Protein AF-A0A1G8ZVI4-F1 (afdb_monomer_lite)

Radius of gyration: 29.61 Å; chains: 1; bounding box: 74×42×86 Å

Sequence (591 aa):
MLDPIGIAAVPTSRLVCSDEPPSASALELLLRAIITHNHTRNVPTVGQILIHPVSTDQFRVTTRAAEVGLGGRPFGRDGLAASIDSSPVCPIDRTTPNRITSSRCVAGNYWATDRTGAESSRVAKLITSEKTEVAANPALRSLRLRDSTHEYAGLLQGRPATDPYDALPVEPTMTLSTTKLEALLDVTPHYEPCRWPAKPTRHAPRFIRETVRTQAAGTDHETLLAGPHPVMTQLGVQGSGSLREFVSGWLAETGIHADSVDDRSYGDSHLRGHPHDETGPVVVVAPDADNSETVVETAGELIMAANRAGQTGSHLLVVTPSQEAARWARDILEVPYANRRAPDRHQLYSIPTYVYTSAGDIVVTKRDAPSPYWTVSGDGRRALYSGGQCLAAGPITAPITSYSFETPRVTTHGDSLAVTDPDGDIRETNRSLADCADEYQAVRRPIVPRLPLFCAKETIAYRDGSSLVEPIRSQSWAENSTRLSWEEHCERAVNTFLETYTIPDDTRDSSETGRFIEYFLAWYDKQTTCRRPAQMTVACILSDRLPSVEDIPPTMPDDRSWWLPTIDLSLEIAHSCSSAEAPHEDISDHN

Secondary structure (DSSP, 8-state):
-PPPPPSS---EEEEEESSSPPPHHHHHHHHHHHHHHHHHTT--EEEEEEEEESSSSEEEEEEEEEETT------HHHHHHHHHHT-PPPSGGGSPPTTEEEHHHHHHTTEE----S-SS------EESSTTS-THHHHHHHHHHHS-HHHHHHHHHT----GGGTTSSSBSSEEEEHHHHHHHHTTS--TTTPPPPSS--SSPPPP------PPPTT--HHHHHS-S-HHHHHHH--TTS-HHHHHHHHHHHTT---EE--SPPTT--SEEEETTEEEEEEEEB-TT-S--TTSB-SHHHHHHHHHHHHHHTPPEEEEESSHHHHHHHHHHHHS-SSEEEETTEEEPEEEEEEPB-TTSPEEEEETTSPPPEEEEETTSEEEEEETTEEEEEEETTS-GGGS---S-EEEEETTEEEEE-TTS-EEEEESSHHHHHHHEEEPEEEE--SSS--TTSEEEEEEETTEEEPPP---TTTTT-TTS-HHHHHHHHHHHHHHHHEEE--S--TTGGGGHHHHHHHHHHHH-SSPPPPHHHHHHHHHTTS---TT----S-TTEEES---TT--HHHHTT--TT-----------

Structure (mmCIF, N/CA/C/O backbone):
data_AF-A0A1G8ZVI4-F1
#
_entry.id   AF-A0A1G8ZVI4-F1
#
loop_
_atom_site.group_PDB
_atom_site.id
_atom_site.type_symbol
_atom_site.label_atom_id
_atom_site.label_alt_id
_atom_site.label_comp_id
_atom_site.label_asym_id
_atom_site.label_entity_id
_atom_site.label_seq_id
_atom_site.pdbx_PDB_ins_code
_atom_site.Cartn_x
_atom_site.Cartn_y
_atom_site.Cartn_z
_atom_site.occupancy
_atom_site.B_iso_or_equiv
_atom_site.auth_seq_id
_atom_site.auth_comp_id
_atom_site.auth_asym_id
_atom_site.auth_atom_id
_atom_site.pdbx_PDB_model_num
ATOM 1 N N . MET A 1 1 ? -3.012 -2.383 -38.137 1.00 31.89 1 MET A N 1
ATOM 2 C CA . MET A 1 1 ? -3.390 -1.599 -36.954 1.00 31.89 1 MET A CA 1
ATOM 3 C C . MET A 1 1 ? -2.540 -2.158 -35.837 1.00 31.89 1 MET A C 1
ATOM 5 O O . MET A 1 1 ? -2.625 -3.358 -35.613 1.00 31.89 1 MET A O 1
ATOM 9 N N . LEU A 1 2 ? -1.598 -1.378 -35.304 1.00 35.31 2 LEU A N 1
ATOM 10 C CA . LEU A 1 2 ? -0.960 -1.757 -34.045 1.00 35.31 2 LEU A CA 1
ATOM 11 C C . LEU A 1 2 ? -2.075 -1.681 -33.003 1.00 35.31 2 LEU A C 1
ATOM 13 O O . LEU A 1 2 ? -2.764 -0.660 -32.952 1.00 35.31 2 LEU A O 1
ATOM 17 N N . ASP A 1 3 ? -2.307 -2.769 -32.271 1.00 39.66 3 ASP A N 1
ATOM 18 C CA . ASP A 1 3 ? -3.175 -2.719 -31.097 1.00 39.66 3 ASP A CA 1
ATOM 19 C C . ASP A 1 3 ? -2.698 -1.574 -30.187 1.00 39.66 3 ASP A C 1
ATOM 21 O O . ASP A 1 3 ? -1.499 -1.252 -30.199 1.00 39.66 3 ASP A O 1
ATOM 25 N N . PRO A 1 4 ? -3.611 -0.906 -29.458 1.00 53.78 4 PRO A N 1
ATOM 26 C CA . PRO A 1 4 ? -3.232 0.137 -28.517 1.00 53.78 4 PRO A CA 1
ATOM 27 C C . PRO A 1 4 ? -2.085 -0.373 -27.643 1.00 53.78 4 PRO A C 1
ATOM 29 O O . PRO A 1 4 ? -2.126 -1.495 -27.137 1.00 53.78 4 PRO A O 1
ATOM 32 N N . ILE A 1 5 ? -1.029 0.433 -27.528 1.00 57.53 5 ILE A N 1
ATOM 33 C CA . ILE A 1 5 ? 0.044 0.171 -26.572 1.00 57.53 5 ILE A CA 1
ATOM 34 C C . ILE A 1 5 ? -0.644 0.010 -25.203 1.00 57.53 5 ILE A C 1
ATOM 36 O O . ILE A 1 5 ? -1.478 0.843 -24.856 1.00 57.53 5 ILE A O 1
ATOM 40 N N . GLY A 1 6 ? -0.386 -1.106 -24.516 1.00 57.09 6 GLY A N 1
ATOM 41 C CA . GLY A 1 6 ? -1.150 -1.542 -23.341 1.00 57.09 6 GLY A CA 1
ATOM 42 C C . GLY A 1 6 ? -1.174 -0.555 -22.162 1.00 57.09 6 GLY A C 1
ATOM 43 O O . GLY A 1 6 ? -0.492 0.471 -22.150 1.00 57.09 6 GLY A O 1
ATOM 44 N N . ILE A 1 7 ? -1.987 -0.882 -21.158 1.00 65.44 7 ILE A N 1
ATOM 45 C CA . ILE A 1 7 ? -2.221 -0.118 -19.923 1.00 65.44 7 ILE A CA 1
ATOM 46 C C . ILE A 1 7 ? -0.969 -0.059 -19.037 1.00 65.44 7 ILE A C 1
ATOM 48 O O . ILE A 1 7 ? -0.739 0.940 -18.349 1.00 65.44 7 ILE A O 1
ATOM 52 N N . ALA A 1 8 ? -0.157 -1.112 -19.027 1.00 68.06 8 ALA A N 1
ATOM 53 C CA . ALA A 1 8 ? 1.120 -1.130 -18.342 1.00 68.06 8 ALA A CA 1
ATOM 54 C C . ALA A 1 8 ? 2.169 -0.373 -19.170 1.00 68.06 8 ALA A C 1
ATOM 56 O O . ALA A 1 8 ? 2.045 -0.227 -20.385 1.00 68.06 8 ALA A O 1
ATOM 57 N N . ALA A 1 9 ? 3.270 0.055 -18.533 1.00 70.62 9 ALA A N 1
ATOM 58 C CA . ALA A 1 9 ? 4.447 0.536 -19.273 1.00 70.62 9 ALA A CA 1
ATOM 59 C C . ALA A 1 9 ? 4.883 -0.475 -20.365 1.00 70.62 9 ALA A C 1
ATOM 61 O O . ALA A 1 9 ? 4.345 -1.567 -20.405 1.00 70.62 9 ALA A O 1
ATOM 62 N N . VAL A 1 10 ? 5.859 -0.241 -21.234 1.00 73.56 10 VAL A N 1
ATOM 63 C CA . VAL A 1 10 ? 6.518 -1.374 -21.928 1.00 73.56 10 VAL A CA 1
ATOM 64 C C . VAL A 1 10 ? 8.022 -1.261 -21.751 1.00 73.56 10 VAL A C 1
ATOM 66 O O . VAL A 1 10 ? 8.510 -0.132 -21.638 1.00 73.56 10 VAL A O 1
ATOM 69 N N . PRO A 1 11 ? 8.780 -2.378 -21.696 1.00 77.25 11 PRO A N 1
ATOM 70 C CA . PRO A 1 11 ? 10.235 -2.319 -21.667 1.00 77.25 11 PRO A CA 1
ATOM 71 C C . PRO A 1 11 ? 10.736 -1.425 -22.799 1.00 77.25 11 PRO A C 1
ATOM 73 O O . PRO A 1 11 ? 10.592 -1.744 -23.976 1.00 77.25 11 PRO A O 1
ATOM 76 N N . THR A 1 12 ? 11.277 -0.272 -22.424 1.00 79.31 12 THR A N 1
ATOM 77 C CA . THR A 1 12 ? 11.645 0.814 -23.330 1.00 79.31 12 THR A CA 1
ATOM 78 C C . THR A 1 12 ? 13.076 1.194 -23.039 1.00 79.31 12 THR A C 1
ATOM 80 O O . THR A 1 12 ? 13.445 1.530 -21.918 1.00 79.31 12 THR A O 1
ATOM 83 N N . SER A 1 13 ? 13.907 1.110 -24.064 1.00 82.81 13 SER A N 1
ATOM 84 C CA . SER A 1 13 ? 15.328 1.393 -23.955 1.00 82.81 13 SER A CA 1
ATOM 85 C C . SER A 1 13 ? 15.686 2.536 -24.886 1.00 82.81 13 SER A C 1
ATOM 87 O O . SER A 1 13 ? 15.291 2.551 -26.054 1.00 82.81 13 SER A O 1
ATOM 89 N N . ARG A 1 14 ? 16.451 3.490 -24.364 1.00 86.81 14 ARG A N 1
ATOM 90 C CA . ARG A 1 14 ? 17.059 4.556 -25.156 1.00 86.81 14 ARG A CA 1
ATOM 91 C C . ARG A 1 14 ? 18.463 4.148 -25.576 1.00 86.81 14 ARG A C 1
ATOM 93 O O . ARG A 1 14 ? 19.178 3.532 -24.787 1.00 86.81 14 ARG A O 1
ATOM 100 N N . LEU A 1 15 ? 18.858 4.526 -26.788 1.00 85.88 15 LEU A N 1
ATOM 101 C CA . LEU A 1 15 ? 20.260 4.501 -27.200 1.00 85.88 15 LEU A CA 1
ATOM 102 C C . LEU A 1 15 ? 21.025 5.644 -26.525 1.00 85.88 15 LEU A C 1
ATOM 104 O O . LEU A 1 15 ? 20.684 6.811 -26.709 1.00 85.88 15 LEU A O 1
ATOM 108 N N . VAL A 1 16 ? 22.059 5.294 -25.766 1.00 83.19 16 VAL A N 1
ATOM 109 C CA . VAL A 1 16 ? 22.934 6.220 -25.042 1.00 83.19 16 VAL A CA 1
ATOM 110 C C . VAL A 1 16 ? 24.356 6.079 -25.582 1.00 83.19 16 VAL A C 1
ATOM 112 O O . VAL A 1 16 ? 24.826 4.963 -25.826 1.00 83.19 16 VAL A O 1
ATOM 115 N N . CYS A 1 17 ? 25.044 7.204 -25.768 1.00 78.62 17 CYS A N 1
ATOM 116 C CA . CYS A 1 17 ? 26.439 7.225 -26.205 1.00 78.62 17 CYS A CA 1
ATOM 117 C C . CYS A 1 17 ? 27.370 7.501 -25.022 1.00 78.62 17 CYS A C 1
ATOM 119 O O . CYS A 1 17 ? 27.105 8.394 -24.218 1.00 78.62 17 CYS A O 1
ATOM 121 N N . SER A 1 18 ? 28.457 6.729 -24.923 1.00 67.19 18 SER A N 1
ATOM 122 C CA . SER A 1 18 ? 29.495 6.945 -23.904 1.00 67.19 18 SER A CA 1
ATOM 123 C C . SER A 1 18 ? 30.543 7.977 -24.327 1.00 67.19 18 SER A C 1
ATOM 125 O O . SER A 1 18 ? 31.087 8.658 -23.471 1.00 67.19 18 SER A O 1
ATOM 127 N N . ASP A 1 19 ? 30.816 8.094 -25.633 1.00 68.69 19 ASP A N 1
ATOM 128 C CA . ASP A 1 19 ? 31.884 8.931 -26.200 1.00 68.69 19 ASP A CA 1
ATOM 129 C C . ASP A 1 19 ? 31.429 9.582 -27.532 1.00 68.69 19 ASP A C 1
ATOM 131 O O . ASP A 1 19 ? 30.305 10.064 -27.660 1.00 68.69 19 ASP A O 1
ATOM 135 N N . GLU A 1 20 ? 32.286 9.581 -28.562 1.00 68.19 20 GLU A N 1
ATOM 136 C CA . GLU A 1 20 ? 31.974 10.085 -29.903 1.00 68.19 20 GLU A CA 1
ATOM 137 C C . GLU A 1 20 ? 30.817 9.331 -30.589 1.00 68.19 20 GLU A C 1
ATOM 139 O O . GLU A 1 20 ? 30.725 8.100 -30.491 1.00 68.19 20 GLU A O 1
ATOM 144 N N . PRO A 1 21 ? 29.980 10.036 -31.381 1.00 67.31 21 PRO A N 1
ATOM 145 C CA . PRO A 1 21 ? 28.856 9.425 -32.073 1.00 67.31 21 PRO A CA 1
ATOM 146 C C . PRO A 1 21 ? 29.337 8.369 -33.084 1.00 67.31 21 PRO A C 1
ATOM 148 O O . PRO A 1 21 ? 30.242 8.648 -33.884 1.00 67.31 21 PRO A O 1
ATOM 151 N N . PRO A 1 22 ? 28.690 7.189 -33.131 1.00 74.69 22 PRO A N 1
ATOM 152 C CA . PRO A 1 22 ? 29.090 6.061 -33.971 1.00 74.69 22 PRO A CA 1
ATOM 153 C C . PRO A 1 22 ? 29.139 6.423 -35.464 1.00 74.69 22 PRO A C 1
ATOM 155 O O . PRO A 1 22 ? 28.595 7.439 -35.919 1.00 74.69 22 PRO A O 1
ATOM 158 N N . SER A 1 23 ? 29.804 5.581 -36.258 1.00 81.56 23 SER A N 1
ATOM 159 C CA . SER A 1 23 ? 29.750 5.688 -37.719 1.00 81.56 23 SER A CA 1
ATOM 160 C C . SER A 1 23 ? 28.331 5.402 -38.231 1.00 81.56 23 SER A C 1
ATOM 162 O O . SER A 1 23 ? 27.565 4.679 -37.593 1.00 81.56 23 SER A O 1
ATOM 164 N N . ALA A 1 24 ? 27.987 5.946 -39.403 1.00 80.62 24 ALA A N 1
ATOM 165 C CA . ALA A 1 24 ? 26.681 5.738 -40.035 1.00 80.62 24 ALA A CA 1
ATOM 166 C C . ALA A 1 24 ? 26.353 4.239 -40.199 1.00 80.62 24 ALA A C 1
ATOM 168 O O . ALA A 1 24 ? 25.280 3.788 -39.813 1.00 80.62 24 ALA A O 1
ATOM 169 N N . SER A 1 25 ? 27.323 3.446 -40.667 1.00 80.56 25 SER A N 1
ATOM 170 C CA . SER A 1 25 ? 27.165 1.999 -40.848 1.00 80.56 25 SER A CA 1
ATOM 171 C C . SER A 1 25 ? 26.994 1.238 -39.531 1.00 80.56 25 SER A C 1
ATOM 173 O O . SER A 1 25 ? 26.256 0.260 -39.487 1.00 80.56 25 SER A O 1
ATOM 175 N N . ALA A 1 26 ? 27.646 1.669 -38.445 1.00 79.81 26 ALA A N 1
ATOM 176 C CA . ALA A 1 26 ? 27.475 1.035 -37.136 1.00 79.81 26 ALA A CA 1
ATOM 177 C C . ALA A 1 26 ? 26.065 1.268 -36.570 1.00 79.81 26 ALA A C 1
ATOM 179 O O . ALA A 1 26 ? 25.473 0.353 -35.999 1.00 79.81 26 ALA A O 1
ATOM 180 N N . LEU A 1 27 ? 25.518 2.471 -36.768 1.00 78.19 27 LEU A N 1
ATOM 181 C CA . LEU A 1 27 ? 24.158 2.827 -36.362 1.00 78.19 27 LEU A CA 1
ATOM 182 C C . LEU A 1 27 ? 23.103 2.061 -37.177 1.00 78.19 27 LEU A C 1
ATOM 184 O O . LEU A 1 27 ? 22.164 1.509 -36.602 1.00 78.19 27 LEU A O 1
ATOM 188 N N . GLU A 1 28 ? 23.303 1.965 -38.495 1.00 82.12 28 GLU A N 1
ATOM 189 C CA . GLU A 1 28 ? 22.448 1.177 -39.389 1.00 82.12 28 GLU A CA 1
ATOM 190 C C . GLU A 1 28 ? 22.416 -0.305 -38.972 1.00 82.12 28 GLU A C 1
ATOM 192 O O . GLU A 1 28 ? 21.345 -0.894 -38.797 1.00 82.12 28 GLU A O 1
ATOM 197 N N . LEU A 1 29 ? 23.595 -0.909 -38.776 1.00 81.38 29 LEU A N 1
ATOM 198 C CA . LEU A 1 29 ? 23.728 -2.314 -38.382 1.00 81.38 29 LEU A CA 1
ATOM 199 C C . LEU A 1 29 ? 23.058 -2.599 -37.036 1.00 81.38 29 LEU A C 1
ATOM 201 O O . LEU A 1 29 ? 22.374 -3.616 -36.911 1.00 81.38 29 LEU A O 1
ATOM 205 N N . LEU A 1 30 ? 23.218 -1.705 -36.054 1.00 80.00 30 LEU A N 1
ATOM 206 C CA . LEU A 1 30 ? 22.611 -1.852 -34.733 1.00 80.00 30 LEU A CA 1
ATOM 207 C C . LEU A 1 30 ? 21.082 -1.913 -34.817 1.00 80.00 30 LEU A C 1
ATOM 209 O O . LEU A 1 30 ? 20.467 -2.850 -34.311 1.00 80.00 30 LEU A O 1
ATOM 213 N N . LEU A 1 31 ? 20.453 -0.939 -35.475 1.00 79.81 31 LEU A N 1
ATOM 214 C CA . LEU A 1 31 ? 18.992 -0.891 -35.567 1.00 79.81 31 LEU A CA 1
ATOM 215 C C . LEU A 1 31 ? 18.425 -2.037 -36.396 1.00 79.81 31 LEU A C 1
ATOM 217 O O . LEU A 1 31 ? 17.430 -2.649 -36.002 1.00 79.81 31 LEU A O 1
ATOM 221 N N . ARG A 1 32 ? 19.093 -2.390 -37.500 1.00 83.31 32 ARG A N 1
ATOM 222 C CA . ARG A 1 32 ? 18.742 -3.570 -38.294 1.00 83.31 32 ARG A CA 1
ATOM 223 C C . ARG A 1 32 ? 18.768 -4.833 -37.436 1.00 83.31 32 ARG A C 1
ATOM 225 O O . ARG A 1 32 ? 17.868 -5.667 -37.559 1.00 83.31 32 ARG A O 1
ATOM 232 N N . ALA A 1 33 ? 19.771 -4.971 -36.570 1.00 81.44 33 ALA A N 1
ATOM 233 C CA . ALA A 1 33 ? 19.894 -6.103 -35.667 1.00 81.44 33 ALA A CA 1
ATOM 234 C C . ALA A 1 33 ? 18.775 -6.127 -34.615 1.00 81.44 33 ALA A C 1
ATOM 236 O O . ALA A 1 33 ? 18.140 -7.169 -34.463 1.00 81.44 33 ALA A O 1
ATOM 237 N N . ILE A 1 34 ? 18.464 -4.991 -33.975 1.00 78.81 34 ILE A N 1
ATOM 238 C CA . ILE A 1 34 ? 17.363 -4.863 -33.000 1.00 78.81 34 ILE A CA 1
ATOM 239 C C . ILE A 1 34 ? 16.026 -5.272 -33.634 1.00 78.81 34 ILE A C 1
ATOM 241 O O . ILE A 1 34 ? 15.326 -6.148 -33.125 1.00 78.81 34 ILE A O 1
ATOM 245 N N . ILE A 1 35 ? 15.690 -4.693 -34.789 1.00 79.62 35 ILE A N 1
ATOM 246 C CA . ILE A 1 35 ? 14.418 -4.957 -35.476 1.00 79.62 35 ILE A CA 1
ATOM 247 C C . ILE A 1 35 ? 14.340 -6.417 -35.930 1.00 79.62 35 ILE A C 1
ATOM 249 O O . ILE A 1 35 ? 13.317 -7.072 -35.742 1.00 79.62 35 ILE A O 1
ATOM 253 N N . THR A 1 36 ? 15.424 -6.957 -36.495 1.00 81.00 36 THR A N 1
ATOM 254 C CA . THR A 1 36 ? 15.483 -8.365 -36.914 1.00 81.00 36 THR A CA 1
ATOM 255 C C . THR A 1 36 ? 15.316 -9.306 -35.725 1.00 81.00 36 THR A C 1
ATOM 257 O O . THR A 1 36 ? 14.578 -10.290 -35.807 1.00 81.00 36 THR A O 1
ATOM 260 N N . HIS A 1 37 ? 15.969 -8.997 -34.607 1.00 79.38 37 HIS A N 1
ATOM 261 C CA . HIS A 1 37 ? 15.889 -9.787 -33.390 1.00 79.38 37 HIS A CA 1
ATOM 262 C C . HIS A 1 37 ? 14.451 -9.890 -32.879 1.00 79.38 37 HIS A C 1
ATOM 264 O O . HIS A 1 37 ? 13.939 -10.993 -32.684 1.00 79.38 37 HIS A O 1
ATOM 270 N N . ASN A 1 38 ? 13.776 -8.753 -32.747 1.00 78.19 38 ASN A N 1
ATOM 271 C CA . ASN A 1 38 ? 12.412 -8.708 -32.237 1.00 78.19 38 ASN A CA 1
ATOM 272 C C . ASN A 1 38 ? 11.416 -9.326 -33.227 1.00 78.19 38 ASN A C 1
ATOM 274 O O . ASN A 1 38 ? 10.540 -10.097 -32.833 1.00 78.19 38 ASN A O 1
ATOM 278 N N . HIS A 1 39 ? 11.613 -9.092 -34.529 1.00 78.25 39 HIS A N 1
ATOM 279 C CA . HIS A 1 39 ? 10.812 -9.700 -35.591 1.00 78.25 39 HIS A CA 1
ATOM 280 C C . HIS A 1 39 ? 10.864 -11.233 -35.563 1.00 78.25 39 HIS A C 1
ATOM 282 O O . HIS A 1 39 ? 9.822 -11.887 -35.546 1.00 78.25 39 HIS A O 1
ATOM 288 N N . THR A 1 40 ? 12.062 -11.823 -35.493 1.00 77.62 40 THR A N 1
ATOM 289 C CA . THR A 1 40 ? 12.222 -13.294 -35.474 1.00 77.62 40 THR A CA 1
ATOM 290 C C . THR A 1 40 ? 11.593 -13.946 -34.241 1.00 77.62 40 THR A C 1
ATOM 292 O O . THR A 1 40 ? 11.165 -15.098 -34.294 1.00 77.62 40 THR A O 1
ATOM 295 N N . ARG A 1 41 ? 11.488 -13.201 -33.136 1.00 75.12 41 ARG A N 1
ATOM 296 C CA . ARG A 1 41 ? 10.886 -13.649 -31.872 1.00 75.12 41 ARG A CA 1
ATOM 297 C C . ARG A 1 41 ? 9.400 -13.356 -31.746 1.00 75.12 41 ARG A C 1
ATOM 299 O O . ARG A 1 41 ? 8.813 -13.744 -30.744 1.00 75.12 41 ARG A O 1
ATOM 306 N N . ASN A 1 42 ? 8.798 -12.720 -32.748 1.00 76.00 42 ASN A N 1
ATOM 307 C CA . ASN A 1 42 ? 7.409 -12.278 -32.700 1.00 76.00 42 ASN A CA 1
ATOM 308 C C . ASN A 1 42 ? 7.118 -11.269 -31.576 1.00 76.00 42 ASN A C 1
ATOM 310 O O . ASN A 1 42 ? 6.031 -11.287 -31.012 1.00 76.00 42 ASN A O 1
ATOM 314 N N . VAL A 1 43 ? 8.077 -10.398 -31.254 1.00 76.88 43 VAL A N 1
ATOM 315 C CA . VAL A 1 43 ? 7.925 -9.344 -30.238 1.00 76.88 43 VAL A CA 1
ATOM 316 C C . VAL A 1 43 ? 7.682 -8.014 -30.954 1.00 76.88 43 VAL A C 1
ATOM 318 O O . VAL A 1 43 ? 8.627 -7.484 -31.545 1.00 76.88 43 VAL A O 1
ATOM 321 N N . PRO A 1 44 ? 6.452 -7.465 -30.970 1.00 75.38 44 PRO A N 1
ATOM 322 C CA . PRO A 1 44 ? 6.193 -6.187 -31.623 1.00 75.38 44 PRO A CA 1
ATOM 323 C C . PRO A 1 44 ? 7.088 -5.088 -31.050 1.00 75.38 44 PRO A C 1
ATOM 325 O O . PRO A 1 44 ? 7.257 -4.970 -29.838 1.00 75.38 44 PRO A O 1
ATOM 328 N N . THR A 1 45 ? 7.698 -4.299 -31.935 1.00 75.00 45 THR A N 1
ATOM 329 C CA . THR A 1 45 ? 8.631 -3.234 -31.548 1.00 75.00 45 THR A CA 1
ATOM 330 C C . THR A 1 45 ? 8.049 -1.877 -31.892 1.00 75.00 45 THR A C 1
ATOM 332 O O . THR A 1 45 ? 7.659 -1.648 -33.032 1.00 75.00 45 THR A O 1
ATOM 335 N N . VAL A 1 46 ? 8.044 -0.956 -30.936 1.00 75.94 46 VAL A N 1
ATOM 336 C CA . VAL A 1 46 ? 7.730 0.454 -31.182 1.00 75.94 46 VAL A CA 1
ATOM 337 C C . VAL A 1 46 ? 9.044 1.226 -31.205 1.00 75.94 46 VAL A C 1
ATOM 339 O O . VAL A 1 46 ? 9.796 1.220 -30.235 1.00 75.94 46 VAL A O 1
ATOM 342 N N . GLY A 1 47 ? 9.351 1.855 -32.337 1.00 76.88 47 GLY A N 1
ATOM 343 C CA . GLY A 1 47 ? 10.523 2.716 -32.488 1.00 76.88 47 GLY A CA 1
ATOM 344 C C . GLY A 1 47 ? 10.121 4.183 -32.406 1.00 76.88 47 GLY A C 1
ATOM 345 O O . GLY A 1 47 ? 9.112 4.570 -32.990 1.00 76.88 47 GLY A O 1
ATOM 346 N N . GLN A 1 48 ? 10.916 5.002 -31.721 1.00 80.06 48 GLN A N 1
ATOM 347 C CA . GLN A 1 48 ? 10.749 6.454 -31.727 1.00 80.06 48 GLN A CA 1
ATOM 348 C C . GLN A 1 48 ? 12.077 7.136 -32.031 1.00 80.06 48 GLN A C 1
ATOM 350 O O . GLN A 1 48 ? 13.100 6.825 -31.417 1.00 80.06 48 GLN A O 1
ATOM 355 N N . ILE A 1 49 ? 12.033 8.102 -32.947 1.00 84.50 49 ILE A N 1
ATOM 356 C CA . ILE A 1 49 ? 13.153 8.982 -33.265 1.00 84.50 49 ILE A CA 1
ATOM 357 C C . ILE A 1 49 ? 12.672 10.421 -33.132 1.00 84.50 49 ILE A C 1
ATOM 359 O O . ILE A 1 49 ? 11.767 10.843 -33.846 1.00 84.50 49 ILE A O 1
ATOM 363 N N . LEU A 1 50 ? 13.280 11.166 -32.214 1.00 85.25 50 LEU A N 1
ATOM 364 C CA . LEU A 1 50 ? 13.063 12.603 -32.068 1.00 85.25 50 LEU A CA 1
ATOM 365 C C . LEU A 1 50 ? 14.265 13.319 -32.671 1.00 85.25 50 LEU A C 1
ATOM 367 O O . LEU A 1 50 ? 15.397 13.025 -32.293 1.00 85.25 50 LEU A O 1
ATOM 371 N N . ILE A 1 51 ? 14.019 14.233 -33.607 1.00 87.25 51 ILE A N 1
ATOM 372 C CA . ILE A 1 51 ? 15.059 14.947 -34.352 1.00 87.25 51 ILE A CA 1
ATOM 373 C C . ILE A 1 51 ? 14.911 16.437 -34.062 1.00 87.25 51 ILE A C 1
ATOM 375 O O . ILE A 1 51 ? 13.845 17.010 -34.283 1.00 87.25 51 ILE A O 1
ATOM 379 N N . HIS A 1 52 ? 15.985 17.066 -33.597 1.00 87.06 52 HIS A N 1
ATOM 380 C CA . HIS A 1 52 ? 16.054 18.505 -33.389 1.00 87.06 52 HIS A CA 1
ATOM 381 C C . HIS A 1 52 ? 17.234 19.094 -34.179 1.00 87.06 52 HIS A C 1
ATOM 383 O O . HIS A 1 52 ? 18.369 18.656 -33.975 1.00 87.06 52 HIS A O 1
ATOM 389 N N . PRO A 1 53 ? 17.011 20.057 -35.088 1.00 88.38 53 PRO A N 1
ATOM 390 C CA . PRO A 1 53 ? 18.099 20.682 -35.833 1.00 88.38 53 PRO A CA 1
ATOM 391 C C . PRO A 1 53 ? 18.978 21.523 -34.897 1.00 88.38 53 PRO A C 1
ATOM 393 O O . PRO A 1 53 ? 18.468 22.287 -34.083 1.00 88.38 53 PRO A O 1
ATOM 396 N N . VAL A 1 54 ? 20.299 21.379 -35.015 1.00 89.75 54 VAL A N 1
ATOM 397 C CA . VAL A 1 54 ? 21.293 22.178 -34.270 1.00 89.75 54 VAL A CA 1
ATOM 398 C C . VAL A 1 54 ? 21.986 23.167 -35.209 1.00 89.75 54 VAL A C 1
ATOM 400 O O . VAL A 1 54 ? 22.165 24.332 -34.864 1.00 89.75 54 VAL A O 1
ATOM 403 N N . SER A 1 55 ? 22.331 22.714 -36.415 1.00 89.31 55 SER A N 1
ATOM 404 C CA . SER A 1 55 ? 22.854 23.521 -37.522 1.00 89.31 55 SER A CA 1
ATOM 405 C C . SER A 1 55 ? 22.308 22.990 -38.854 1.00 89.31 55 SER A C 1
ATOM 407 O O . SER A 1 55 ? 21.498 22.065 -38.881 1.00 89.31 55 SER A O 1
ATOM 409 N N . THR A 1 56 ? 22.763 23.557 -39.974 1.00 86.38 56 THR A N 1
ATOM 410 C CA . THR A 1 56 ? 22.400 23.122 -41.335 1.00 86.38 56 THR A CA 1
ATOM 411 C C . THR A 1 56 ? 22.695 21.640 -41.602 1.00 86.38 56 THR A C 1
ATOM 413 O O . THR A 1 56 ? 22.017 21.006 -42.404 1.00 86.38 56 THR A O 1
ATOM 416 N N . ASP A 1 57 ? 23.717 21.094 -40.950 1.00 89.75 57 ASP A N 1
ATOM 417 C CA . ASP A 1 57 ? 24.280 19.768 -41.192 1.00 89.75 57 ASP A CA 1
ATOM 418 C C . ASP A 1 57 ? 24.382 18.907 -39.925 1.00 89.75 57 ASP A C 1
ATOM 420 O O . ASP A 1 57 ? 24.873 17.780 -40.004 1.00 89.75 57 ASP A O 1
ATOM 424 N N . GLN A 1 58 ? 23.915 19.409 -38.775 1.00 91.25 58 GLN A N 1
ATOM 425 C CA . GLN A 1 58 ? 23.924 18.695 -37.499 1.00 91.25 58 GLN A CA 1
ATOM 426 C C . GLN A 1 58 ? 22.543 18.642 -36.853 1.00 91.25 58 GLN A C 1
ATOM 428 O O . GLN A 1 58 ? 21.827 19.640 -36.741 1.00 91.25 58 GLN A O 1
ATOM 433 N N . PHE A 1 59 ? 22.217 17.460 -36.340 1.00 91.00 59 PHE A N 1
ATOM 434 C CA . PHE A 1 59 ? 20.941 17.139 -35.723 1.00 91.00 59 PHE A CA 1
ATOM 435 C C . PHE A 1 59 ? 21.180 16.484 -34.369 1.00 91.00 59 PHE A C 1
ATOM 437 O O . PHE A 1 59 ? 21.965 15.545 -34.257 1.00 91.00 59 PHE A O 1
ATOM 444 N N . ARG A 1 60 ? 20.469 16.940 -33.341 1.00 89.94 60 ARG A N 1
ATOM 445 C CA . ARG A 1 60 ? 20.374 16.245 -32.061 1.00 89.94 60 ARG A CA 1
ATOM 446 C C . ARG A 1 60 ? 19.253 15.221 -32.155 1.00 89.94 60 ARG A C 1
ATOM 448 O O . ARG A 1 60 ? 18.122 15.569 -32.490 1.00 89.94 60 ARG A O 1
ATOM 455 N N . VAL A 1 61 ? 19.573 13.967 -31.867 1.00 89.19 61 VAL A N 1
ATOM 456 C CA . VAL A 1 61 ? 18.675 12.834 -32.071 1.00 89.19 61 VAL A CA 1
ATOM 457 C C . VAL A 1 61 ? 18.514 12.031 -30.788 1.00 89.19 61 VAL A C 1
ATOM 459 O O . VAL A 1 61 ? 19.493 11.657 -30.141 1.00 89.19 61 VAL A O 1
ATOM 462 N N . THR A 1 62 ? 17.267 11.730 -30.437 1.00 88.44 62 THR A N 1
ATOM 463 C CA . THR A 1 62 ? 16.913 10.741 -29.412 1.00 88.44 62 THR A CA 1
ATOM 464 C C . THR A 1 62 ? 16.318 9.524 -30.102 1.00 88.44 62 THR A C 1
ATOM 466 O O . THR A 1 62 ? 15.414 9.669 -30.922 1.00 88.44 62 THR A O 1
ATOM 469 N N . THR A 1 63 ? 16.794 8.327 -29.760 1.00 86.69 63 THR A N 1
ATOM 470 C CA . THR A 1 63 ? 16.295 7.071 -30.333 1.00 86.69 63 THR A CA 1
ATOM 471 C C . THR A 1 63 ? 15.884 6.116 -29.225 1.00 86.69 63 THR A C 1
ATOM 473 O O . THR A 1 63 ? 16.673 5.836 -28.319 1.00 86.69 63 THR A O 1
ATOM 476 N N . ARG A 1 64 ? 14.650 5.613 -29.306 1.00 85.31 64 ARG A N 1
ATOM 477 C CA . ARG A 1 64 ? 14.076 4.645 -28.366 1.00 85.31 64 ARG A CA 1
ATOM 478 C C . ARG A 1 64 ? 13.536 3.429 -29.098 1.00 85.31 64 ARG A C 1
ATOM 480 O O . ARG A 1 64 ? 13.002 3.551 -30.201 1.00 85.31 64 ARG A O 1
ATOM 487 N N . ALA A 1 65 ? 13.631 2.283 -28.440 1.00 81.81 65 ALA A N 1
ATOM 488 C CA . ALA A 1 65 ? 12.970 1.052 -28.838 1.00 81.81 65 ALA A CA 1
ATOM 489 C C . ALA A 1 65 ? 12.185 0.493 -27.648 1.00 81.81 65 ALA A C 1
ATOM 491 O O . ALA A 1 65 ? 12.724 0.359 -26.549 1.00 81.81 65 ALA A O 1
ATOM 492 N N . ALA A 1 66 ? 10.919 0.181 -27.889 1.00 78.94 66 ALA A N 1
ATOM 493 C CA . ALA A 1 66 ? 9.978 -0.390 -26.941 1.00 78.94 66 ALA A CA 1
ATOM 494 C C . ALA A 1 66 ? 9.560 -1.791 -27.400 1.00 78.94 66 ALA A C 1
ATOM 496 O O . ALA A 1 66 ? 9.274 -1.992 -28.580 1.00 78.94 66 ALA A O 1
ATOM 497 N N . GLU A 1 67 ? 9.515 -2.748 -26.478 1.00 78.75 67 GLU A N 1
ATOM 498 C CA . GLU A 1 67 ? 9.139 -4.141 -26.738 1.00 78.75 67 GLU A CA 1
ATOM 499 C C . GLU A 1 67 ? 7.757 -4.446 -26.162 1.00 78.75 67 GLU A C 1
ATOM 501 O O . GLU A 1 67 ? 7.576 -4.506 -24.947 1.00 78.75 67 GLU A O 1
ATOM 506 N N . VAL A 1 68 ? 6.767 -4.649 -27.024 1.00 73.25 68 VAL A N 1
ATOM 507 C CA . VAL A 1 68 ? 5.384 -4.887 -26.599 1.00 73.25 68 VAL A CA 1
ATOM 508 C C . VAL A 1 68 ? 5.177 -6.371 -26.287 1.00 73.25 68 VAL A C 1
ATOM 510 O O . VAL A 1 68 ? 5.654 -7.239 -27.017 1.00 73.25 68 VAL A O 1
ATOM 513 N N . GLY A 1 69 ? 4.446 -6.671 -25.210 1.00 63.94 69 GLY A N 1
ATOM 514 C CA . GLY A 1 69 ? 4.052 -8.041 -24.854 1.00 63.94 69 GLY A CA 1
ATOM 515 C C . GLY A 1 69 ? 5.109 -8.863 -24.109 1.00 63.94 69 GLY A C 1
ATOM 516 O O . GLY A 1 69 ? 4.915 -10.060 -23.908 1.00 63.94 69 GLY A O 1
ATOM 517 N N . LEU A 1 70 ? 6.220 -8.254 -23.681 1.00 66.56 70 LEU A N 1
ATOM 518 C CA . LEU A 1 70 ? 7.144 -8.888 -22.738 1.00 66.56 70 LEU A CA 1
ATOM 519 C C . LEU A 1 70 ? 6.643 -8.710 -21.293 1.00 66.56 70 LEU A C 1
ATOM 521 O O . LEU A 1 70 ? 6.541 -7.581 -20.801 1.00 66.56 70 LEU A O 1
ATOM 525 N N . GLY A 1 71 ? 6.353 -9.831 -20.625 1.00 59.81 71 GLY A N 1
ATOM 526 C CA . GLY A 1 71 ? 6.000 -9.884 -19.200 1.00 59.81 71 GLY A CA 1
ATOM 527 C C . GLY A 1 71 ? 7.216 -9.826 -18.263 1.00 59.81 71 GLY A C 1
ATOM 528 O O . GLY A 1 71 ? 8.361 -9.759 -18.713 1.00 59.81 71 GLY A O 1
ATOM 529 N N . GLY A 1 72 ? 6.969 -9.882 -16.948 1.00 59.38 72 GLY A N 1
ATOM 530 C CA . GLY A 1 72 ? 8.019 -10.082 -15.935 1.00 59.38 72 GLY A CA 1
ATOM 531 C C . GLY A 1 72 ? 8.803 -8.828 -15.543 1.00 59.38 72 GLY A C 1
ATOM 532 O O . GLY A 1 72 ? 10.034 -8.801 -15.613 1.00 59.38 72 GLY A O 1
ATOM 533 N N . ARG A 1 73 ? 8.105 -7.768 -15.127 1.00 66.38 73 ARG A N 1
ATOM 534 C CA . ARG A 1 73 ? 8.766 -6.527 -14.704 1.00 66.38 73 ARG A CA 1
ATOM 535 C C . ARG A 1 73 ? 9.178 -6.556 -13.245 1.00 66.38 73 ARG A C 1
ATOM 537 O O . ARG A 1 73 ? 8.416 -7.056 -12.420 1.00 66.38 73 ARG A O 1
ATOM 544 N N . PRO A 1 74 ? 10.332 -5.953 -12.911 1.00 64.69 74 PRO A N 1
ATOM 545 C CA . PRO A 1 74 ? 10.609 -5.629 -11.528 1.00 64.69 74 PRO A CA 1
ATOM 546 C C . PRO A 1 74 ? 9.525 -4.681 -11.016 1.00 64.69 74 PRO A C 1
ATOM 548 O O . PRO A 1 74 ? 9.419 -3.551 -11.484 1.00 64.69 74 PRO A O 1
ATOM 551 N N . PHE A 1 75 ? 8.723 -5.153 -10.070 1.00 71.25 75 PHE A N 1
ATOM 552 C CA . PHE A 1 75 ? 7.784 -4.333 -9.322 1.00 71.25 75 PHE A CA 1
ATOM 553 C C . PHE A 1 75 ? 8.233 -4.252 -7.864 1.00 71.25 75 PHE A C 1
ATOM 555 O O . PHE A 1 75 ? 8.636 -5.258 -7.274 1.00 71.25 75 PHE A O 1
ATOM 562 N N . GLY A 1 76 ? 8.209 -3.039 -7.316 1.00 66.56 76 GLY A N 1
ATOM 563 C CA . GLY A 1 76 ? 8.717 -2.752 -5.980 1.00 66.56 76 GLY A CA 1
ATOM 564 C C . GLY A 1 76 ? 10.204 -3.076 -5.801 1.00 66.56 76 GLY A C 1
ATOM 565 O O . GLY A 1 76 ? 10.924 -3.483 -6.723 1.00 66.56 76 GLY A O 1
ATOM 566 N N . ARG A 1 77 ? 10.685 -2.897 -4.571 1.00 63.53 77 ARG A N 1
ATOM 567 C CA . ARG A 1 77 ? 12.076 -3.202 -4.203 1.00 63.53 77 ARG A CA 1
ATOM 568 C C . ARG A 1 77 ? 12.462 -4.664 -4.457 1.00 63.53 77 ARG A C 1
ATOM 570 O O . ARG A 1 77 ? 13.585 -4.916 -4.887 1.00 63.53 77 ARG A O 1
ATOM 577 N N . ASP A 1 78 ? 11.560 -5.611 -4.216 1.00 63.72 78 ASP A N 1
ATOM 578 C CA . ASP A 1 78 ? 11.873 -7.044 -4.304 1.00 63.72 78 ASP A CA 1
ATOM 579 C C . ASP A 1 78 ? 11.886 -7.548 -5.753 1.00 63.72 78 ASP A C 1
ATOM 581 O O . ASP A 1 78 ? 12.778 -8.301 -6.147 1.00 63.72 78 ASP A O 1
ATOM 585 N N . GLY A 1 79 ? 10.965 -7.066 -6.596 1.00 64.69 79 GLY A N 1
ATOM 586 C CA . GLY A 1 79 ? 11.027 -7.331 -8.031 1.00 64.69 79 GLY A CA 1
ATOM 587 C C . GLY A 1 79 ? 12.280 -6.709 -8.646 1.00 64.69 79 GLY A C 1
ATOM 588 O O . GLY A 1 79 ? 12.945 -7.332 -9.477 1.00 64.69 79 GLY A O 1
ATOM 589 N N . LEU A 1 80 ? 12.664 -5.511 -8.192 1.00 61.84 80 LEU A N 1
ATOM 590 C CA . LEU A 1 80 ? 13.927 -4.899 -8.586 1.00 61.84 80 LEU A CA 1
ATOM 591 C C . LEU A 1 80 ? 15.129 -5.752 -8.184 1.00 61.84 80 LEU A C 1
ATOM 593 O O . LEU A 1 80 ? 15.975 -6.021 -9.037 1.00 61.84 80 LEU A O 1
ATOM 597 N N . ALA A 1 81 ? 15.215 -6.127 -6.910 1.00 59.75 81 ALA A N 1
ATOM 598 C CA . ALA A 1 81 ? 16.261 -6.972 -6.351 1.00 59.75 81 ALA A CA 1
ATOM 599 C C . ALA A 1 81 ? 16.481 -8.218 -7.217 1.00 59.75 81 ALA A C 1
ATOM 601 O O . ALA A 1 81 ? 17.579 -8.441 -7.730 1.00 59.75 81 ALA A O 1
ATOM 602 N N . ALA A 1 82 ? 15.392 -8.944 -7.481 1.00 63.12 82 ALA A N 1
ATOM 603 C CA . ALA A 1 82 ? 15.385 -10.118 -8.341 1.00 63.12 82 ALA A CA 1
ATOM 604 C C . ALA A 1 82 ? 15.858 -9.801 -9.768 1.00 63.12 82 ALA A C 1
ATOM 606 O O . ALA A 1 82 ? 16.618 -10.572 -10.360 1.00 63.12 82 ALA A O 1
ATOM 607 N N . SER A 1 83 ? 15.466 -8.645 -10.317 1.00 59.50 83 SER A N 1
ATOM 608 C CA . SER A 1 83 ? 15.942 -8.221 -11.633 1.00 59.50 83 SER A CA 1
ATOM 609 C C . SER A 1 83 ? 17.433 -7.919 -11.645 1.00 59.50 83 SER A C 1
ATOM 611 O O . SER A 1 83 ? 18.033 -8.081 -12.696 1.00 59.50 83 SER A O 1
ATOM 613 N N . ILE A 1 84 ? 18.049 -7.468 -10.546 1.00 60.19 84 ILE A N 1
ATOM 614 C CA . ILE A 1 84 ? 19.501 -7.228 -10.480 1.00 60.19 84 ILE A CA 1
ATOM 615 C C . ILE A 1 84 ? 20.250 -8.555 -10.540 1.00 60.19 84 ILE A C 1
ATOM 617 O O . ILE A 1 84 ? 21.161 -8.695 -11.359 1.00 60.19 84 ILE A O 1
ATOM 621 N N . ASP A 1 85 ? 19.806 -9.541 -9.760 1.00 58.78 85 ASP A N 1
ATOM 622 C CA . ASP A 1 85 ? 20.351 -10.900 -9.793 1.00 58.78 85 ASP A CA 1
ATOM 623 C C . ASP A 1 85 ? 20.136 -11.588 -11.152 1.00 58.78 85 ASP A C 1
ATOM 625 O O . ASP A 1 85 ? 20.967 -12.390 -11.583 1.00 58.78 85 ASP A O 1
ATOM 629 N N . SER A 1 86 ? 19.051 -11.234 -11.848 1.00 62.03 86 SER A N 1
ATOM 630 C CA . SER A 1 86 ? 18.607 -11.850 -13.104 1.00 62.03 86 SER A CA 1
ATOM 631 C C . SER A 1 86 ? 18.309 -10.775 -14.155 1.00 62.03 86 SER A C 1
ATOM 633 O O . SER A 1 86 ? 17.159 -10.580 -14.547 1.00 62.03 86 SER A O 1
ATOM 635 N N . SER A 1 87 ? 19.338 -10.029 -14.581 1.00 60.28 87 SER A N 1
ATOM 636 C CA . SER A 1 87 ? 19.167 -8.859 -15.462 1.00 60.28 87 SER A CA 1
ATOM 637 C C . SER A 1 87 ? 18.349 -9.203 -16.714 1.00 60.28 87 SER A C 1
ATOM 639 O O . SER A 1 87 ? 18.808 -10.011 -17.529 1.00 60.28 87 SER A O 1
ATOM 641 N N . PRO A 1 88 ? 17.147 -8.610 -16.892 1.00 58.84 88 PRO A N 1
ATOM 642 C CA . PRO A 1 88 ? 16.318 -8.920 -18.038 1.00 58.84 88 PRO A CA 1
ATOM 643 C C . PRO A 1 88 ? 17.058 -8.474 -19.286 1.00 58.84 88 PRO A C 1
ATOM 645 O O . PRO A 1 88 ? 17.507 -7.331 -19.379 1.00 58.84 88 PRO A O 1
ATOM 648 N N . VAL A 1 89 ? 17.199 -9.388 -20.235 1.00 61.81 89 VAL A N 1
ATOM 649 C CA . VAL A 1 89 ? 18.042 -9.163 -21.400 1.00 61.81 89 VAL A CA 1
ATOM 650 C C . VAL A 1 89 ? 17.509 -7.980 -22.206 1.00 61.81 89 VAL A C 1
ATOM 652 O O . VAL A 1 89 ? 16.400 -8.042 -22.724 1.00 61.81 89 VAL A O 1
ATOM 655 N N . CYS A 1 90 ? 18.294 -6.910 -22.328 1.00 64.62 90 CYS A N 1
ATOM 656 C CA . CYS A 1 90 ? 17.980 -5.828 -23.249 1.00 64.62 90 CYS A CA 1
ATOM 657 C C . CYS A 1 90 ? 18.397 -6.243 -24.673 1.00 64.62 90 CYS A C 1
ATOM 659 O O . CYS A 1 90 ? 19.545 -6.650 -24.881 1.00 64.62 90 CYS A O 1
ATOM 661 N N . PRO A 1 91 ? 17.512 -6.142 -25.675 1.00 57.69 91 PRO A N 1
ATOM 662 C CA . PRO A 1 91 ? 17.847 -6.466 -27.063 1.00 57.69 91 PRO A CA 1
ATOM 663 C C . PRO A 1 91 ? 18.918 -5.556 -27.641 1.00 57.69 91 PRO A C 1
ATOM 665 O O . PRO A 1 91 ? 19.701 -5.999 -28.477 1.00 57.69 91 PRO A O 1
ATOM 668 N N . ILE A 1 92 ? 18.948 -4.298 -27.187 1.00 65.44 92 ILE A N 1
ATOM 669 C CA . ILE A 1 92 ? 19.937 -3.311 -27.615 1.00 65.44 92 ILE A CA 1
ATOM 670 C C . ILE A 1 92 ? 21.343 -3.804 -27.249 1.00 65.44 92 ILE A C 1
ATOM 672 O O . ILE A 1 92 ? 22.243 -3.739 -28.077 1.00 65.44 92 ILE A O 1
ATOM 676 N N . ASP A 1 93 ? 21.512 -4.414 -26.075 1.00 58.72 93 ASP A N 1
ATOM 677 C CA . ASP A 1 93 ? 22.828 -4.760 -25.524 1.00 58.72 93 ASP A CA 1
ATOM 678 C C . ASP A 1 93 ? 23.467 -6.017 -26.144 1.00 58.72 93 ASP A C 1
ATOM 680 O O . ASP A 1 93 ? 24.639 -6.301 -25.911 1.00 58.72 93 ASP A O 1
ATOM 684 N N . ARG A 1 94 ? 22.735 -6.798 -26.953 1.00 54.94 94 ARG A N 1
ATOM 685 C CA . ARG A 1 94 ? 23.282 -8.021 -27.581 1.00 54.94 94 ARG A CA 1
ATOM 686 C C . ARG A 1 94 ? 24.104 -7.757 -28.837 1.00 54.94 94 ARG A C 1
ATOM 688 O O . ARG A 1 94 ? 24.830 -8.644 -29.283 1.00 54.94 94 ARG A O 1
ATOM 695 N N . THR A 1 95 ? 23.930 -6.588 -29.443 1.00 54.75 95 THR A N 1
ATOM 696 C CA . THR A 1 95 ? 24.441 -6.271 -30.786 1.00 54.75 95 THR A CA 1
ATOM 697 C C . THR A 1 95 ? 25.078 -4.887 -30.860 1.00 54.75 95 THR A C 1
ATOM 699 O O . THR A 1 95 ? 25.311 -4.380 -31.957 1.00 54.75 95 THR A O 1
ATOM 702 N N . THR A 1 96 ? 25.326 -4.252 -29.715 1.00 57.84 96 THR A N 1
ATOM 703 C CA . THR A 1 96 ? 25.859 -2.894 -29.637 1.00 57.84 96 THR A CA 1
ATOM 704 C C . THR A 1 96 ? 27.291 -2.822 -30.175 1.00 57.84 96 THR A C 1
ATOM 706 O O . THR A 1 96 ? 28.169 -3.562 -29.728 1.00 57.84 96 THR A O 1
ATOM 709 N N . PRO A 1 97 ? 27.568 -1.914 -31.129 1.00 61.06 97 PRO A N 1
ATOM 710 C CA . PRO A 1 97 ? 28.927 -1.480 -31.414 1.00 61.06 97 PRO A CA 1
ATOM 711 C C . PRO A 1 97 ? 29.591 -0.972 -30.129 1.00 61.06 97 PRO A C 1
ATOM 713 O O . PRO A 1 97 ? 28.916 -0.379 -29.283 1.00 61.06 97 PRO A O 1
ATOM 716 N N . ASN A 1 98 ? 30.915 -1.121 -30.015 1.00 58.78 98 ASN A N 1
ATOM 717 C CA . ASN A 1 98 ? 31.684 -0.438 -28.971 1.00 58.78 98 ASN A CA 1
ATOM 718 C C . ASN A 1 98 ? 31.245 1.042 -28.930 1.00 58.78 98 ASN A C 1
ATOM 720 O O . ASN A 1 98 ? 31.283 1.691 -29.978 1.00 58.78 98 ASN A O 1
ATOM 724 N N . ARG A 1 99 ? 30.872 1.560 -27.744 1.00 71.56 99 ARG A N 1
ATOM 725 C CA . ARG A 1 99 ? 30.457 2.960 -27.444 1.00 71.56 99 ARG A CA 1
ATOM 726 C C . ARG A 1 99 ? 28.962 3.309 -27.538 1.00 71.56 99 ARG A C 1
ATOM 728 O O . ARG A 1 99 ? 28.595 4.439 -27.214 1.00 71.56 99 ARG A O 1
ATOM 735 N N . ILE A 1 100 ? 28.092 2.380 -27.944 1.00 73.62 100 ILE A N 1
ATOM 736 C CA . ILE A 1 100 ? 26.635 2.542 -27.787 1.00 73.62 100 ILE A CA 1
ATOM 737 C C . ILE A 1 100 ? 26.168 1.591 -26.693 1.00 73.62 100 ILE A C 1
ATOM 739 O O . ILE A 1 100 ? 26.553 0.425 -26.675 1.00 73.62 100 ILE A O 1
ATOM 743 N N . THR A 1 101 ? 25.328 2.080 -25.792 1.00 77.19 101 THR A N 1
ATOM 744 C CA . THR A 1 101 ? 24.732 1.276 -24.726 1.00 77.19 101 THR A CA 1
ATOM 745 C C . THR A 1 101 ? 23.249 1.601 -24.582 1.00 77.19 101 THR A C 1
ATOM 747 O O . THR A 1 101 ? 22.769 2.605 -25.116 1.00 77.19 101 THR A O 1
ATOM 750 N N . SER A 1 102 ? 22.494 0.744 -23.901 1.00 81.31 102 SER A N 1
ATOM 751 C CA . SER A 1 102 ? 21.107 1.040 -23.559 1.00 81.31 102 SER A CA 1
ATOM 752 C C . SER A 1 102 ? 21.007 1.812 -22.246 1.00 81.31 102 SER A C 1
ATOM 754 O O . SER A 1 102 ? 21.804 1.620 -21.327 1.00 81.31 102 SER A O 1
ATOM 756 N N . SER A 1 103 ? 19.964 2.630 -22.107 1.00 80.44 103 SER A N 1
ATOM 757 C CA . SER A 1 103 ? 19.592 3.260 -20.831 1.00 80.44 103 SER A CA 1
ATOM 758 C C . SER A 1 103 ? 19.522 2.272 -19.659 1.00 80.44 103 SER A C 1
ATOM 760 O O . SER A 1 103 ? 19.926 2.592 -18.543 1.00 80.44 103 SER A O 1
ATOM 762 N N . ARG A 1 104 ? 19.075 1.039 -19.922 1.00 76.31 104 ARG A N 1
ATOM 763 C CA . ARG A 1 104 ? 18.975 -0.042 -18.932 1.00 76.31 104 ARG A CA 1
ATOM 764 C C . ARG A 1 104 ? 20.347 -0.602 -18.539 1.00 76.31 104 ARG A C 1
ATOM 766 O O . ARG A 1 104 ? 20.533 -0.978 -17.384 1.00 76.31 104 ARG A O 1
ATOM 773 N N . CYS A 1 105 ? 21.308 -0.627 -19.463 1.00 73.31 105 CYS A N 1
ATOM 774 C CA . CYS A 1 105 ? 22.682 -1.051 -19.198 1.00 73.31 105 CYS A CA 1
ATOM 775 C C . CYS A 1 105 ? 23.493 0.019 -18.464 1.00 73.31 105 CYS A C 1
ATOM 777 O O . CYS A 1 105 ? 24.275 -0.325 -17.580 1.00 73.31 105 CYS A O 1
ATOM 779 N N . VAL A 1 106 ? 23.270 1.305 -18.775 1.00 71.38 106 VAL A N 1
ATOM 780 C CA . VAL A 1 106 ? 23.866 2.424 -18.022 1.00 71.38 106 VAL A CA 1
ATOM 781 C C . VAL A 1 106 ? 23.567 2.262 -16.539 1.00 71.38 106 VAL A C 1
ATOM 783 O O . VAL A 1 106 ? 24.485 2.361 -15.733 1.00 71.38 106 VAL A O 1
ATOM 786 N N . ALA A 1 107 ? 22.323 1.916 -16.185 1.00 64.12 107 ALA A N 1
ATOM 787 C CA . ALA A 1 107 ? 21.957 1.653 -14.800 1.00 64.12 107 ALA A CA 1
ATOM 788 C C . ALA A 1 107 ? 22.857 0.582 -14.163 1.00 64.12 107 ALA A C 1
ATOM 790 O O . ALA A 1 107 ? 23.296 0.785 -13.043 1.00 64.12 107 ALA A O 1
ATOM 791 N N . GLY A 1 108 ? 23.183 -0.514 -14.860 1.00 57.94 108 GLY A N 1
ATOM 792 C CA . GLY A 1 108 ? 23.989 -1.627 -14.337 1.00 57.94 108 GLY A CA 1
ATOM 793 C C . GLY A 1 108 ? 25.431 -1.278 -13.947 1.00 57.94 108 GLY A C 1
ATOM 794 O O . GLY A 1 108 ? 25.984 -1.940 -13.074 1.00 57.94 108 GLY A O 1
ATOM 795 N N . ASN A 1 109 ? 26.016 -0.223 -14.521 1.00 57.31 109 ASN A N 1
ATOM 796 C CA . ASN A 1 109 ? 27.400 0.184 -14.243 1.00 57.31 109 ASN A CA 1
ATOM 797 C C . ASN A 1 109 ? 27.581 0.896 -12.889 1.00 57.31 109 ASN A C 1
ATOM 799 O O . ASN A 1 109 ? 28.714 1.073 -12.449 1.00 57.31 109 ASN A O 1
ATOM 803 N N . TYR A 1 110 ? 26.488 1.291 -12.226 1.00 54.25 110 TYR A N 1
ATOM 804 C CA . TYR A 1 110 ? 26.518 2.082 -10.987 1.00 54.25 110 TYR A CA 1
ATOM 805 C C . TYR A 1 110 ? 26.098 1.300 -9.727 1.00 54.25 110 TYR A C 1
ATOM 807 O O . TYR A 1 110 ? 25.940 1.908 -8.667 1.00 54.25 110 TYR A O 1
ATOM 815 N N . TRP A 1 111 ? 25.955 -0.034 -9.802 1.00 52.66 111 TRP A N 1
ATOM 816 C CA . TRP A 1 111 ? 25.579 -0.880 -8.654 1.00 52.66 111 TRP A CA 1
ATOM 817 C C . TRP A 1 111 ? 26.520 -2.057 -8.421 1.00 52.66 111 TRP A C 1
ATOM 819 O O . TRP A 1 111 ? 27.039 -2.659 -9.358 1.00 52.66 111 TRP A O 1
ATOM 829 N N . ALA A 1 112 ? 26.595 -2.483 -7.159 1.00 47.62 112 ALA A N 1
ATOM 830 C CA . ALA A 1 112 ? 26.995 -3.835 -6.787 1.00 47.62 112 ALA A CA 1
ATOM 831 C C . ALA A 1 112 ? 25.999 -4.432 -5.777 1.00 47.62 112 ALA A C 1
ATOM 833 O O . ALA A 1 112 ? 25.636 -3.785 -4.793 1.00 47.62 112 ALA A O 1
ATOM 834 N N . THR A 1 113 ? 25.586 -5.687 -5.987 1.00 44.28 113 THR A N 1
ATOM 835 C CA . THR A 1 113 ? 24.917 -6.488 -4.950 1.00 44.28 113 THR A CA 1
ATOM 836 C C . THR A 1 113 ? 25.972 -7.010 -3.983 1.00 44.28 113 THR A C 1
ATOM 838 O O . THR A 1 113 ? 26.785 -7.862 -4.350 1.00 44.28 113 THR A O 1
ATOM 841 N N . ASP A 1 114 ? 25.972 -6.532 -2.743 1.00 42.44 114 ASP A N 1
ATOM 842 C CA . ASP A 1 114 ? 26.825 -7.100 -1.700 1.00 42.44 114 ASP A CA 1
ATOM 843 C C . ASP A 1 114 ? 26.273 -8.463 -1.244 1.00 42.44 114 ASP A C 1
ATOM 845 O O . ASP A 1 114 ? 25.356 -8.546 -0.424 1.00 42.44 114 ASP A O 1
ATOM 849 N N . ARG A 1 115 ? 26.844 -9.534 -1.812 1.00 44.47 115 ARG A N 1
ATOM 850 C CA . ARG A 1 115 ? 26.534 -10.945 -1.522 1.00 44.47 115 ARG A CA 1
ATOM 851 C C . ARG A 1 115 ? 27.258 -11.505 -0.286 1.00 44.47 115 ARG A C 1
ATOM 853 O O . ARG A 1 115 ? 27.190 -12.704 -0.048 1.00 44.47 115 ARG A O 1
ATOM 860 N N . THR A 1 116 ? 27.960 -10.694 0.509 1.00 35.75 116 THR A N 1
ATOM 861 C CA . THR A 1 116 ? 28.867 -11.218 1.556 1.00 35.75 116 THR A CA 1
ATOM 862 C C . THR A 1 116 ? 28.211 -11.596 2.897 1.00 35.75 116 THR A C 1
ATOM 864 O O . THR A 1 116 ? 28.917 -11.835 3.872 1.00 35.75 116 THR A O 1
ATOM 867 N N . GLY A 1 117 ? 26.880 -11.707 2.987 1.00 35.12 117 GLY A N 1
ATOM 868 C CA . GLY A 1 117 ? 26.189 -12.112 4.222 1.00 35.12 117 GLY A CA 1
ATOM 869 C C . GLY A 1 117 ? 25.544 -13.493 4.118 1.00 35.12 117 GLY A C 1
ATOM 870 O O . GLY A 1 117 ? 24.635 -13.674 3.316 1.00 35.12 117 GLY A O 1
ATOM 871 N N . ALA A 1 118 ? 25.994 -14.441 4.942 1.00 33.28 118 ALA A N 1
ATOM 872 C CA . ALA A 1 118 ? 25.457 -15.796 5.047 1.00 33.28 118 ALA A CA 1
ATOM 873 C C . ALA A 1 118 ? 23.919 -15.843 5.240 1.00 33.28 118 ALA A C 1
ATOM 875 O O . ALA A 1 118 ? 23.362 -15.200 6.128 1.00 33.28 118 ALA A O 1
ATOM 876 N N . GLU A 1 119 ? 23.267 -16.616 4.369 1.00 35.28 119 GLU A N 1
ATOM 877 C CA . GLU A 1 119 ? 22.006 -17.380 4.487 1.00 35.28 119 GLU A CA 1
ATOM 878 C C . GLU A 1 119 ? 20.727 -16.837 5.169 1.00 35.28 119 GLU A C 1
ATOM 880 O O . GLU A 1 119 ? 19.730 -17.550 5.134 1.00 35.28 119 GLU A O 1
ATOM 885 N N . SER A 1 120 ? 20.620 -15.605 5.678 1.00 32.44 120 SER A N 1
ATOM 886 C CA . SER A 1 120 ? 19.367 -15.170 6.357 1.00 32.44 120 SER A CA 1
ATOM 887 C C . SER A 1 120 ? 18.708 -13.876 5.868 1.00 32.44 120 SER A C 1
ATOM 889 O O . SER A 1 120 ? 17.679 -13.471 6.400 1.00 32.44 120 SER A O 1
ATOM 891 N N . SER A 1 121 ? 19.211 -13.233 4.812 1.00 31.64 121 SER A N 1
ATOM 892 C CA . SER A 1 121 ? 18.578 -12.021 4.272 1.00 31.64 121 SER A CA 1
ATOM 893 C C . SER A 1 121 ? 18.655 -11.989 2.748 1.00 31.64 121 SER A C 1
ATOM 895 O O . SER A 1 121 ? 19.649 -11.542 2.178 1.00 31.64 121 SER A O 1
ATOM 897 N N . ARG A 1 122 ? 17.571 -12.406 2.080 1.00 31.75 122 ARG A N 1
ATOM 898 C CA . ARG A 1 122 ? 17.345 -12.265 0.624 1.00 31.75 122 ARG A CA 1
ATOM 899 C C . ARG A 1 122 ? 17.028 -10.818 0.200 1.00 31.75 122 ARG A C 1
ATOM 901 O O . ARG A 1 122 ? 16.288 -10.599 -0.749 1.00 31.75 122 ARG A O 1
ATOM 908 N N . VAL A 1 123 ? 17.540 -9.818 0.911 1.00 34.22 123 VAL A N 1
ATOM 909 C CA . VAL A 1 123 ? 17.295 -8.410 0.582 1.00 34.22 123 VAL A CA 1
ATOM 910 C C . VAL A 1 123 ? 18.432 -7.927 -0.308 1.00 34.22 123 VAL A C 1
ATOM 912 O O . VAL A 1 123 ? 19.568 -7.806 0.158 1.00 34.22 123 VAL A O 1
ATOM 915 N N . ALA A 1 124 ? 18.155 -7.650 -1.588 1.00 36.84 124 ALA A N 1
ATOM 916 C CA . ALA A 1 124 ? 19.177 -7.054 -2.442 1.00 36.84 124 ALA A CA 1
ATOM 917 C C . ALA A 1 124 ? 19.570 -5.683 -1.896 1.00 36.84 124 ALA A C 1
ATOM 919 O O . ALA A 1 124 ? 18.735 -4.818 -1.607 1.00 36.84 124 ALA A O 1
ATOM 920 N N . LYS A 1 125 ? 20.880 -5.512 -1.748 1.00 44.28 125 LYS A N 1
ATOM 921 C CA . LYS A 1 125 ? 21.500 -4.255 -1.361 1.00 44.28 125 LYS A CA 1
ATOM 922 C C . LYS A 1 125 ? 21.772 -3.427 -2.606 1.00 44.28 125 LYS A C 1
ATOM 924 O O . LYS A 1 125 ? 22.239 -3.930 -3.624 1.00 44.28 125 LYS A O 1
ATOM 929 N N . LEU A 1 126 ? 21.504 -2.144 -2.461 1.00 42.97 126 LEU A N 1
ATOM 930 C CA . LEU A 1 126 ? 21.669 -1.108 -3.456 1.00 42.97 126 LEU A CA 1
ATOM 931 C C . LEU A 1 126 ? 22.831 -0.226 -2.979 1.00 42.97 126 LEU A C 1
ATOM 933 O O . LEU A 1 126 ? 22.626 0.694 -2.197 1.00 42.97 126 LEU A O 1
ATOM 937 N N . ILE A 1 127 ? 24.065 -0.579 -3.356 1.00 41.94 127 ILE A N 1
ATOM 938 C CA . ILE A 1 127 ? 25.282 0.152 -2.963 1.00 41.94 127 ILE A CA 1
ATOM 939 C C . ILE A 1 127 ? 25.831 0.877 -4.193 1.00 41.94 127 ILE A C 1
ATOM 941 O O . ILE A 1 127 ? 26.000 0.257 -5.245 1.00 41.94 127 ILE A O 1
ATOM 945 N N . THR A 1 128 ? 26.110 2.175 -4.053 1.00 36.28 128 THR A N 1
ATOM 946 C CA . THR A 1 128 ? 26.817 2.977 -5.059 1.00 36.28 128 THR A CA 1
ATOM 947 C C . THR A 1 128 ? 28.288 2.567 -5.117 1.00 36.28 128 THR A C 1
ATOM 949 O O . THR A 1 128 ? 28.903 2.259 -4.095 1.00 36.28 128 THR A O 1
ATOM 952 N N . SER A 1 129 ? 28.885 2.570 -6.309 1.00 38.38 129 SER A N 1
ATOM 953 C CA . SER A 1 129 ? 30.307 2.237 -6.510 1.00 38.38 129 SER A CA 1
ATOM 954 C C . SER A 1 129 ? 31.265 3.128 -5.706 1.00 38.38 129 SER A C 1
ATOM 956 O O . SER A 1 129 ? 32.362 2.698 -5.351 1.00 38.38 129 SER A O 1
ATOM 958 N N . GLU A 1 130 ? 30.840 4.347 -5.372 1.00 39.94 130 GLU A N 1
ATOM 959 C CA . GLU A 1 130 ? 31.549 5.255 -4.478 1.00 39.94 130 GLU A CA 1
ATOM 960 C C . GLU A 1 130 ? 30.945 5.170 -3.073 1.00 39.94 130 GLU A C 1
ATOM 962 O O . GLU A 1 130 ? 29.770 5.468 -2.858 1.00 39.94 130 GLU A O 1
ATOM 967 N N . LYS A 1 131 ? 31.759 4.741 -2.104 1.00 42.09 131 LYS A N 1
ATOM 968 C CA . LYS A 1 131 ? 31.398 4.494 -0.693 1.00 42.09 131 LYS A CA 1
ATOM 969 C C . LYS A 1 131 ? 31.011 5.762 0.100 1.00 42.09 131 LYS A C 1
ATOM 971 O O . LYS A 1 131 ? 31.057 5.735 1.327 1.00 42.09 131 LYS A O 1
ATOM 976 N N . THR A 1 132 ? 30.704 6.874 -0.565 1.00 38.78 132 THR A N 1
ATOM 977 C CA . THR A 1 132 ? 30.718 8.223 0.025 1.00 38.78 132 THR A CA 1
ATOM 978 C C . THR A 1 132 ? 29.432 9.027 -0.133 1.00 38.78 132 THR A C 1
ATOM 980 O O . THR A 1 132 ? 29.319 10.059 0.521 1.00 38.78 132 THR A O 1
ATOM 983 N N . GLU A 1 133 ? 28.437 8.571 -0.898 1.00 38.22 133 GLU A N 1
ATOM 984 C CA . GLU A 1 133 ? 27.139 9.257 -0.968 1.00 38.22 133 GLU A CA 1
ATOM 985 C C . GLU A 1 133 ? 25.987 8.395 -0.449 1.00 38.22 133 GLU A C 1
ATOM 987 O O . GLU A 1 133 ? 25.935 7.179 -0.637 1.00 38.22 133 GLU A O 1
ATOM 992 N N . VAL A 1 134 ? 25.044 9.057 0.227 1.00 43.19 134 VAL A N 1
ATOM 993 C CA . VAL A 1 134 ? 23.798 8.462 0.712 1.00 43.19 134 VAL A CA 1
ATOM 994 C C . VAL A 1 134 ? 23.028 7.922 -0.495 1.00 43.19 134 VAL A C 1
ATOM 996 O O . VAL A 1 134 ? 22.513 8.673 -1.321 1.00 43.19 134 VAL A O 1
ATOM 999 N N . ALA A 1 135 ? 22.965 6.594 -0.580 1.00 46.59 135 ALA A N 1
ATOM 1000 C CA . ALA A 1 135 ? 22.587 5.813 -1.754 1.00 46.59 135 ALA A CA 1
ATOM 1001 C C . ALA A 1 135 ? 21.182 6.078 -2.332 1.00 46.59 135 ALA A C 1
ATOM 1003 O O . ALA A 1 135 ? 20.887 5.578 -3.410 1.00 46.59 135 ALA A O 1
ATOM 1004 N N . ALA A 1 136 ? 20.308 6.849 -1.676 1.00 49.16 136 ALA A N 1
ATOM 1005 C CA . ALA A 1 136 ? 18.901 6.962 -2.061 1.00 49.16 136 ALA A CA 1
ATOM 1006 C C . ALA A 1 136 ? 18.698 7.557 -3.468 1.00 49.16 136 ALA A C 1
ATOM 1008 O O . ALA A 1 136 ? 18.071 6.934 -4.321 1.00 49.16 136 ALA A O 1
ATOM 1009 N N . ASN A 1 137 ? 19.245 8.740 -3.759 1.00 50.00 137 ASN A N 1
ATOM 1010 C CA . ASN A 1 137 ? 18.930 9.449 -5.008 1.00 50.00 137 ASN A CA 1
ATOM 1011 C C . ASN A 1 137 ? 19.544 8.808 -6.271 1.00 50.00 137 ASN A C 1
ATOM 1013 O O . ASN A 1 137 ? 18.809 8.627 -7.247 1.00 50.00 137 ASN A O 1
ATOM 1017 N N . PRO A 1 138 ? 20.833 8.412 -6.293 1.00 51.09 138 PRO A N 1
ATOM 1018 C CA . PRO A 1 138 ? 21.409 7.689 -7.430 1.00 51.09 138 PRO A CA 1
ATOM 1019 C C . PRO A 1 138 ? 20.743 6.327 -7.662 1.00 51.09 138 PRO A C 1
ATOM 1021 O O . PRO A 1 138 ? 20.524 5.935 -8.812 1.00 51.09 138 PRO A O 1
ATOM 1024 N N . ALA A 1 139 ? 20.347 5.644 -6.580 1.00 51.84 139 ALA A N 1
ATOM 1025 C CA . ALA A 1 139 ? 19.622 4.384 -6.655 1.00 51.84 139 ALA A CA 1
ATOM 1026 C C . ALA A 1 139 ? 18.255 4.547 -7.329 1.00 51.84 139 ALA A C 1
ATOM 1028 O O . ALA A 1 139 ? 17.910 3.800 -8.241 1.00 51.84 139 ALA A O 1
ATOM 1029 N N . LEU A 1 140 ? 17.496 5.564 -6.923 1.00 55.38 140 LEU A N 1
ATOM 1030 C CA . LEU A 1 140 ? 16.166 5.870 -7.454 1.00 55.38 140 LEU A CA 1
ATOM 1031 C C . LEU A 1 140 ? 16.191 6.348 -8.908 1.00 55.38 140 LEU A C 1
ATOM 1033 O O . LEU A 1 140 ? 15.286 6.042 -9.683 1.00 55.38 140 LEU A O 1
ATOM 1037 N N . ARG A 1 141 ? 17.237 7.071 -9.309 1.00 60.66 141 ARG A N 1
ATOM 1038 C CA . ARG A 1 141 ? 17.431 7.476 -10.710 1.00 60.66 141 ARG A CA 1
ATOM 1039 C C . ARG A 1 141 ? 17.778 6.282 -11.590 1.00 60.66 141 ARG A C 1
ATOM 1041 O O . ARG A 1 141 ? 17.158 6.080 -12.629 1.00 60.66 141 ARG A O 1
ATOM 1048 N N . SER A 1 142 ? 18.701 5.444 -11.134 1.00 57.97 142 SER A N 1
ATOM 1049 C CA . SER A 1 142 ? 19.095 4.225 -11.846 1.00 57.97 142 SER A CA 1
ATOM 1050 C C . SER A 1 142 ? 17.954 3.200 -11.916 1.00 57.97 142 SER A C 1
ATOM 1052 O O . SER A 1 142 ? 17.828 2.469 -12.895 1.00 57.97 142 SER A O 1
ATOM 1054 N N . LEU A 1 143 ? 17.077 3.199 -10.909 1.00 59.59 143 LEU A N 1
ATOM 1055 C CA . LEU A 1 143 ? 15.816 2.464 -10.875 1.00 59.59 143 LEU A CA 1
ATOM 1056 C C . LEU A 1 143 ? 14.900 2.803 -12.053 1.00 59.59 143 LEU A C 1
ATOM 1058 O O . LEU A 1 143 ? 14.528 1.905 -12.807 1.00 59.59 143 LEU A O 1
ATOM 1062 N N . ARG A 1 144 ? 14.634 4.101 -12.251 1.00 65.69 144 ARG A N 1
ATOM 1063 C CA . ARG A 1 144 ? 13.806 4.636 -13.349 1.00 65.69 144 ARG A CA 1
ATOM 1064 C C . ARG A 1 144 ? 14.364 4.337 -14.744 1.00 65.69 144 ARG A C 1
ATOM 1066 O O . ARG A 1 144 ? 13.631 4.343 -15.731 1.00 65.69 144 ARG A O 1
ATOM 1073 N N . LEU A 1 145 ? 15.680 4.133 -14.843 1.00 71.50 145 LEU A N 1
ATOM 1074 C CA . LEU A 1 145 ? 16.344 3.738 -16.087 1.00 71.50 145 LEU A CA 1
ATOM 1075 C C . LEU A 1 145 ? 16.214 2.232 -16.356 1.00 71.50 145 LEU A C 1
ATOM 1077 O O . LEU A 1 145 ? 16.138 1.822 -17.513 1.00 71.50 145 LEU A O 1
ATOM 1081 N N . ARG A 1 146 ? 16.180 1.406 -15.303 1.00 69.94 146 ARG A N 1
ATOM 1082 C CA . ARG A 1 146 ? 16.140 -0.062 -15.393 1.00 69.94 146 ARG A CA 1
ATOM 1083 C C . ARG A 1 146 ? 14.730 -0.604 -15.616 1.00 69.94 146 ARG A C 1
ATOM 1085 O O . ARG A 1 146 ? 14.557 -1.498 -16.448 1.00 69.94 146 ARG A O 1
ATOM 1092 N N . ASP A 1 147 ? 13.746 -0.070 -14.896 1.00 67.69 147 ASP A N 1
ATOM 1093 C CA . ASP A 1 147 ? 12.327 -0.439 -15.017 1.00 67.69 147 ASP A CA 1
ATOM 1094 C C . ASP A 1 147 ? 11.680 0.085 -16.315 1.00 67.69 147 ASP A C 1
ATOM 1096 O O . ASP A 1 147 ? 10.605 -0.364 -16.704 1.00 67.69 147 ASP A O 1
ATOM 1100 N N . SER A 1 148 ? 12.395 0.959 -17.038 1.00 74.31 148 SER A N 1
ATOM 1101 C CA . SER A 1 148 ? 11.979 1.614 -18.284 1.00 74.31 148 SER A CA 1
ATOM 1102 C C . SER A 1 148 ? 10.795 2.572 -18.151 1.00 74.31 148 SER A C 1
ATOM 1104 O O . SER A 1 148 ? 10.332 3.090 -19.169 1.00 74.31 148 SER A O 1
ATOM 1106 N N . THR A 1 149 ? 10.318 2.842 -16.935 1.00 72.38 149 THR A N 1
ATOM 1107 C CA . THR A 1 149 ? 9.118 3.649 -16.684 1.00 72.38 149 THR A CA 1
ATOM 1108 C C . THR A 1 149 ? 9.273 5.051 -17.267 1.00 72.38 149 THR A C 1
ATOM 1110 O O . THR A 1 149 ? 8.403 5.541 -17.988 1.00 72.38 149 THR A O 1
ATOM 1113 N N . HIS A 1 150 ? 10.432 5.676 -17.036 1.00 74.69 150 HIS A N 1
ATOM 1114 C CA . HIS A 1 150 ? 10.718 7.022 -17.535 1.00 74.69 150 HIS A CA 1
ATOM 1115 C C . HIS A 1 150 ? 10.856 7.073 -19.060 1.00 74.69 150 HIS A C 1
ATOM 1117 O O . HIS A 1 150 ? 10.353 7.989 -19.709 1.00 74.69 150 HIS A O 1
ATOM 1123 N N . GLU A 1 151 ? 11.522 6.081 -19.654 1.00 80.19 151 GLU A N 1
ATOM 1124 C CA . GLU A 1 151 ? 11.687 6.024 -21.109 1.00 80.19 151 GLU A CA 1
ATOM 1125 C C . GLU A 1 151 ? 10.366 5.768 -21.826 1.00 80.19 151 GLU A C 1
ATOM 1127 O O . GLU A 1 151 ? 10.124 6.351 -22.883 1.00 80.19 151 GLU A O 1
ATOM 1132 N N . TYR A 1 152 ? 9.497 4.953 -21.233 1.00 77.06 152 TYR A N 1
ATOM 1133 C CA . TYR A 1 152 ? 8.158 4.722 -21.747 1.00 77.06 152 TYR A CA 1
ATOM 1134 C C . TYR A 1 152 ? 7.284 5.979 -21.656 1.00 77.06 152 TYR A C 1
ATOM 1136 O O . TYR A 1 152 ? 6.640 6.351 -22.636 1.00 77.06 152 TYR A O 1
ATOM 1144 N N . ALA A 1 153 ? 7.326 6.704 -20.534 1.00 71.88 153 ALA A N 1
ATOM 1145 C CA . ALA A 1 153 ? 6.638 7.988 -20.406 1.00 71.88 153 ALA A CA 1
ATOM 1146 C C . ALA A 1 153 ? 7.141 9.010 -21.443 1.00 71.88 153 ALA A C 1
ATOM 1148 O O . ALA A 1 153 ? 6.343 9.667 -22.112 1.00 71.88 153 ALA A O 1
ATOM 1149 N N . GLY A 1 154 ? 8.461 9.102 -21.645 1.00 73.75 154 GLY A N 1
ATOM 1150 C CA . GLY A 1 154 ? 9.061 9.941 -22.688 1.00 73.75 154 GLY A CA 1
ATOM 1151 C C . GLY A 1 154 ? 8.651 9.529 -24.106 1.00 73.75 154 GLY A C 1
ATOM 1152 O O . GLY A 1 154 ? 8.444 10.398 -24.958 1.00 73.75 154 GLY A O 1
ATOM 1153 N N . LEU A 1 155 ? 8.488 8.222 -24.348 1.00 77.19 155 LEU A N 1
ATOM 1154 C CA . LEU A 1 155 ? 7.968 7.673 -25.599 1.00 77.19 155 LEU A CA 1
ATOM 1155 C C . LEU A 1 155 ? 6.522 8.114 -25.845 1.00 77.19 155 LEU A C 1
ATOM 1157 O O . LEU A 1 155 ? 6.249 8.664 -26.912 1.00 77.19 155 LEU A O 1
ATOM 1161 N N . LEU A 1 156 ? 5.634 7.965 -24.860 1.00 71.12 156 LEU A N 1
ATOM 1162 C CA . LEU A 1 156 ? 4.231 8.384 -24.964 1.00 71.12 156 LEU A CA 1
ATOM 1163 C C . LEU A 1 156 ? 4.075 9.903 -25.126 1.00 71.12 156 LEU A C 1
ATOM 1165 O O . LEU A 1 156 ? 3.243 10.364 -25.901 1.00 71.12 156 LEU A O 1
ATOM 1169 N N . GLN A 1 157 ? 4.898 10.691 -24.431 1.00 69.38 157 GLN A N 1
ATOM 1170 C CA . GLN A 1 157 ? 4.842 12.156 -24.483 1.00 69.38 157 GLN A CA 1
ATOM 1171 C C . GLN A 1 157 ? 5.536 12.757 -25.713 1.00 69.38 157 GLN A C 1
ATOM 1173 O O . GLN A 1 157 ? 5.420 13.961 -25.945 1.00 69.38 157 GLN A O 1
ATOM 1178 N N . GLY A 1 158 ? 6.306 11.968 -26.470 1.00 73.06 158 GLY A N 1
ATOM 1179 C CA . GLY A 1 158 ? 7.095 12.475 -27.596 1.00 73.06 158 GLY A CA 1
ATOM 1180 C C . GLY A 1 158 ? 8.213 13.438 -27.182 1.00 73.06 158 GLY A C 1
ATOM 1181 O O . GLY A 1 158 ? 8.562 14.337 -27.943 1.00 73.06 158 GLY A O 1
ATOM 1182 N N . ARG A 1 159 ? 8.769 13.291 -25.971 1.00 77.94 159 ARG A N 1
ATOM 1183 C CA . ARG A 1 159 ? 9.765 14.222 -25.405 1.00 77.94 159 ARG A CA 1
ATOM 1184 C C . ARG A 1 159 ? 11.143 13.577 -25.248 1.00 77.94 159 ARG A C 1
ATOM 1186 O O . ARG A 1 159 ? 11.224 12.373 -25.004 1.00 77.94 159 ARG A O 1
ATOM 1193 N N . PRO A 1 160 ? 12.250 14.342 -25.306 1.00 76.19 160 PRO A N 1
ATOM 1194 C CA . PRO A 1 160 ? 13.592 13.816 -25.043 1.00 76.19 160 PRO A CA 1
ATOM 1195 C C . PRO A 1 160 ? 13.794 13.296 -23.616 1.00 76.19 160 PRO A C 1
ATOM 1197 O O . PRO A 1 160 ? 14.603 12.399 -23.443 1.00 76.19 160 PRO A O 1
ATOM 1200 N N . ALA A 1 161 ? 13.063 13.806 -22.615 1.00 76.56 161 ALA A N 1
ATOM 1201 C CA . ALA A 1 161 ? 13.021 13.298 -21.234 1.00 76.56 161 ALA A CA 1
ATOM 1202 C C . ALA A 1 161 ? 14.417 12.959 -20.647 1.00 76.56 161 ALA A C 1
ATOM 1204 O O . ALA A 1 161 ? 14.711 11.790 -20.391 1.00 76.56 161 ALA A O 1
ATOM 1205 N N . THR A 1 162 ? 15.307 13.947 -20.522 1.00 80.44 162 THR A N 1
ATOM 1206 C CA . THR A 1 162 ? 16.740 13.760 -20.197 1.00 80.44 162 THR A CA 1
ATOM 1207 C C . THR A 1 162 ? 17.073 13.777 -18.704 1.00 80.44 162 THR A C 1
ATOM 1209 O O . THR A 1 162 ? 18.147 13.317 -18.340 1.00 80.44 162 THR A O 1
ATOM 1212 N N . ASP A 1 163 ? 16.149 14.203 -17.844 1.00 77.50 163 ASP A N 1
ATOM 1213 C CA . ASP A 1 163 ? 16.381 14.439 -16.409 1.00 77.50 163 ASP A CA 1
ATOM 1214 C C . ASP A 1 163 ? 17.069 13.284 -15.638 1.00 77.50 163 ASP A C 1
ATOM 1216 O O . ASP A 1 163 ? 17.906 13.553 -14.774 1.00 77.50 163 ASP A O 1
ATOM 1220 N N . PRO A 1 164 ? 16.798 11.983 -15.902 1.00 73.69 164 PRO A N 1
ATOM 1221 C CA . PRO A 1 164 ? 17.483 10.900 -15.189 1.00 73.69 164 PRO A CA 1
ATOM 1222 C C . PRO A 1 164 ? 18.980 10.781 -15.499 1.00 73.69 164 PRO A C 1
ATOM 1224 O O . PRO A 1 164 ? 19.685 10.084 -14.771 1.00 73.69 164 PRO A O 1
ATOM 1227 N N . TYR A 1 165 ? 19.452 11.418 -16.574 1.00 76.31 165 TYR A N 1
ATOM 1228 C CA . TYR A 1 165 ? 20.826 11.322 -17.064 1.00 76.31 165 TYR A CA 1
ATOM 1229 C C . TYR A 1 165 ? 21.713 12.482 -16.608 1.00 76.31 165 TYR A C 1
ATOM 1231 O O . TYR A 1 165 ? 22.925 12.351 -16.697 1.00 76.31 165 TYR A O 1
ATOM 1239 N N . ASP A 1 166 ? 21.152 13.571 -16.068 1.00 73.06 166 ASP A N 1
ATOM 1240 C CA . ASP A 1 166 ? 21.902 14.791 -15.710 1.00 73.06 166 ASP A CA 1
ATOM 1241 C C . ASP A 1 166 ? 23.059 14.545 -14.723 1.00 73.06 166 ASP A C 1
ATOM 1243 O O . ASP A 1 166 ? 24.028 15.298 -14.679 1.00 73.06 166 ASP A O 1
ATOM 1247 N N . ALA A 1 167 ? 22.958 13.490 -13.913 1.00 64.69 167 ALA A N 1
ATOM 1248 C CA . ALA A 1 167 ? 23.969 13.102 -12.929 1.00 64.69 167 ALA A CA 1
ATOM 1249 C C . ALA A 1 167 ? 24.873 11.948 -13.392 1.00 64.69 167 ALA A C 1
ATOM 1251 O O . ALA A 1 167 ? 25.666 11.439 -12.602 1.00 64.69 167 ALA A O 1
ATOM 1252 N N . LEU A 1 168 ? 24.726 11.491 -14.635 1.00 70.12 168 LEU A N 1
ATOM 1253 C CA . LEU A 1 168 ? 25.482 10.379 -15.192 1.00 70.12 168 LEU A CA 1
ATOM 1254 C C . LEU A 1 168 ? 26.475 10.912 -16.236 1.00 70.12 168 LEU A C 1
ATOM 1256 O O . LEU A 1 168 ? 26.114 11.776 -17.031 1.00 70.12 168 LEU A O 1
ATOM 1260 N N . PRO A 1 169 ? 27.712 10.393 -16.290 1.00 71.56 169 PRO A N 1
ATOM 1261 C CA . PRO A 1 169 ? 28.700 10.744 -17.309 1.00 71.56 169 PRO A CA 1
ATOM 1262 C C . PRO A 1 169 ? 28.374 10.073 -18.656 1.00 71.56 169 PRO A C 1
ATOM 1264 O O . PRO A 1 169 ? 29.193 9.348 -19.215 1.00 71.56 169 PRO A O 1
ATOM 1267 N N . VAL A 1 170 ? 27.150 10.252 -19.152 1.00 75.19 170 VAL A N 1
ATOM 1268 C CA . VAL A 1 170 ? 26.680 9.712 -20.431 1.00 75.19 170 VAL A CA 1
ATOM 1269 C C . VAL A 1 170 ? 25.838 10.748 -21.162 1.00 75.19 170 VAL A C 1
ATOM 1271 O O . VAL A 1 170 ? 25.107 11.511 -20.537 1.00 75.19 170 VAL A O 1
ATOM 1274 N N . GLU A 1 171 ? 25.887 10.733 -22.492 1.00 82.25 171 GLU A N 1
ATOM 1275 C CA . GLU A 1 171 ? 25.079 11.636 -23.310 1.00 82.25 171 GLU A CA 1
ATOM 1276 C C . GLU A 1 171 ? 23.755 10.963 -23.712 1.00 82.25 171 GLU A C 1
ATOM 1278 O O . GLU A 1 171 ? 23.755 9.979 -24.467 1.00 82.25 171 GLU A O 1
ATOM 1283 N N . PRO A 1 172 ? 22.594 11.473 -23.248 1.00 82.69 172 PRO A N 1
ATOM 1284 C CA . PRO A 1 172 ? 21.287 10.876 -23.527 1.00 82.69 172 PRO A CA 1
ATOM 1285 C C . PRO A 1 172 ? 20.758 11.204 -24.930 1.00 82.69 172 PRO A C 1
ATOM 1287 O O . PRO A 1 172 ? 19.637 10.815 -25.274 1.00 82.69 172 PRO A O 1
ATOM 1290 N N . THR A 1 173 ? 21.516 11.963 -25.726 1.00 86.56 173 THR A N 1
ATOM 1291 C CA . THR A 1 173 ? 21.195 12.315 -27.112 1.00 86.56 173 THR A CA 1
ATOM 1292 C C . THR A 1 173 ? 22.428 12.185 -27.997 1.00 86.56 173 THR A C 1
ATOM 1294 O O . THR A 1 173 ? 23.551 12.370 -27.542 1.00 86.56 173 THR A O 1
ATOM 1297 N N . MET A 1 174 ? 22.220 11.882 -29.276 1.00 86.94 174 MET A N 1
ATOM 1298 C CA . MET A 1 174 ? 23.289 11.775 -30.266 1.00 86.94 174 MET A CA 1
ATOM 1299 C C . MET A 1 174 ? 23.311 13.013 -31.155 1.00 86.94 174 MET A C 1
ATOM 1301 O O . MET A 1 174 ? 22.283 13.377 -31.721 1.00 86.94 174 MET A O 1
ATOM 1305 N N . THR A 1 175 ? 24.481 13.616 -31.356 1.00 88.69 175 THR A N 1
ATOM 1306 C CA . THR A 1 175 ? 24.668 14.630 -32.405 1.00 88.69 175 THR A CA 1
ATOM 1307 C C . THR A 1 175 ? 25.094 13.938 -33.699 1.00 88.69 175 THR A C 1
ATOM 1309 O O . THR A 1 175 ? 26.186 13.371 -33.787 1.00 88.69 175 THR A O 1
ATOM 1312 N N . LEU A 1 176 ? 24.219 13.947 -34.703 1.00 89.38 176 LEU A N 1
ATOM 1313 C CA . LEU A 1 176 ? 24.399 13.269 -35.986 1.00 89.38 176 LEU A CA 1
ATOM 1314 C C . LEU A 1 176 ? 24.563 14.281 -37.121 1.00 89.38 176 LEU A C 1
ATOM 1316 O O . LEU A 1 176 ? 23.871 15.295 -37.157 1.00 89.38 176 LEU A O 1
ATOM 1320 N N . SER A 1 177 ? 25.445 13.978 -38.077 1.00 90.50 177 SER A N 1
ATOM 1321 C CA . SER A 1 177 ? 25.478 14.685 -39.360 1.00 90.50 177 SER A CA 1
ATOM 1322 C C . SER A 1 177 ? 24.355 14.209 -40.285 1.00 90.50 177 SER A C 1
ATOM 1324 O O . SER A 1 177 ? 23.797 13.133 -40.058 1.00 90.50 177 SER A O 1
ATOM 1326 N N . THR A 1 178 ? 24.072 14.933 -41.372 1.00 88.50 178 THR A N 1
ATOM 1327 C CA . THR A 1 178 ? 23.076 14.527 -42.387 1.00 88.50 178 THR A CA 1
ATOM 1328 C C . THR A 1 178 ? 23.251 13.075 -42.843 1.00 88.50 178 THR A C 1
ATOM 1330 O O . THR A 1 178 ? 22.311 12.293 -42.768 1.00 88.50 178 THR A O 1
ATOM 1333 N N . THR A 1 179 ? 24.467 12.662 -43.214 1.00 87.19 179 THR A N 1
ATOM 1334 C CA . THR A 1 179 ? 24.744 11.283 -43.662 1.00 87.19 179 THR A CA 1
ATOM 1335 C C . THR A 1 179 ? 24.469 10.238 -42.576 1.00 87.19 179 THR A C 1
ATOM 1337 O O . THR A 1 179 ? 24.003 9.139 -42.867 1.00 87.19 179 THR A O 1
ATOM 1340 N N . LYS A 1 180 ? 24.752 10.559 -41.306 1.00 87.75 180 LYS A N 1
ATOM 1341 C CA . LYS A 1 180 ? 24.468 9.650 -40.185 1.00 87.75 180 LYS A CA 1
ATOM 1342 C C . LYS A 1 180 ? 22.967 9.570 -39.898 1.00 87.75 180 LYS A C 1
ATOM 1344 O O . LYS A 1 180 ? 22.477 8.494 -39.568 1.00 87.75 180 LYS A O 1
ATOM 1349 N N . LEU A 1 181 ? 22.250 10.685 -40.037 1.00 87.31 181 LEU A N 1
ATOM 1350 C CA . LEU A 1 181 ? 20.798 10.724 -39.904 1.00 87.31 181 LEU A CA 1
ATOM 1351 C C . LEU A 1 181 ? 20.112 9.926 -41.022 1.00 87.31 181 LEU A C 1
ATOM 1353 O O . LEU A 1 181 ? 19.194 9.166 -40.743 1.00 87.31 181 LEU A O 1
ATOM 1357 N N . GLU A 1 182 ? 20.576 10.030 -42.266 1.00 84.94 182 GLU A N 1
ATOM 1358 C CA . GLU A 1 182 ? 20.049 9.229 -43.380 1.00 84.94 182 GLU A CA 1
ATOM 1359 C C . GLU A 1 182 ? 20.204 7.725 -43.124 1.00 84.94 182 GLU A C 1
ATOM 1361 O O . GLU A 1 182 ? 19.239 6.978 -43.268 1.00 84.94 182 GLU A O 1
ATOM 1366 N N . ALA A 1 183 ? 21.376 7.290 -42.650 1.00 83.81 183 ALA A N 1
ATOM 1367 C CA . ALA A 1 183 ? 21.615 5.888 -42.306 1.00 83.81 183 ALA A CA 1
ATOM 1368 C C . ALA A 1 183 ? 20.709 5.379 -41.168 1.00 83.81 183 ALA A C 1
ATOM 1370 O O . ALA A 1 183 ? 20.285 4.226 -41.184 1.00 83.81 183 ALA A O 1
ATOM 1371 N N . LEU A 1 184 ? 20.386 6.236 -40.191 1.00 83.25 184 LEU A N 1
ATOM 1372 C CA . LEU A 1 184 ? 19.417 5.939 -39.130 1.00 83.25 184 LEU A CA 1
ATOM 1373 C C . LEU A 1 184 ? 18.001 5.749 -39.708 1.00 83.25 184 LEU A C 1
ATOM 1375 O O . LEU A 1 184 ? 17.294 4.803 -39.356 1.00 83.25 184 LEU A O 1
ATOM 1379 N N . LEU A 1 185 ? 17.585 6.650 -40.599 1.00 82.12 185 LEU A N 1
ATOM 1380 C CA . LEU A 1 185 ? 16.249 6.642 -41.197 1.00 82.12 185 LEU A CA 1
ATOM 1381 C C . LEU A 1 185 ? 16.046 5.468 -42.167 1.00 82.12 185 LEU A C 1
ATOM 1383 O O . LEU A 1 185 ? 14.957 4.903 -42.189 1.00 82.12 185 LEU A O 1
ATOM 1387 N N . ASP A 1 186 ? 17.083 5.039 -42.891 1.00 79.94 186 ASP A N 1
ATOM 1388 C CA . ASP A 1 186 ? 17.017 3.930 -43.861 1.00 79.94 186 ASP A CA 1
ATOM 1389 C C . ASP A 1 186 ? 16.634 2.571 -43.233 1.00 79.94 186 ASP A C 1
ATOM 1391 O O . ASP A 1 186 ? 16.142 1.673 -43.923 1.00 79.94 186 ASP A O 1
ATOM 1395 N N . VAL A 1 187 ? 16.830 2.406 -41.922 1.00 74.69 187 VAL A N 1
ATOM 1396 C CA . VAL A 1 187 ? 16.461 1.193 -41.165 1.00 74.69 187 VAL A CA 1
ATOM 1397 C C . VAL A 1 187 ? 15.302 1.404 -40.203 1.00 74.69 187 VAL A C 1
ATOM 1399 O O . VAL A 1 187 ? 14.895 0.462 -39.525 1.00 74.69 187 VAL A O 1
ATOM 1402 N N . THR A 1 188 ? 14.741 2.611 -40.152 1.00 73.81 188 THR A N 1
ATOM 1403 C CA . THR A 1 188 ? 13.589 2.901 -39.302 1.00 73.81 188 THR A CA 1
ATOM 1404 C C . THR A 1 188 ? 12.310 2.495 -40.033 1.00 73.81 188 THR A C 1
ATOM 1406 O O . THR A 1 188 ? 12.006 3.047 -41.090 1.00 73.81 188 THR A O 1
ATOM 1409 N N . PRO A 1 189 ? 11.548 1.518 -39.517 1.00 66.25 189 PRO A N 1
ATOM 1410 C CA . PRO A 1 189 ? 10.385 0.998 -40.216 1.00 66.25 189 PRO A CA 1
ATOM 1411 C C . PRO A 1 189 ? 9.272 2.046 -40.267 1.00 66.25 189 PRO A C 1
ATOM 1413 O O . PRO A 1 189 ? 8.847 2.577 -39.242 1.00 66.25 189 PRO A O 1
ATOM 1416 N N . HIS A 1 190 ? 8.751 2.289 -41.469 1.00 63.94 190 HIS A N 1
ATOM 1417 C CA . HIS A 1 190 ? 7.469 2.958 -41.648 1.00 63.94 190 HIS A CA 1
ATOM 1418 C C . HIS A 1 190 ? 6.363 1.911 -41.440 1.00 63.94 190 HIS A C 1
ATOM 1420 O O . HIS A 1 190 ? 6.175 1.008 -42.259 1.00 63.94 190 HIS A O 1
ATOM 1426 N N . TYR A 1 191 ? 5.682 1.962 -40.292 1.00 55.53 191 TYR A N 1
ATOM 1427 C CA . TYR A 1 191 ? 4.739 0.909 -39.887 1.00 55.53 191 TYR A CA 1
ATOM 1428 C C . TYR A 1 191 ? 3.419 0.912 -40.663 1.00 55.53 191 TYR A C 1
ATOM 1430 O O . TYR A 1 191 ? 2.699 -0.082 -40.636 1.00 55.53 191 TYR A O 1
ATOM 1438 N N . GLU A 1 192 ? 3.115 1.961 -41.418 1.00 54.22 192 GLU A N 1
ATOM 1439 C CA . GLU A 1 192 ? 2.024 1.930 -42.391 1.00 54.22 192 GLU A CA 1
ATOM 1440 C C . GLU A 1 192 ? 2.582 1.582 -43.777 1.00 54.22 192 GLU A C 1
ATOM 1442 O O . GLU A 1 192 ? 3.482 2.280 -44.242 1.00 54.22 192 GLU A O 1
ATOM 1447 N N . PRO A 1 193 ? 2.111 0.525 -44.469 1.00 52.75 193 PRO A N 1
ATOM 1448 C CA . PRO A 1 193 ? 1.034 -0.422 -44.143 1.00 52.75 193 PRO A CA 1
ATOM 1449 C C . PRO A 1 193 ? 1.524 -1.755 -43.525 1.00 52.75 193 PRO A C 1
ATOM 1451 O O . PRO A 1 193 ? 0.820 -2.769 -43.591 1.00 52.75 193 PRO A O 1
ATOM 1454 N N . CYS A 1 194 ? 2.739 -1.802 -42.978 1.00 54.22 194 CYS A N 1
ATOM 1455 C CA . CYS A 1 194 ? 3.368 -3.029 -42.490 1.00 54.22 194 CYS A CA 1
ATOM 1456 C C . CYS A 1 194 ? 2.542 -3.721 -41.386 1.00 54.22 194 CYS A C 1
ATOM 1458 O O . CYS A 1 194 ? 2.275 -3.159 -40.326 1.00 54.22 194 CYS A O 1
ATOM 1460 N N . ARG A 1 195 ? 2.170 -4.991 -41.602 1.00 59.53 195 ARG A N 1
ATOM 1461 C CA . ARG A 1 195 ? 1.581 -5.839 -40.553 1.00 59.53 195 ARG A CA 1
ATOM 1462 C C . ARG A 1 195 ? 2.686 -6.600 -39.830 1.00 59.53 195 ARG A C 1
ATOM 1464 O O . ARG A 1 195 ? 3.510 -7.244 -40.479 1.00 59.53 195 ARG A O 1
ATOM 1471 N N . TRP A 1 196 ? 2.679 -6.557 -38.499 1.00 63.03 196 TRP A N 1
ATOM 1472 C CA . TRP A 1 196 ? 3.540 -7.429 -37.705 1.00 63.03 196 TRP A CA 1
ATOM 1473 C C . TRP A 1 196 ? 3.112 -8.893 -37.906 1.00 63.03 196 TRP A C 1
ATOM 1475 O O . TRP A 1 196 ? 1.907 -9.155 -38.011 1.00 63.03 196 TRP A O 1
ATOM 1485 N N . PRO A 1 197 ? 4.047 -9.854 -38.026 1.00 62.25 197 PRO A N 1
ATOM 1486 C CA . PRO A 1 197 ? 3.679 -11.258 -38.143 1.00 62.25 197 PRO A CA 1
ATOM 1487 C C . PRO A 1 197 ? 2.908 -11.714 -36.897 1.00 62.25 197 PRO A C 1
ATOM 1489 O O . PRO A 1 197 ? 3.154 -11.244 -35.796 1.00 62.25 197 PRO A O 1
ATOM 1492 N N . ALA A 1 198 ? 1.962 -12.640 -37.068 1.00 63.72 198 ALA A N 1
ATOM 1493 C CA . ALA A 1 198 ? 1.208 -13.212 -35.948 1.00 63.72 198 ALA A CA 1
ATOM 1494 C C . ALA A 1 198 ? 1.962 -14.357 -35.239 1.00 63.72 198 ALA A C 1
ATOM 1496 O O . ALA A 1 198 ? 1.544 -14.817 -34.180 1.00 63.72 198 ALA A O 1
ATOM 1497 N N . LYS A 1 199 ? 3.039 -14.869 -35.847 1.00 69.00 199 LYS A N 1
ATOM 1498 C CA . LYS A 1 199 ? 3.836 -16.005 -35.365 1.00 69.00 199 LYS A CA 1
ATOM 1499 C C . LYS A 1 199 ? 5.325 -15.746 -35.615 1.00 69.00 199 LYS A C 1
ATOM 1501 O O . LYS A 1 199 ? 5.644 -15.060 -36.586 1.00 69.00 199 LYS A O 1
ATOM 1506 N N . PRO A 1 200 ? 6.230 -16.352 -34.822 1.00 72.75 200 PRO A N 1
ATOM 1507 C CA . PRO A 1 200 ? 7.670 -16.263 -35.051 1.00 72.75 200 PRO A CA 1
ATOM 1508 C C . PRO A 1 200 ? 8.048 -16.632 -36.486 1.00 72.75 200 PRO A C 1
ATOM 1510 O O . PRO A 1 200 ? 7.587 -17.644 -37.024 1.00 72.75 200 PRO A O 1
ATOM 1513 N N . THR A 1 201 ? 8.897 -15.818 -37.108 1.00 68.31 201 THR A N 1
ATOM 1514 C CA . THR A 1 201 ? 9.363 -16.026 -38.481 1.00 68.31 201 THR A CA 1
ATOM 1515 C C . THR A 1 201 ? 10.814 -16.504 -38.479 1.00 68.31 201 THR A C 1
ATOM 1517 O O . THR A 1 201 ? 11.636 -16.090 -37.664 1.00 68.31 201 THR A O 1
ATOM 1520 N N . ARG A 1 202 ? 11.157 -17.398 -39.416 1.00 69.44 202 ARG A N 1
ATOM 1521 C CA . ARG A 1 202 ? 12.546 -17.859 -39.613 1.00 69.44 202 ARG A CA 1
ATOM 1522 C C . ARG A 1 202 ? 13.387 -16.896 -40.456 1.00 69.44 202 ARG A C 1
ATOM 1524 O O . ARG A 1 202 ? 14.589 -17.102 -40.592 1.00 69.44 202 ARG A O 1
ATOM 1531 N N . HIS A 1 203 ? 12.762 -15.887 -41.057 1.00 75.19 203 HIS A N 1
ATOM 1532 C CA . HIS A 1 203 ? 13.400 -14.975 -41.998 1.00 75.19 203 HIS A CA 1
ATOM 1533 C C . HIS A 1 203 ? 13.483 -13.574 -41.401 1.00 75.19 203 HIS A C 1
ATOM 1535 O O . HIS A 1 203 ? 12.521 -13.088 -40.812 1.00 75.19 203 HIS A O 1
ATOM 1541 N N . ALA A 1 204 ? 14.636 -12.929 -41.574 1.00 70.75 204 ALA A N 1
ATOM 1542 C CA . ALA A 1 204 ? 14.811 -11.534 -41.203 1.00 70.75 204 ALA A CA 1
ATOM 1543 C C . ALA A 1 204 ? 13.884 -10.628 -42.039 1.00 70.75 204 ALA A C 1
ATOM 1545 O O . ALA A 1 204 ? 13.622 -10.939 -43.209 1.00 70.75 204 ALA A O 1
ATOM 1546 N N . PRO A 1 205 ? 13.413 -9.501 -41.478 1.00 74.31 205 PRO A N 1
ATOM 1547 C CA . PRO A 1 205 ? 12.633 -8.538 -42.236 1.00 74.31 205 PRO A CA 1
ATOM 1548 C C . PRO A 1 205 ? 13.483 -7.941 -43.363 1.00 74.31 205 PRO A C 1
ATOM 1550 O O . PRO A 1 205 ? 14.680 -7.678 -43.210 1.00 74.31 205 PRO A O 1
ATOM 1553 N N . ARG A 1 206 ? 12.857 -7.727 -44.522 1.00 74.81 206 ARG A N 1
ATOM 1554 C CA . ARG A 1 206 ? 13.497 -7.061 -45.657 1.00 74.81 206 ARG A CA 1
ATOM 1555 C C . ARG A 1 206 ? 13.282 -5.556 -45.529 1.00 74.81 206 ARG A C 1
ATOM 1557 O O . ARG A 1 206 ? 12.146 -5.101 -45.508 1.00 74.81 206 ARG A O 1
ATOM 1564 N N . PHE A 1 207 ? 14.374 -4.802 -45.485 1.00 72.38 207 PHE A N 1
ATOM 1565 C CA . PHE A 1 207 ? 14.346 -3.341 -45.448 1.00 72.38 207 PHE A CA 1
ATOM 1566 C C . PHE A 1 207 ? 14.372 -2.813 -46.881 1.00 72.38 207 PHE A C 1
ATOM 1568 O O . PHE A 1 207 ? 15.255 -3.186 -47.659 1.00 72.38 207 PHE A O 1
ATOM 1575 N N . ILE A 1 208 ? 13.380 -2.002 -47.240 1.00 69.56 208 ILE A N 1
ATOM 1576 C CA . ILE A 1 208 ? 13.229 -1.400 -48.566 1.00 69.56 208 ILE A CA 1
ATOM 1577 C C . ILE A 1 208 ? 13.058 0.100 -48.349 1.00 69.56 208 ILE A C 1
ATOM 1579 O O . ILE A 1 208 ? 12.173 0.512 -47.604 1.00 69.56 208 ILE A O 1
ATOM 1583 N N . ARG A 1 209 ? 13.905 0.907 -48.994 1.00 66.88 209 ARG A N 1
ATOM 1584 C CA . ARG A 1 209 ? 13.761 2.361 -48.980 1.00 66.88 209 ARG A CA 1
ATOM 1585 C C . ARG A 1 209 ? 12.669 2.750 -49.963 1.00 66.88 209 ARG A C 1
ATOM 1587 O O . ARG A 1 209 ? 12.812 2.539 -51.166 1.00 66.88 209 ARG A O 1
ATOM 1594 N N . GLU A 1 210 ? 11.607 3.344 -49.449 1.00 64.06 210 GLU A N 1
ATOM 1595 C CA . GLU A 1 210 ? 10.536 3.917 -50.251 1.00 64.06 210 GLU A CA 1
ATOM 1596 C C . GLU A 1 210 ? 10.398 5.397 -49.894 1.00 64.06 210 GLU A C 1
ATOM 1598 O O . GLU A 1 210 ? 10.329 5.768 -48.724 1.00 64.06 210 GLU A O 1
ATOM 1603 N N . THR A 1 211 ? 10.406 6.271 -50.900 1.00 64.00 211 THR A N 1
ATOM 1604 C CA . THR A 1 211 ? 10.107 7.689 -50.689 1.00 64.00 211 THR A CA 1
ATOM 1605 C C . THR A 1 211 ? 8.603 7.871 -50.750 1.00 64.00 211 THR A C 1
ATOM 1607 O O . THR A 1 211 ? 8.035 8.067 -51.824 1.00 64.00 211 THR A O 1
ATOM 1610 N N . VAL A 1 212 ? 7.956 7.806 -49.591 1.00 59.12 212 VAL A N 1
ATOM 1611 C CA . VAL A 1 212 ? 6.522 8.064 -49.486 1.00 59.12 212 VAL A CA 1
ATOM 1612 C C . VAL A 1 212 ? 6.313 9.554 -49.222 1.00 59.12 212 VAL A C 1
ATOM 1614 O O . VAL A 1 212 ? 6.838 10.107 -48.259 1.00 59.12 212 VAL A O 1
ATOM 1617 N N . ARG A 1 213 ? 5.557 10.230 -50.092 1.00 54.12 213 ARG A N 1
ATOM 1618 C CA . ARG A 1 213 ? 5.058 11.586 -49.826 1.00 54.12 213 ARG A CA 1
ATOM 1619 C C . ARG A 1 213 ? 3.714 11.471 -49.123 1.00 54.12 213 ARG A C 1
ATOM 1621 O O . ARG A 1 213 ? 2.672 11.512 -49.770 1.00 54.12 213 ARG A O 1
ATOM 1628 N N . THR A 1 214 ? 3.743 11.286 -47.815 1.00 50.12 214 THR A N 1
ATOM 1629 C CA . THR A 1 214 ? 2.555 11.433 -46.974 1.00 50.12 214 THR A CA 1
ATOM 1630 C C . THR A 1 214 ? 2.508 12.853 -46.414 1.00 50.12 214 THR A C 1
ATOM 1632 O O . THR A 1 214 ? 3.543 13.505 -46.258 1.00 50.12 214 THR A O 1
ATOM 1635 N N . GLN A 1 215 ? 1.310 13.361 -46.099 1.00 42.41 215 GLN A N 1
ATOM 1636 C CA . GLN A 1 215 ? 1.238 14.337 -45.010 1.00 42.41 215 GLN A CA 1
ATOM 1637 C C . GLN A 1 215 ? 1.828 13.631 -43.790 1.00 42.41 215 GLN A C 1
ATOM 1639 O O . GLN A 1 215 ? 1.470 12.478 -43.539 1.00 42.41 215 GLN A O 1
ATOM 1644 N N . ALA A 1 216 ? 2.781 14.255 -43.097 1.00 40.12 216 ALA A N 1
ATOM 1645 C CA . ALA A 1 216 ? 3.350 13.631 -41.911 1.00 40.12 216 ALA A CA 1
ATOM 1646 C C . ALA A 1 216 ? 2.193 13.249 -40.976 1.00 40.12 216 ALA A C 1
ATOM 1648 O O . ALA A 1 216 ? 1.251 14.024 -40.799 1.00 40.12 216 ALA A O 1
ATOM 1649 N N . ALA A 1 217 ? 2.217 12.026 -40.446 1.00 39.22 217 ALA A N 1
ATOM 1650 C CA . ALA A 1 217 ? 1.186 11.582 -39.520 1.00 39.22 217 ALA A CA 1
ATOM 1651 C C . ALA A 1 217 ? 1.088 12.621 -38.383 1.00 39.22 217 ALA A C 1
ATOM 1653 O O . ALA A 1 217 ? 2.060 12.838 -37.662 1.00 39.22 217 ALA A O 1
ATOM 1654 N N . GLY A 1 218 ? -0.050 13.323 -38.297 1.00 39.38 218 GLY A N 1
ATOM 1655 C CA . GLY A 1 218 ? -0.285 14.402 -37.330 1.00 39.38 218 GLY A CA 1
ATOM 1656 C C . GLY A 1 218 ? -0.017 15.852 -37.780 1.00 39.38 218 GLY A C 1
ATOM 1657 O O . GLY A 1 218 ? 0.041 16.716 -36.911 1.00 39.38 218 GLY A O 1
ATOM 1658 N N . THR A 1 219 ? 0.146 16.182 -39.069 1.00 34.91 219 THR A N 1
ATOM 1659 C CA . THR A 1 219 ? 0.388 17.586 -39.480 1.00 34.91 219 THR A CA 1
ATOM 1660 C C . THR A 1 219 ? -0.870 18.402 -39.786 1.00 34.91 219 THR A C 1
ATOM 1662 O O . THR A 1 219 ? -1.240 18.567 -40.948 1.00 34.91 219 THR A O 1
ATOM 1665 N N . ASP A 1 220 ? -1.429 19.017 -38.747 1.00 40.28 220 ASP A N 1
ATOM 1666 C CA . ASP A 1 220 ? -1.773 20.443 -38.782 1.00 40.28 220 ASP A CA 1
ATOM 1667 C C . ASP A 1 220 ? -0.735 21.179 -37.907 1.00 40.28 220 ASP A C 1
ATOM 1669 O O . ASP A 1 220 ? -0.352 20.720 -36.828 1.00 40.28 220 ASP A O 1
ATOM 1673 N N . HIS A 1 221 ? -0.204 22.285 -38.425 1.00 39.19 221 HIS A N 1
ATOM 1674 C CA . HIS A 1 221 ? 0.821 23.113 -37.793 1.00 39.19 221 HIS A CA 1
ATOM 1675 C C . HIS A 1 221 ? 0.374 23.659 -36.425 1.00 39.19 221 HIS A C 1
ATOM 1677 O O . HIS A 1 221 ? 1.207 23.784 -35.527 1.00 39.19 221 HIS A O 1
ATOM 1683 N N . GLU A 1 222 ? -0.927 23.907 -36.226 1.00 40.97 222 GLU A N 1
ATOM 1684 C CA . GLU A 1 222 ? -1.455 24.311 -34.915 1.00 40.97 222 GLU A CA 1
ATOM 1685 C C . GLU A 1 222 ? -1.455 23.157 -33.901 1.00 40.97 222 GLU A C 1
ATOM 1687 O O . GLU A 1 222 ? -1.210 23.368 -32.714 1.00 40.97 222 GLU A O 1
ATOM 1692 N N . THR A 1 223 ? -1.622 21.912 -34.355 1.00 39.62 223 THR A N 1
ATOM 1693 C CA . THR A 1 223 ? -1.605 20.721 -33.487 1.00 39.62 223 THR A CA 1
ATOM 1694 C C . THR A 1 223 ? -0.197 20.392 -32.979 1.00 39.62 223 THR A C 1
ATOM 1696 O O . THR A 1 223 ? -0.044 19.918 -31.858 1.00 39.62 223 THR A O 1
ATOM 1699 N N . LEU A 1 224 ? 0.848 20.711 -33.753 1.00 37.22 224 LEU A N 1
ATOM 1700 C CA . LEU A 1 224 ? 2.254 20.608 -33.327 1.00 37.22 224 LEU A CA 1
ATOM 1701 C C . LEU A 1 224 ? 2.620 21.600 -32.210 1.00 37.22 224 LEU A C 1
ATOM 1703 O O . LEU A 1 224 ? 3.469 21.294 -31.372 1.00 37.22 224 LEU A O 1
ATOM 1707 N N . LEU A 1 225 ? 1.987 22.776 -32.188 1.00 38.62 225 LEU A N 1
ATOM 1708 C CA . LEU A 1 225 ? 2.174 23.784 -31.139 1.00 38.62 225 LEU A CA 1
ATOM 1709 C C . LEU A 1 225 ? 1.294 23.518 -29.905 1.00 38.62 225 LEU A C 1
ATOM 1711 O O . LEU A 1 225 ? 1.630 23.972 -28.813 1.00 38.62 225 LEU A O 1
ATOM 1715 N N . ALA A 1 226 ? 0.211 22.748 -30.058 1.00 39.62 226 ALA A N 1
ATOM 1716 C CA . ALA A 1 226 ? -0.725 22.403 -28.986 1.00 39.62 226 ALA A CA 1
ATOM 1717 C C . ALA A 1 226 ? -0.234 21.291 -28.029 1.00 39.62 226 ALA A C 1
ATOM 1719 O O . ALA A 1 226 ? -0.883 21.025 -27.018 1.00 39.62 226 ALA A O 1
ATOM 1720 N N . GLY A 1 227 ? 0.915 20.660 -28.297 1.00 37.97 227 GLY A N 1
ATOM 1721 C CA . GLY A 1 227 ? 1.448 19.560 -27.481 1.00 37.97 227 GLY A CA 1
ATOM 1722 C C . GLY A 1 227 ? 1.052 18.162 -27.994 1.00 37.97 227 GLY A C 1
ATOM 1723 O O . GLY A 1 227 ? 0.560 18.041 -29.112 1.00 37.97 227 GLY A O 1
ATOM 1724 N N . PRO A 1 228 ? 1.341 17.078 -27.242 1.00 36.06 228 PRO A N 1
ATOM 1725 C CA . PRO A 1 228 ? 1.260 15.699 -27.738 1.00 36.06 228 PRO A CA 1
ATOM 1726 C C . PRO A 1 228 ? -0.120 15.340 -28.312 1.00 36.06 228 PRO A C 1
ATOM 1728 O O . PRO A 1 228 ? -1.155 15.726 -27.769 1.00 36.06 228 PRO A O 1
ATOM 1731 N N . HIS A 1 229 ? -0.111 14.579 -29.414 1.00 37.84 229 HIS A N 1
ATOM 1732 C CA . HIS A 1 229 ? -1.295 14.221 -30.198 1.00 37.84 229 HIS A CA 1
ATOM 1733 C C . HIS A 1 229 ? -2.387 13.609 -29.298 1.00 37.84 229 HIS A C 1
ATOM 1735 O O . HIS A 1 229 ? -2.097 12.612 -28.632 1.00 37.84 229 HIS A O 1
ATOM 1741 N N . PRO A 1 230 ? -3.643 14.110 -29.314 1.00 39.53 230 PRO A N 1
ATOM 1742 C CA . PRO A 1 230 ? -4.716 13.658 -28.425 1.00 39.53 230 PRO A CA 1
ATOM 1743 C C . PRO A 1 230 ? -4.911 12.152 -28.449 1.00 39.53 230 PRO A C 1
ATOM 1745 O O . PRO A 1 230 ? -5.183 11.571 -27.417 1.00 39.53 230 PRO A O 1
ATOM 1748 N N . VAL A 1 231 ? -4.697 11.511 -29.600 1.00 39.28 231 VAL A N 1
ATOM 1749 C CA . VAL A 1 231 ? -4.764 10.052 -29.731 1.00 39.28 231 VAL A CA 1
ATOM 1750 C C . VAL A 1 231 ? -3.626 9.353 -28.981 1.00 39.28 231 VAL A C 1
ATOM 1752 O O . VAL A 1 231 ? -3.903 8.366 -28.337 1.00 39.28 231 VAL A O 1
ATOM 1755 N N . MET A 1 232 ? -2.384 9.846 -28.946 1.00 37.03 232 MET A N 1
ATOM 1756 C CA . MET A 1 232 ? -1.337 9.248 -28.092 1.00 37.03 232 MET A CA 1
ATOM 1757 C C . MET A 1 232 ? -1.567 9.532 -26.601 1.00 37.03 232 MET A C 1
ATOM 1759 O O . MET A 1 232 ? -1.255 8.693 -25.763 1.00 37.03 232 MET A O 1
ATOM 1763 N N . THR A 1 233 ? -2.173 10.673 -26.271 1.00 39.88 233 THR A N 1
ATOM 1764 C CA . THR A 1 233 ? -2.568 11.034 -24.901 1.00 39.88 233 THR A CA 1
ATOM 1765 C C . THR A 1 233 ? -3.800 10.238 -24.430 1.00 39.88 233 THR A C 1
ATOM 1767 O O . THR A 1 233 ? -3.862 9.839 -23.274 1.00 39.88 233 THR A O 1
ATOM 1770 N N . GLN A 1 234 ? -4.736 9.928 -25.335 1.00 36.81 234 GLN A N 1
ATOM 1771 C CA . GLN A 1 234 ? -5.911 9.065 -25.131 1.00 36.81 234 GLN A CA 1
ATOM 1772 C C . GLN A 1 234 ? -5.554 7.570 -25.183 1.00 36.81 234 GLN A C 1
ATOM 1774 O O . GLN A 1 234 ? -6.178 6.771 -24.491 1.00 36.81 234 GLN A O 1
ATOM 1779 N N . LEU A 1 235 ? -4.545 7.183 -25.972 1.00 40.22 235 LEU A N 1
ATOM 1780 C CA . LEU A 1 235 ? -3.978 5.829 -26.018 1.00 40.22 235 LEU A CA 1
ATOM 1781 C C . LEU A 1 235 ? -3.046 5.561 -24.824 1.00 40.22 235 LEU A C 1
ATOM 1783 O O . LEU A 1 235 ? -2.859 4.408 -24.466 1.00 40.22 235 LEU A O 1
ATOM 1787 N N . GLY A 1 236 ? -2.460 6.601 -24.220 1.00 43.44 236 GLY A N 1
ATOM 1788 C CA . GLY A 1 236 ? -1.494 6.501 -23.117 1.00 43.44 236 GLY A CA 1
ATOM 1789 C C . GLY A 1 236 ? -2.054 6.793 -21.722 1.00 43.44 236 GLY A C 1
ATOM 1790 O O . GLY A 1 236 ? -1.362 6.566 -20.734 1.00 43.44 236 GLY A O 1
ATOM 1791 N N . VAL A 1 237 ? -3.291 7.277 -21.610 1.00 45.66 237 VAL A N 1
ATOM 1792 C CA . VAL A 1 237 ? -4.003 7.439 -20.339 1.00 45.66 237 VAL A CA 1
ATOM 1793 C C . VAL A 1 237 ? -5.485 7.189 -20.611 1.00 45.66 237 VAL A C 1
ATOM 1795 O O . VAL A 1 237 ? -6.231 8.108 -20.944 1.00 45.66 237 VAL A O 1
ATOM 1798 N N . GLN A 1 238 ? -5.939 5.941 -20.471 1.00 47.69 238 GLN A N 1
ATOM 1799 C CA . GLN A 1 238 ? -7.370 5.657 -20.323 1.00 47.69 238 GLN A CA 1
ATOM 1800 C C . GLN A 1 238 ? -7.815 6.222 -18.963 1.00 47.69 238 GLN A C 1
ATOM 1802 O O . GLN A 1 238 ? -7.791 5.555 -17.927 1.00 47.69 238 GLN A O 1
ATOM 1807 N N . GLY A 1 239 ? -8.131 7.517 -18.960 1.00 46.97 239 GLY A N 1
ATOM 1808 C CA . GLY A 1 239 ? -8.956 8.160 -17.951 1.00 46.97 239 GLY A CA 1
ATOM 1809 C C . GLY A 1 239 ? -10.408 7.820 -18.258 1.00 46.97 239 GLY A C 1
ATOM 1810 O O . GLY A 1 239 ? -11.017 8.452 -19.115 1.00 46.97 239 GLY A O 1
ATOM 1811 N N . SER A 1 240 ? -10.911 6.751 -17.646 1.00 49.81 240 SER A N 1
ATOM 1812 C CA . SER A 1 240 ? -12.350 6.459 -17.475 1.00 49.81 240 SER A CA 1
ATOM 1813 C C . SER A 1 240 ? -12.599 5.135 -16.746 1.00 49.81 240 SER A C 1
ATOM 1815 O O . SER A 1 240 ? -13.700 4.951 -16.244 1.00 49.81 240 SER A O 1
ATOM 1817 N N . GLY A 1 241 ? -11.602 4.247 -16.639 1.00 63.53 241 GLY A N 1
ATOM 1818 C CA . GLY A 1 241 ? -11.717 3.028 -15.835 1.00 63.53 241 GLY A CA 1
ATOM 1819 C C . GLY A 1 241 ? -11.421 3.250 -14.349 1.00 63.53 241 GLY A C 1
ATOM 1820 O O . GLY A 1 241 ? -10.604 4.108 -13.989 1.00 63.53 241 GLY A O 1
ATOM 1821 N N . SER A 1 242 ? -12.064 2.460 -13.489 1.00 80.50 242 SER A N 1
ATOM 1822 C CA . SER A 1 242 ? -11.807 2.467 -12.042 1.00 80.50 242 SER A CA 1
ATOM 1823 C C . SER A 1 242 ? -10.349 2.083 -11.735 1.00 80.50 242 SER A C 1
ATOM 1825 O O . SER A 1 242 ? -9.674 1.418 -12.528 1.00 80.50 242 SER A O 1
ATOM 1827 N N . LEU A 1 243 ? -9.823 2.471 -10.566 1.00 84.75 243 LEU A N 1
ATOM 1828 C CA . LEU A 1 243 ? -8.467 2.065 -10.164 1.00 84.75 243 LEU A CA 1
ATOM 1829 C C . LEU A 1 243 ? -8.335 0.530 -10.102 1.00 84.75 243 LEU A C 1
ATOM 1831 O O . LEU A 1 243 ? -7.291 -0.008 -10.459 1.00 84.75 243 LEU A O 1
ATOM 1835 N N . ARG A 1 244 ? -9.410 -0.177 -9.744 1.00 86.62 244 ARG A N 1
ATOM 1836 C CA . ARG A 1 244 ? -9.491 -1.642 -9.774 1.00 86.62 244 ARG A CA 1
ATOM 1837 C C . ARG A 1 244 ? -9.305 -2.215 -11.181 1.00 86.62 244 ARG A C 1
ATOM 1839 O O . ARG A 1 244 ? -8.492 -3.121 -11.355 1.00 86.62 244 ARG A O 1
ATOM 1846 N N . GLU A 1 245 ? -10.005 -1.678 -12.180 1.00 83.94 245 GLU A N 1
ATOM 1847 C CA . GLU A 1 245 ? -9.857 -2.097 -13.583 1.00 83.94 245 GLU A CA 1
ATOM 1848 C C . GLU A 1 245 ? -8.440 -1.844 -14.097 1.00 83.94 245 GLU A C 1
ATOM 1850 O O . GLU A 1 245 ? -7.850 -2.709 -14.745 1.00 83.94 245 GLU A O 1
ATOM 1855 N N . PHE A 1 246 ? -7.864 -0.689 -13.746 1.00 84.25 246 PHE A N 1
ATOM 1856 C CA . PHE A 1 246 ? -6.471 -0.388 -14.061 1.00 84.25 246 PHE A CA 1
ATOM 1857 C C . PHE A 1 246 ? -5.524 -1.445 -13.481 1.00 84.25 246 PHE A C 1
ATOM 1859 O O . PHE A 1 246 ? -4.681 -1.964 -14.209 1.00 84.25 246 PHE A O 1
ATOM 1866 N N . VAL A 1 247 ? -5.667 -1.794 -12.198 1.00 87.56 247 VAL A N 1
ATOM 1867 C CA . VAL A 1 247 ? -4.800 -2.788 -11.544 1.00 87.56 247 VAL A CA 1
ATOM 1868 C C . VAL A 1 247 ? -4.969 -4.168 -12.169 1.00 87.56 247 VAL A C 1
ATOM 1870 O O . VAL A 1 247 ? -3.971 -4.818 -12.472 1.00 87.56 247 VAL A O 1
ATOM 1873 N N . SER A 1 248 ? -6.206 -4.601 -12.418 1.00 87.00 248 SER A N 1
ATOM 1874 C CA . SER A 1 248 ? -6.480 -5.887 -13.063 1.00 87.00 248 SER A CA 1
ATOM 1875 C C . SER A 1 248 ? -5.854 -5.967 -14.460 1.00 87.00 248 SER A C 1
ATOM 1877 O O . SER A 1 248 ? -5.205 -6.962 -14.784 1.00 87.00 248 SER A O 1
ATOM 1879 N N . GLY A 1 249 ? -6.005 -4.919 -15.277 1.00 82.31 249 GLY A N 1
ATOM 1880 C CA . GLY A 1 249 ? -5.400 -4.850 -16.608 1.00 82.31 249 GLY A CA 1
ATOM 1881 C C . GLY A 1 249 ? -3.872 -4.811 -16.553 1.00 82.31 249 GLY A C 1
ATOM 1882 O O . GLY A 1 249 ? -3.200 -5.526 -17.294 1.00 82.31 249 GLY A O 1
ATOM 1883 N N . TRP A 1 250 ? -3.312 -4.038 -15.619 1.00 84.12 250 TRP A N 1
ATOM 1884 C CA . TRP A 1 250 ? -1.868 -3.942 -15.413 1.00 84.12 250 TRP A CA 1
ATOM 1885 C C . TRP A 1 250 ? -1.248 -5.287 -14.996 1.00 84.12 250 TRP A C 1
ATOM 1887 O O . TRP A 1 250 ? -0.195 -5.675 -15.509 1.00 84.12 250 TRP A O 1
ATOM 1897 N N . LEU A 1 251 ? -1.906 -6.036 -14.104 1.00 85.19 251 LEU A N 1
ATOM 1898 C CA . LEU A 1 251 ? -1.470 -7.379 -13.701 1.00 85.19 251 LEU A CA 1
ATOM 1899 C C . LEU A 1 251 ? -1.523 -8.352 -14.888 1.00 85.19 251 LEU A C 1
ATOM 1901 O O . LEU A 1 251 ? -0.522 -9.009 -15.180 1.00 85.19 251 LEU A O 1
ATOM 1905 N N . ALA A 1 252 ? -2.623 -8.357 -15.646 1.00 82.19 252 ALA A N 1
ATOM 1906 C CA . ALA A 1 252 ? -2.765 -9.208 -16.828 1.00 82.19 252 ALA A CA 1
ATOM 1907 C C . ALA A 1 252 ? -1.659 -8.954 -17.868 1.00 82.19 252 ALA A C 1
ATOM 1909 O O . ALA A 1 252 ? -1.027 -9.894 -18.356 1.00 82.19 252 ALA A O 1
ATOM 1910 N N . GLU A 1 253 ? -1.358 -7.688 -18.167 1.00 75.81 253 GLU A N 1
ATOM 1911 C CA . GLU A 1 253 ? -0.317 -7.316 -19.134 1.00 75.81 253 GLU A CA 1
ATOM 1912 C C . GLU A 1 253 ? 1.110 -7.606 -18.657 1.00 75.81 253 GLU A C 1
ATOM 1914 O O . GLU A 1 253 ? 2.014 -7.805 -19.473 1.00 75.81 253 GLU A O 1
ATOM 1919 N N . THR A 1 254 ? 1.339 -7.657 -17.344 1.00 73.50 254 THR A N 1
ATOM 1920 C CA . THR A 1 254 ? 2.637 -8.066 -16.785 1.00 73.50 254 THR A CA 1
ATOM 1921 C C . THR A 1 254 ? 2.820 -9.586 -16.740 1.00 73.50 254 THR A C 1
ATOM 1923 O O . THR 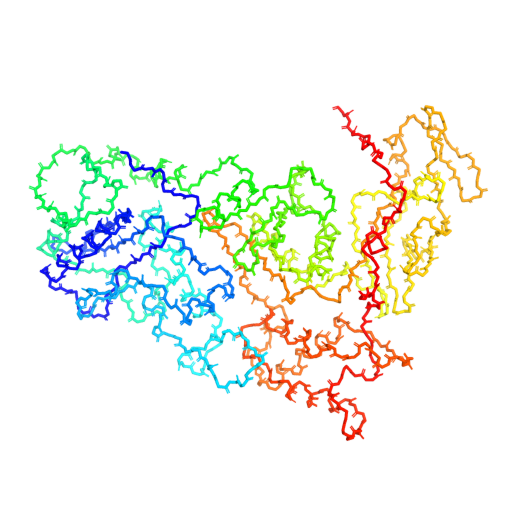A 1 254 ? 3.917 -10.054 -16.414 1.00 73.50 254 THR A O 1
ATOM 1926 N N . GLY A 1 255 ? 1.804 -10.344 -17.171 1.00 74.12 255 GLY A N 1
ATOM 1927 C CA . GLY A 1 255 ? 1.801 -11.804 -17.236 1.00 74.12 255 GLY A CA 1
ATOM 1928 C C . GLY A 1 255 ? 1.248 -12.473 -15.979 1.00 74.12 255 GLY A C 1
ATOM 1929 O O . GLY A 1 255 ? 1.487 -13.662 -15.784 1.00 74.12 255 GLY A O 1
ATOM 1930 N N . ILE A 1 256 ? 0.545 -11.725 -15.127 1.00 83.38 256 ILE A N 1
ATOM 1931 C CA . ILE A 1 256 ? -0.031 -12.214 -13.876 1.00 83.38 256 ILE A CA 1
ATOM 1932 C C . ILE A 1 256 ? -1.537 -12.336 -14.051 1.00 83.38 256 ILE A C 1
ATOM 1934 O O . ILE A 1 256 ? -2.220 -11.371 -14.389 1.00 83.38 256 ILE A O 1
ATOM 1938 N N . HIS A 1 257 ? -2.065 -13.531 -13.809 1.00 83.44 257 HIS A N 1
ATOM 1939 C CA . HIS A 1 257 ? -3.504 -13.729 -13.760 1.00 83.44 257 HIS A CA 1
ATOM 1940 C C . HIS A 1 257 ? -4.004 -13.319 -12.377 1.00 83.44 257 HIS A C 1
ATOM 1942 O O . HIS A 1 257 ? -3.589 -13.913 -11.386 1.00 83.44 257 HIS A O 1
ATOM 1948 N N . ALA A 1 258 ? -4.833 -12.278 -12.323 1.00 87.75 258 ALA A N 1
ATOM 1949 C CA . ALA A 1 258 ? -5.439 -11.808 -11.089 1.00 87.75 258 ALA A CA 1
ATOM 1950 C C . ALA A 1 258 ? -6.947 -12.056 -11.132 1.00 87.75 258 ALA A C 1
ATOM 1952 O O . ALA A 1 258 ? -7.617 -11.613 -12.068 1.00 87.75 258 ALA A O 1
ATOM 1953 N N . ASP A 1 259 ? -7.466 -12.739 -10.117 1.00 90.25 259 ASP A N 1
ATOM 1954 C CA . ASP A 1 259 ? -8.888 -13.055 -10.008 1.00 90.25 259 ASP A CA 1
ATOM 1955 C C . ASP A 1 259 ? -9.632 -11.922 -9.298 1.00 90.25 259 ASP A C 1
ATOM 1957 O O . ASP A 1 259 ? -9.231 -11.485 -8.217 1.00 90.25 259 ASP A O 1
ATOM 1961 N N . SER A 1 260 ? -10.726 -11.457 -9.902 1.00 88.50 260 SER A N 1
ATOM 1962 C CA . SER A 1 260 ? -11.629 -10.452 -9.330 1.00 88.50 260 SER A CA 1
ATOM 1963 C C . SER A 1 260 ? -12.452 -11.033 -8.179 1.00 88.50 260 SER A C 1
ATOM 1965 O O . SER A 1 260 ? -12.921 -12.166 -8.264 1.00 88.50 260 SER A O 1
ATOM 1967 N N . VAL A 1 261 ? -12.660 -10.253 -7.114 1.00 87.38 261 VAL A N 1
ATOM 1968 C CA . VAL A 1 261 ? -13.582 -10.594 -6.018 1.00 87.38 261 VAL A CA 1
ATOM 1969 C C . VAL A 1 261 ? -14.770 -9.638 -6.073 1.00 87.38 261 VAL A C 1
ATOM 1971 O O . VAL A 1 261 ? -14.639 -8.461 -5.735 1.00 87.38 261 VAL A O 1
ATOM 1974 N N . ASP A 1 262 ? -15.908 -10.106 -6.576 1.00 76.12 262 ASP A N 1
ATOM 1975 C CA . ASP A 1 262 ? -17.051 -9.232 -6.877 1.00 76.12 262 ASP A CA 1
ATOM 1976 C C . ASP A 1 262 ? -17.878 -8.906 -5.619 1.00 76.12 262 ASP A C 1
ATOM 1978 O O . ASP A 1 262 ? -18.121 -7.731 -5.353 1.00 76.12 262 ASP A O 1
ATOM 1982 N N . ASP A 1 263 ? -18.175 -9.905 -4.781 1.00 77.50 263 ASP A N 1
ATOM 1983 C CA . ASP A 1 263 ? -18.881 -9.732 -3.503 1.00 77.50 263 ASP A CA 1
ATOM 1984 C C . ASP A 1 263 ? -17.880 -9.548 -2.353 1.00 77.50 263 ASP A C 1
ATOM 1986 O O . ASP A 1 263 ? -17.475 -10.507 -1.687 1.00 77.50 263 ASP A O 1
ATOM 1990 N N . ARG A 1 264 ? -17.426 -8.307 -2.143 1.00 83.31 264 ARG A N 1
ATOM 1991 C CA . ARG A 1 264 ? -16.465 -7.984 -1.078 1.00 83.31 264 ARG A CA 1
ATOM 1992 C C . ARG A 1 264 ? -17.176 -7.518 0.192 1.00 83.31 264 ARG A C 1
ATOM 1994 O O . ARG A 1 264 ? -18.047 -6.659 0.141 1.00 83.31 264 ARG A O 1
ATOM 2001 N N . SER A 1 265 ? -16.742 -8.016 1.345 1.00 85.62 265 SER A N 1
ATOM 2002 C CA . SER A 1 265 ? -17.013 -7.382 2.640 1.00 85.62 265 SER A CA 1
ATOM 2003 C C . SER A 1 265 ? -15.837 -6.495 3.066 1.00 85.62 265 SER A C 1
ATOM 2005 O O . SER A 1 265 ? -14.752 -6.532 2.473 1.00 85.62 265 SER A O 1
ATOM 2007 N N . TYR A 1 266 ? -16.013 -5.717 4.139 1.00 87.81 266 TYR A N 1
ATOM 2008 C CA . TYR A 1 266 ? -14.915 -4.945 4.727 1.00 87.81 266 TYR A CA 1
ATOM 2009 C C . TYR A 1 266 ? -13.694 -5.832 5.035 1.00 87.81 266 TYR A C 1
ATOM 2011 O O . TYR A 1 266 ? -13.776 -6.876 5.697 1.00 87.81 266 TYR A O 1
ATOM 2019 N N . GLY A 1 267 ? -12.537 -5.387 4.546 1.00 85.69 267 GLY A N 1
ATOM 2020 C CA . GLY A 1 267 ? -11.251 -6.064 4.695 1.00 85.69 267 GLY A CA 1
ATOM 2021 C C . GLY A 1 267 ? -10.998 -7.196 3.697 1.00 85.69 267 GLY A C 1
ATOM 2022 O O . GLY A 1 267 ? -9.905 -7.761 3.721 1.00 85.69 267 GLY A O 1
ATOM 2023 N N . ASP A 1 268 ? -11.951 -7.543 2.828 1.00 90.12 268 ASP A N 1
ATOM 2024 C CA . ASP A 1 268 ? -11.697 -8.489 1.741 1.00 90.12 268 ASP A CA 1
ATOM 2025 C C . ASP A 1 268 ? -10.855 -7.850 0.627 1.00 90.12 268 ASP A C 1
ATOM 2027 O O . ASP A 1 268 ? -10.880 -6.639 0.383 1.00 90.12 268 ASP A O 1
ATOM 2031 N N . SER A 1 269 ? -10.076 -8.685 -0.059 1.00 91.88 269 SER A N 1
ATOM 2032 C CA . SER A 1 269 ? -9.258 -8.261 -1.192 1.00 91.88 269 SER A CA 1
ATOM 2033 C C . SER A 1 269 ? -10.122 -7.927 -2.405 1.00 91.88 269 SER A C 1
ATOM 2035 O O . SER A 1 269 ? -11.129 -8.583 -2.637 1.00 91.88 269 SER A O 1
ATOM 2037 N N . HIS A 1 270 ? -9.676 -6.980 -3.226 1.00 92.62 270 HIS A N 1
ATOM 2038 C CA . HIS A 1 270 ? -10.326 -6.640 -4.495 1.00 92.62 270 HIS A CA 1
ATOM 2039 C C . HIS A 1 270 ? -9.926 -7.614 -5.605 1.00 92.62 270 HIS A C 1
ATOM 2041 O O . HIS A 1 270 ? -10.748 -7.968 -6.447 1.00 92.62 270 HIS A O 1
ATOM 2047 N N . LEU A 1 271 ? -8.658 -8.040 -5.595 1.00 92.75 271 LEU A N 1
ATOM 2048 C CA . LEU A 1 271 ? -8.118 -9.049 -6.503 1.00 92.75 271 LEU A CA 1
ATOM 2049 C C . LEU A 1 271 ? -7.279 -10.068 -5.723 1.00 92.75 271 LEU A C 1
ATOM 2051 O O . LEU A 1 271 ? -6.779 -9.764 -4.634 1.00 92.75 271 LEU A O 1
ATOM 2055 N N . ARG A 1 272 ? -7.076 -11.252 -6.300 1.00 93.00 272 ARG A N 1
ATOM 2056 C CA . ARG A 1 272 ? -6.124 -12.261 -5.813 1.00 93.00 272 ARG A CA 1
ATOM 2057 C C . ARG A 1 272 ? -5.083 -12.563 -6.882 1.00 93.00 272 ARG A C 1
ATOM 2059 O O . ARG A 1 272 ? -5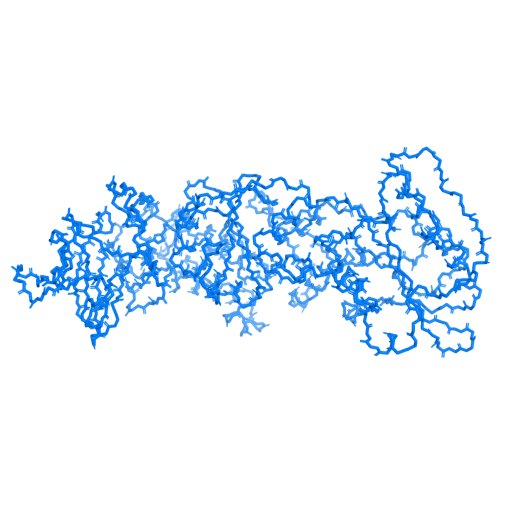.448 -12.865 -8.010 1.00 93.00 272 ARG A O 1
ATOM 2066 N N . GLY A 1 273 ? -3.811 -12.493 -6.500 1.00 90.25 273 GLY A N 1
ATOM 2067 C CA . GLY A 1 273 ? -2.659 -12.752 -7.361 1.00 90.25 273 GLY A CA 1
ATOM 2068 C C . GLY A 1 273 ? -1.920 -11.484 -7.780 1.00 90.25 273 GLY A C 1
ATOM 2069 O O . GLY A 1 273 ? -2.479 -10.581 -8.400 1.00 90.25 273 GLY A O 1
ATOM 2070 N N . HIS A 1 274 ? -0.636 -11.404 -7.426 1.00 89.06 274 HIS A N 1
ATOM 2071 C CA . HIS A 1 274 ? 0.244 -10.279 -7.751 1.00 89.06 274 HIS A CA 1
ATOM 2072 C C . HIS A 1 274 ? 1.727 -10.718 -7.799 1.00 89.06 274 HIS A C 1
ATOM 2074 O O . HIS A 1 274 ? 2.044 -11.849 -7.435 1.00 89.06 274 HIS A O 1
ATOM 2080 N N . PRO A 1 275 ? 2.687 -9.855 -8.205 1.00 81.81 275 PRO A N 1
ATOM 2081 C CA . PRO A 1 275 ? 4.063 -10.282 -8.511 1.00 81.81 275 PRO A CA 1
ATOM 2082 C C . PRO A 1 275 ? 4.862 -10.913 -7.358 1.00 81.81 275 PRO A C 1
ATOM 2084 O O . PRO A 1 275 ? 5.925 -11.481 -7.595 1.00 81.81 275 PRO A O 1
ATOM 2087 N N . HIS A 1 276 ? 4.402 -10.762 -6.116 1.00 79.06 276 HIS A N 1
ATOM 2088 C CA . HIS A 1 276 ? 5.100 -11.240 -4.917 1.00 79.06 276 HIS A CA 1
ATOM 2089 C C . HIS A 1 276 ? 4.427 -12.469 -4.291 1.00 79.06 276 HIS A C 1
ATOM 2091 O O . HIS A 1 276 ? 5.041 -13.128 -3.457 1.00 79.06 276 HIS A O 1
ATOM 2097 N N . ASP A 1 277 ? 3.185 -12.766 -4.681 1.00 84.75 277 ASP A N 1
ATOM 2098 C CA . ASP A 1 277 ? 2.386 -13.887 -4.190 1.00 84.75 277 ASP A CA 1
ATOM 2099 C C . ASP A 1 277 ? 1.275 -14.168 -5.216 1.00 84.75 277 ASP A C 1
ATOM 2101 O O . ASP A 1 277 ? 0.370 -13.355 -5.415 1.00 84.75 277 ASP A O 1
ATOM 2105 N N . GLU A 1 278 ? 1.357 -15.319 -5.887 1.00 86.19 278 GLU A N 1
ATOM 2106 C CA . GLU A 1 278 ? 0.421 -15.736 -6.945 1.00 86.19 278 GLU A CA 1
ATOM 2107 C C . GLU A 1 278 ? -1.025 -15.863 -6.450 1.00 86.19 278 GLU A C 1
ATOM 2109 O O . GLU A 1 278 ? -1.955 -15.805 -7.247 1.00 86.19 278 GLU A O 1
ATOM 2114 N N . THR A 1 279 ? -1.223 -15.997 -5.138 1.00 88.88 279 THR A N 1
ATOM 2115 C CA . THR A 1 279 ? -2.547 -16.089 -4.501 1.00 88.88 279 THR A CA 1
ATOM 2116 C C . THR A 1 279 ? -2.822 -14.935 -3.537 1.00 88.88 279 THR A C 1
ATOM 2118 O O . THR A 1 279 ? -3.861 -14.908 -2.871 1.00 88.88 279 THR A O 1
ATOM 2121 N N . GLY A 1 280 ? -1.884 -13.989 -3.448 1.00 90.56 280 GLY A N 1
ATOM 2122 C CA . GLY A 1 280 ? -1.873 -12.937 -2.444 1.00 90.56 280 GLY A CA 1
ATOM 2123 C C . GLY A 1 280 ? -2.979 -11.903 -2.657 1.00 90.56 280 GLY A C 1
ATOM 2124 O O . GLY A 1 280 ? -3.398 -11.662 -3.794 1.00 90.56 280 GLY A O 1
ATOM 2125 N N . PRO A 1 281 ? -3.481 -11.284 -1.577 1.00 95.00 281 PRO A N 1
ATOM 2126 C CA . PRO A 1 281 ? -4.521 -10.271 -1.663 1.00 95.00 281 PRO A CA 1
ATOM 2127 C C . PRO A 1 281 ? -4.000 -8.957 -2.258 1.00 95.00 281 PRO A C 1
ATOM 2129 O O . PRO A 1 281 ? -2.956 -8.437 -1.860 1.00 95.00 281 PRO A O 1
ATOM 2132 N N . VAL A 1 282 ? -4.792 -8.369 -3.153 1.00 94.75 282 VAL A N 1
ATOM 2133 C CA . VAL A 1 282 ? -4.614 -7.001 -3.652 1.00 94.75 282 VAL A CA 1
ATOM 2134 C C . VAL A 1 282 ? -5.774 -6.143 -3.164 1.00 94.75 282 VAL A C 1
ATOM 2136 O O . VAL A 1 282 ? -6.936 -6.484 -3.389 1.00 94.75 282 VAL A O 1
ATOM 2139 N N . VAL A 1 283 ? -5.479 -5.019 -2.515 1.00 94.88 283 VAL A N 1
ATOM 2140 C CA . VAL A 1 283 ? -6.480 -4.031 -2.094 1.00 94.88 283 VAL A CA 1
ATOM 2141 C C . VAL A 1 283 ? -6.254 -2.702 -2.791 1.00 94.88 283 VAL A C 1
ATOM 2143 O O . VAL A 1 283 ? -5.122 -2.236 -2.931 1.00 94.88 283 VAL A O 1
ATOM 2146 N N . VAL A 1 284 ? -7.351 -2.093 -3.226 1.00 93.31 284 VAL A N 1
ATOM 2147 C CA . VAL A 1 284 ? -7.354 -0.756 -3.809 1.00 93.31 284 VAL A CA 1
ATOM 2148 C C . VAL A 1 284 ? -7.761 0.224 -2.720 1.00 93.31 284 VAL A C 1
ATOM 2150 O O . VAL A 1 284 ? -8.819 0.063 -2.127 1.00 93.31 284 VAL A O 1
ATOM 2153 N N . VAL A 1 285 ? -6.917 1.211 -2.433 1.00 92.25 285 VAL A N 1
ATOM 2154 C CA . VAL A 1 285 ? -7.099 2.158 -1.326 1.00 92.25 285 VAL A CA 1
ATOM 2155 C C . VAL A 1 285 ? -7.176 3.577 -1.872 1.00 92.25 285 VAL A C 1
ATOM 2157 O O . VAL A 1 285 ? -6.257 4.027 -2.558 1.00 92.25 285 VAL A O 1
ATOM 2160 N N . ALA A 1 286 ? -8.241 4.298 -1.539 1.00 89.62 286 ALA A N 1
ATOM 2161 C CA . ALA A 1 286 ? -8.438 5.691 -1.921 1.00 89.62 286 ALA A CA 1
ATOM 2162 C C . ALA A 1 286 ? -9.130 6.444 -0.766 1.00 89.62 286 ALA A C 1
ATOM 2164 O O . ALA A 1 286 ? -10.351 6.406 -0.676 1.00 89.62 286 ALA A O 1
ATOM 2165 N N . PRO A 1 287 ? -8.370 7.106 0.128 1.00 83.75 287 PRO A N 1
ATOM 2166 C CA . PRO A 1 287 ? -8.925 7.718 1.341 1.00 83.75 287 PRO A CA 1
ATOM 2167 C C . PRO A 1 287 ? -9.825 8.934 1.070 1.00 83.75 287 PRO A C 1
ATOM 2169 O O . PRO A 1 287 ? -10.667 9.252 1.898 1.00 83.75 287 PRO A O 1
ATOM 2172 N N . ASP A 1 288 ? -9.656 9.591 -0.081 1.00 82.38 288 ASP A N 1
ATOM 2173 C CA . ASP A 1 288 ? -10.431 10.772 -0.488 1.00 82.38 288 ASP A CA 1
ATOM 2174 C C . ASP A 1 288 ? -11.492 10.443 -1.555 1.00 82.38 288 ASP A C 1
ATOM 2176 O O . ASP A 1 288 ? -11.968 11.334 -2.259 1.00 82.38 288 ASP A O 1
ATOM 2180 N N . ALA A 1 289 ? -11.808 9.160 -1.763 1.00 73.56 289 ALA A N 1
ATOM 2181 C CA . ALA A 1 289 ? -12.882 8.789 -2.675 1.00 73.56 289 ALA A CA 1
ATOM 2182 C C . ALA A 1 289 ? -14.237 9.146 -2.044 1.00 73.56 289 ALA A C 1
ATOM 2184 O O . ALA A 1 289 ? -14.522 8.745 -0.920 1.00 73.56 289 ALA A O 1
ATOM 2185 N N . ASP A 1 290 ? -15.075 9.879 -2.780 1.00 56.66 290 ASP A N 1
ATOM 2186 C CA . ASP A 1 290 ? -16.475 10.098 -2.411 1.00 56.66 290 ASP A CA 1
ATOM 2187 C C . ASP A 1 290 ? -17.252 8.791 -2.660 1.00 56.66 290 ASP A C 1
ATOM 2189 O O . ASP A 1 290 ? -17.793 8.584 -3.746 1.00 56.66 290 ASP A O 1
ATOM 2193 N N . ASN A 1 291 ? -17.242 7.890 -1.671 1.00 52.53 291 ASN A N 1
ATOM 2194 C CA . ASN A 1 291 ? -18.024 6.652 -1.580 1.00 52.53 291 ASN A CA 1
ATOM 2195 C C . ASN A 1 291 ? -18.087 5.825 -2.870 1.00 52.53 291 ASN A C 1
ATOM 2197 O O . ASN A 1 291 ? -19.094 5.821 -3.586 1.00 52.53 291 ASN A O 1
ATOM 2201 N N . SER A 1 292 ? -17.055 5.019 -3.116 1.00 51.06 292 SER A N 1
ATOM 2202 C CA . SER A 1 292 ? -17.219 3.883 -4.022 1.00 51.06 292 SER A CA 1
ATOM 2203 C C . SER A 1 292 ? -17.101 2.593 -3.223 1.00 51.06 292 SER A C 1
ATOM 2205 O O . SER A 1 292 ? -16.049 2.306 -2.658 1.00 51.06 292 SER A O 1
ATOM 2207 N N . GLU A 1 293 ? -18.131 1.744 -3.275 1.00 53.50 293 GLU A N 1
ATOM 2208 C CA . GLU A 1 293 ? -18.113 0.349 -2.782 1.00 53.50 293 GLU A CA 1
ATOM 2209 C C . GLU A 1 293 ? -16.912 -0.470 -3.328 1.00 53.50 293 GLU A C 1
ATOM 2211 O O . GLU A 1 293 ? -16.613 -1.584 -2.894 1.00 53.50 293 GLU A O 1
ATOM 2216 N N . THR A 1 294 ? -16.177 0.106 -4.281 1.00 67.12 294 THR A N 1
ATOM 2217 C CA . THR A 1 294 ? -15.064 -0.464 -5.026 1.00 67.12 294 THR A CA 1
ATOM 2218 C C . THR A 1 294 ? -13.666 -0.185 -4.462 1.00 67.12 294 THR A C 1
ATOM 2220 O O . THR A 1 294 ? -12.707 -0.660 -5.074 1.00 67.12 294 THR A O 1
ATOM 2223 N N . VAL A 1 295 ? -13.519 0.576 -3.364 1.00 82.06 295 VAL A N 1
ATOM 2224 C CA . VAL A 1 295 ? -12.208 0.895 -2.754 1.00 82.06 295 VAL A CA 1
ATOM 2225 C C . VAL A 1 295 ? -12.241 0.886 -1.220 1.00 82.06 295 VAL A C 1
ATOM 2227 O O . VAL A 1 295 ? -13.296 0.979 -0.601 1.00 82.06 295 VAL A O 1
ATOM 2230 N N . VAL A 1 296 ? -11.064 0.763 -0.603 1.00 88.00 296 VAL A N 1
ATOM 2231 C CA . VAL A 1 296 ? -10.841 0.939 0.838 1.00 88.00 296 VAL A CA 1
ATOM 2232 C C . VAL A 1 296 ? -10.656 2.423 1.149 1.00 88.00 296 VAL A C 1
ATOM 2234 O O . VAL A 1 296 ? -9.695 3.040 0.680 1.00 88.00 296 VAL A O 1
ATOM 2237 N N . GLU A 1 297 ? -11.535 2.969 1.985 1.00 88.81 297 GLU A N 1
ATOM 2238 C CA . GLU A 1 297 ? -11.554 4.400 2.339 1.00 88.81 297 GLU A CA 1
ATOM 2239 C C . GLU A 1 297 ? -11.082 4.651 3.778 1.00 88.81 297 GLU A C 1
ATOM 2241 O O . GLU A 1 297 ? -10.580 5.723 4.112 1.00 88.81 297 GLU A O 1
ATOM 2246 N N . THR A 1 298 ? -11.195 3.646 4.654 1.00 91.50 298 THR A N 1
ATOM 2247 C CA . THR A 1 298 ? -10.901 3.803 6.085 1.00 91.50 298 THR A CA 1
ATOM 2248 C C . THR A 1 298 ? -9.653 3.047 6.520 1.00 91.50 298 THR A C 1
ATOM 2250 O O . THR A 1 298 ? -9.358 1.944 6.059 1.00 91.50 298 THR A O 1
ATOM 2253 N N . ALA A 1 299 ? -8.936 3.620 7.487 1.00 94.31 299 ALA A N 1
ATOM 2254 C CA . ALA A 1 299 ? -7.786 2.970 8.106 1.00 94.31 299 ALA A CA 1
ATOM 2255 C C . ALA A 1 299 ? -8.168 1.634 8.766 1.00 94.31 299 ALA A C 1
ATOM 2257 O O . ALA A 1 299 ? -7.420 0.667 8.668 1.00 94.31 299 ALA A O 1
ATOM 2258 N N . GLY A 1 300 ? -9.351 1.553 9.392 1.00 94.44 300 GLY A N 1
ATOM 2259 C CA . GLY A 1 300 ? -9.832 0.321 10.018 1.00 94.44 300 GLY A CA 1
ATOM 2260 C C . GLY A 1 300 ? -9.968 -0.821 9.013 1.00 94.44 300 GLY A C 1
ATOM 2261 O O . GLY A 1 300 ? -9.524 -1.933 9.285 1.00 94.44 300 GLY A O 1
ATOM 2262 N N . GLU A 1 301 ? -10.503 -0.541 7.827 1.00 94.06 301 GLU A N 1
ATOM 2263 C CA . GLU A 1 301 ? -10.637 -1.542 6.772 1.00 94.06 301 GLU A CA 1
ATOM 2264 C C . GLU A 1 301 ? -9.273 -1.990 6.225 1.00 94.06 301 GLU A C 1
ATOM 2266 O O . GLU A 1 301 ? -9.058 -3.187 6.015 1.00 94.06 301 GLU A O 1
ATOM 2271 N N . LEU A 1 302 ? -8.322 -1.063 6.061 1.00 95.44 302 LEU A N 1
ATOM 2272 C CA . LEU A 1 302 ? -6.955 -1.402 5.659 1.00 95.44 302 LEU A CA 1
ATOM 2273 C C . LEU A 1 302 ? -6.279 -2.335 6.682 1.00 95.44 302 LEU A C 1
ATOM 2275 O O . LEU A 1 302 ? -5.641 -3.316 6.295 1.00 95.44 302 LEU A O 1
ATOM 2279 N N . ILE A 1 303 ? -6.484 -2.092 7.982 1.00 95.06 303 ILE A N 1
ATOM 2280 C CA . ILE A 1 303 ? -6.015 -2.986 9.052 1.00 95.06 303 ILE A CA 1
ATOM 2281 C C . ILE A 1 303 ? -6.717 -4.351 8.995 1.00 95.06 303 ILE A C 1
ATOM 2283 O O . ILE A 1 303 ? -6.058 -5.370 9.192 1.00 95.06 303 ILE A O 1
ATOM 2287 N N . MET A 1 304 ? -8.017 -4.419 8.679 1.00 94.38 304 MET A N 1
ATOM 2288 C CA . MET A 1 304 ? -8.709 -5.706 8.492 1.00 94.38 304 MET A CA 1
ATOM 2289 C C . MET A 1 304 ? -8.097 -6.520 7.345 1.00 94.38 304 MET A C 1
ATOM 2291 O O . MET A 1 304 ? -7.866 -7.722 7.499 1.00 94.38 304 MET A O 1
ATOM 2295 N N . ALA A 1 305 ? -7.796 -5.880 6.211 1.00 94.81 305 ALA A N 1
ATOM 2296 C CA . ALA A 1 305 ? -7.138 -6.545 5.087 1.00 94.81 305 ALA A CA 1
ATOM 2297 C C . ALA A 1 305 ? -5.741 -7.062 5.469 1.00 94.81 305 ALA A C 1
ATOM 2299 O O . ALA A 1 305 ? -5.392 -8.207 5.168 1.00 94.81 305 ALA A O 1
ATOM 2300 N N . ALA A 1 306 ? -4.969 -6.257 6.202 1.00 94.69 306 ALA A N 1
ATOM 2301 C CA . ALA A 1 306 ? -3.649 -6.641 6.692 1.00 94.69 306 ALA A CA 1
ATOM 2302 C C . ALA A 1 306 ? -3.705 -7.778 7.728 1.00 94.69 306 ALA A C 1
ATOM 2304 O O . ALA A 1 306 ? -2.910 -8.716 7.657 1.00 94.69 306 ALA A O 1
ATOM 2305 N N . ASN A 1 307 ? -4.692 -7.772 8.630 1.00 93.81 307 ASN A N 1
ATOM 2306 C CA . ASN A 1 307 ? -4.952 -8.866 9.569 1.00 93.81 307 ASN A CA 1
ATOM 2307 C C . ASN A 1 307 ? -5.225 -10.191 8.844 1.00 93.81 307 ASN A C 1
ATOM 2309 O O . ASN A 1 307 ? -4.690 -11.231 9.239 1.00 93.81 307 ASN A O 1
ATOM 2313 N N . ARG A 1 308 ? -6.050 -10.167 7.786 1.00 92.69 308 ARG A N 1
ATOM 2314 C CA . ARG A 1 308 ? -6.363 -11.358 6.980 1.00 92.69 308 ARG A CA 1
ATOM 2315 C C . ARG A 1 308 ? -5.129 -11.881 6.250 1.00 92.69 308 ARG A C 1
ATOM 2317 O O . ARG A 1 308 ? -4.850 -13.074 6.345 1.00 92.69 308 ARG A O 1
ATOM 2324 N N . ALA A 1 309 ? -4.371 -11.001 5.593 1.00 92.06 309 ALA A N 1
ATOM 2325 C CA . ALA A 1 309 ? -3.120 -11.368 4.926 1.00 92.06 309 ALA A CA 1
ATOM 2326 C C . ALA A 1 309 ? -2.098 -11.955 5.918 1.00 92.06 309 ALA A C 1
ATOM 2328 O O . ALA A 1 309 ? -1.492 -12.994 5.658 1.00 92.06 309 ALA A O 1
ATOM 2329 N N . GLY A 1 310 ? -1.969 -11.339 7.098 1.00 88.69 310 GLY A N 1
ATOM 2330 C CA . GLY A 1 310 ? -1.117 -11.821 8.181 1.00 88.69 310 GLY A CA 1
ATOM 2331 C C . GLY A 1 310 ? -1.514 -13.213 8.679 1.00 88.69 310 GLY A C 1
ATOM 2332 O O . GLY A 1 310 ? -0.640 -14.059 8.859 1.00 88.69 310 GLY A O 1
ATOM 2333 N N . GLN A 1 311 ? -2.818 -13.490 8.827 1.00 88.06 311 GLN A N 1
ATOM 2334 C CA . GLN A 1 311 ? -3.320 -14.804 9.256 1.00 88.06 311 GLN A CA 1
ATOM 2335 C C . GLN A 1 311 ? -2.949 -15.926 8.284 1.00 88.06 311 GLN A C 1
ATOM 2337 O O . GLN A 1 311 ? -2.624 -17.029 8.718 1.00 88.06 311 GLN A O 1
ATOM 2342 N N . THR A 1 312 ? -3.024 -15.664 6.979 1.00 87.62 312 THR A N 1
ATOM 2343 C CA . THR A 1 312 ? -2.679 -16.649 5.943 1.00 87.62 312 THR A CA 1
ATOM 2344 C C . THR A 1 312 ? -1.188 -16.656 5.613 1.00 87.62 312 THR A C 1
ATOM 2346 O O . THR A 1 312 ? -0.730 -17.498 4.845 1.00 87.62 312 THR A O 1
ATOM 2349 N N . GLY A 1 313 ? -0.415 -15.727 6.184 1.00 87.12 313 GLY A N 1
ATOM 2350 C CA . GLY A 1 313 ? 0.997 -15.527 5.873 1.00 87.12 313 GLY A CA 1
ATOM 2351 C C . GLY A 1 313 ? 1.260 -14.992 4.461 1.00 87.12 313 GLY A C 1
ATOM 2352 O O . GLY A 1 313 ? 2.428 -14.992 4.053 1.00 87.12 313 GLY A O 1
ATOM 2353 N N . SER A 1 314 ? 0.210 -14.551 3.761 1.00 90.38 314 SER A N 1
ATOM 2354 C CA . SER A 1 314 ? 0.241 -14.015 2.399 1.00 90.38 314 SER A CA 1
ATOM 2355 C C . SER A 1 314 ? 0.889 -12.637 2.354 1.00 90.38 314 SER A C 1
ATOM 2357 O O . SER A 1 314 ? 0.914 -11.908 3.348 1.00 90.38 314 SER A O 1
ATOM 2359 N N . HIS A 1 315 ? 1.405 -12.271 1.186 1.00 89.88 315 HIS A N 1
ATOM 2360 C CA . HIS A 1 315 ? 1.922 -10.926 0.962 1.00 89.88 315 HIS A CA 1
ATOM 2361 C C . HIS A 1 315 ? 0.779 -9.999 0.515 1.00 89.88 315 HIS A C 1
ATOM 2363 O O . HIS A 1 315 ? 0.030 -10.352 -0.383 1.00 89.88 315 HIS A O 1
ATOM 2369 N N . LEU A 1 316 ? 0.625 -8.822 1.125 1.00 93.25 316 LEU A N 1
ATOM 2370 C CA . LEU A 1 316 ? -0.421 -7.853 0.775 1.00 93.25 316 LEU A CA 1
ATOM 2371 C C . LEU A 1 316 ? 0.091 -6.851 -0.268 1.00 93.25 316 LEU A C 1
ATOM 2373 O O . LEU A 1 316 ? 1.119 -6.202 -0.068 1.00 93.25 316 LEU A O 1
ATOM 2377 N N . LEU A 1 317 ? -0.637 -6.672 -1.368 1.00 94.06 317 LEU A N 1
ATOM 2378 C CA . LEU A 1 317 ? -0.408 -5.565 -2.297 1.00 94.06 317 LEU A CA 1
ATOM 2379 C C . LEU A 1 317 ? -1.465 -4.476 -2.090 1.00 94.06 317 LEU A C 1
ATOM 2381 O O . LEU A 1 317 ? -2.652 -4.708 -2.298 1.00 94.06 317 LEU A O 1
ATOM 2385 N N . VAL A 1 318 ? -1.027 -3.273 -1.732 1.00 94.75 318 VAL A N 1
ATOM 2386 C CA . VAL A 1 318 ? -1.874 -2.081 -1.634 1.00 94.75 318 VAL A CA 1
ATOM 2387 C C . VAL A 1 318 ? -1.620 -1.190 -2.843 1.00 94.75 318 VAL A C 1
ATOM 2389 O O . VAL A 1 318 ? -0.480 -0.785 -3.079 1.00 94.75 318 VAL A O 1
ATOM 2392 N N . VAL A 1 319 ? -2.670 -0.861 -3.596 1.00 93.62 319 VAL A N 1
ATOM 2393 C CA . VAL A 1 319 ? -2.592 0.077 -4.722 1.00 93.62 319 VAL A CA 1
ATOM 2394 C C . VAL A 1 319 ? -3.445 1.309 -4.462 1.00 93.62 319 VAL A C 1
ATOM 2396 O O . VAL A 1 319 ? -4.627 1.194 -4.153 1.00 93.62 319 VAL A O 1
ATOM 2399 N N . THR A 1 320 ? -2.859 2.490 -4.639 1.00 93.12 320 THR A N 1
ATOM 2400 C CA . THR A 1 320 ? -3.513 3.778 -4.393 1.00 93.12 320 THR A CA 1
ATOM 2401 C C . THR A 1 320 ? -3.550 4.662 -5.648 1.00 93.12 320 THR A C 1
ATOM 2403 O O . THR A 1 320 ? -2.769 4.453 -6.584 1.00 93.12 320 THR A O 1
ATOM 2406 N N . PRO A 1 321 ? -4.441 5.670 -5.719 1.00 89.25 321 PRO A N 1
ATOM 2407 C CA . PRO A 1 321 ? -4.525 6.555 -6.882 1.00 89.25 321 PRO A CA 1
ATOM 2408 C C . PRO A 1 321 ? -3.400 7.594 -6.934 1.00 89.25 321 PRO A C 1
ATOM 2410 O O . PRO A 1 321 ? -3.125 8.135 -8.000 1.00 89.25 321 PRO A O 1
ATOM 2413 N N . SER A 1 322 ? -2.764 7.895 -5.800 1.00 86.88 322 SER A N 1
ATOM 2414 C CA . SER A 1 322 ? -1.780 8.971 -5.679 1.00 86.88 322 SER A CA 1
ATOM 2415 C C . SER A 1 322 ? -0.677 8.634 -4.677 1.00 86.88 322 SER A C 1
ATOM 2417 O O . SER A 1 322 ? -0.832 7.780 -3.795 1.00 86.88 322 SER A O 1
ATOM 2419 N N . GLN A 1 323 ? 0.445 9.347 -4.791 1.00 88.25 323 GLN A N 1
ATOM 2420 C CA . GLN A 1 323 ? 1.557 9.227 -3.851 1.00 88.25 323 GLN A CA 1
ATOM 2421 C C . GLN A 1 323 ? 1.141 9.591 -2.416 1.00 88.25 323 GLN A C 1
ATOM 2423 O O . GLN A 1 323 ? 1.632 8.979 -1.471 1.00 88.25 323 GLN A O 1
ATOM 2428 N N . GLU A 1 324 ? 0.244 10.562 -2.247 1.00 89.75 324 GLU A N 1
ATOM 2429 C CA . GLU A 1 324 ? -0.279 10.990 -0.943 1.00 89.75 324 GLU A CA 1
ATOM 2430 C C . GLU A 1 324 ? -1.098 9.877 -0.285 1.00 89.75 324 GLU A C 1
ATOM 2432 O O . GLU A 1 324 ? -0.815 9.507 0.852 1.00 89.75 324 GLU A O 1
ATOM 2437 N N . ALA A 1 325 ? -2.001 9.241 -1.036 1.00 91.38 325 ALA A N 1
ATOM 2438 C CA . ALA A 1 325 ? -2.758 8.087 -0.559 1.00 91.38 325 ALA A CA 1
ATOM 2439 C C . ALA A 1 325 ? -1.850 6.888 -0.221 1.00 91.38 325 ALA A C 1
ATOM 2441 O O . ALA A 1 325 ? -2.095 6.172 0.748 1.00 91.38 325 ALA A O 1
ATOM 2442 N N . ALA A 1 326 ? -0.763 6.678 -0.975 1.00 90.88 326 ALA A N 1
ATOM 2443 C CA . ALA A 1 326 ? 0.215 5.638 -0.646 1.00 90.88 326 ALA A CA 1
ATOM 2444 C C . ALA A 1 326 ? 1.016 5.953 0.627 1.00 90.88 326 ALA A C 1
ATOM 2446 O O . ALA A 1 326 ? 1.373 5.028 1.355 1.00 90.88 326 ALA A O 1
ATOM 2447 N N . ARG A 1 327 ? 1.309 7.232 0.908 1.00 89.25 327 ARG A N 1
ATOM 2448 C CA . ARG A 1 327 ? 1.913 7.640 2.189 1.00 89.25 327 ARG A CA 1
ATOM 2449 C C . ARG A 1 327 ? 0.941 7.399 3.338 1.00 89.25 327 ARG A C 1
ATOM 2451 O O . ARG A 1 327 ? 1.316 6.735 4.290 1.00 89.25 327 ARG A O 1
ATOM 2458 N N . TRP A 1 328 ? -0.317 7.810 3.189 1.00 91.75 328 TRP A N 1
ATOM 2459 C CA . TRP A 1 328 ? -1.369 7.547 4.173 1.00 91.75 328 TRP A CA 1
ATOM 2460 C C . TRP A 1 328 ? -1.501 6.051 4.506 1.00 91.75 328 TRP A C 1
ATOM 2462 O O . TRP A 1 328 ? -1.459 5.667 5.673 1.00 91.75 328 TRP A O 1
ATOM 2472 N N . ALA A 1 329 ? -1.578 5.188 3.485 1.00 92.81 329 ALA A N 1
ATOM 2473 C CA . ALA A 1 329 ? -1.688 3.741 3.681 1.00 92.81 329 ALA A CA 1
ATOM 2474 C C . ALA A 1 329 ? -0.453 3.156 4.384 1.00 92.81 329 ALA A C 1
ATOM 2476 O O . ALA A 1 329 ? -0.572 2.251 5.209 1.00 92.81 329 ALA A O 1
ATOM 2477 N N . ARG A 1 330 ? 0.736 3.684 4.068 1.00 89.44 330 ARG A N 1
ATOM 2478 C CA . ARG A 1 330 ? 1.991 3.296 4.716 1.00 89.44 330 ARG A CA 1
ATOM 2479 C C . ARG A 1 330 ? 1.995 3.668 6.187 1.00 89.44 330 ARG A C 1
ATOM 2481 O O . ARG A 1 330 ? 2.303 2.803 6.996 1.00 89.44 330 ARG A O 1
ATOM 2488 N N . ASP A 1 331 ? 1.634 4.902 6.516 1.00 88.94 331 ASP A N 1
ATOM 2489 C CA . ASP A 1 331 ? 1.651 5.394 7.893 1.00 88.94 331 ASP A CA 1
ATOM 2490 C C . ASP A 1 331 ? 0.724 4.548 8.788 1.00 88.94 331 ASP A C 1
ATOM 2492 O O . ASP A 1 331 ? 1.086 4.220 9.916 1.00 88.94 331 ASP A O 1
ATOM 2496 N N . ILE A 1 332 ? -0.422 4.105 8.255 1.00 92.00 332 ILE A N 1
ATOM 2497 C CA . ILE A 1 332 ? -1.372 3.219 8.951 1.00 92.00 332 ILE A CA 1
ATOM 2498 C C . ILE A 1 332 ? -0.825 1.803 9.149 1.00 92.00 332 ILE A C 1
ATOM 2500 O O . ILE A 1 332 ? -0.971 1.235 10.227 1.00 92.00 332 ILE A O 1
ATOM 2504 N N . LEU A 1 333 ? -0.242 1.192 8.113 1.00 91.00 333 LEU A N 1
ATOM 2505 C CA . LEU A 1 333 ? 0.273 -0.181 8.208 1.00 91.00 333 LEU A CA 1
ATOM 2506 C C . LEU A 1 333 ? 1.573 -0.268 9.017 1.00 91.00 333 LEU A C 1
ATOM 2508 O O . LEU A 1 333 ? 1.867 -1.305 9.621 1.00 91.00 333 LEU A O 1
ATOM 2512 N N . GLU A 1 334 ? 2.334 0.825 9.045 1.00 87.38 334 GLU A N 1
ATOM 2513 C CA . GLU A 1 334 ? 3.508 0.978 9.888 1.00 87.38 334 GLU A CA 1
ATOM 2514 C C . GLU A 1 334 ? 3.112 1.154 11.351 1.00 87.38 334 GLU A C 1
ATOM 2516 O O . GLU A 1 334 ? 3.577 0.380 12.179 1.00 87.38 334 GLU A O 1
ATOM 2521 N N . VAL A 1 335 ? 2.232 2.111 11.661 1.00 89.38 335 VAL A N 1
ATOM 2522 C CA . VAL A 1 335 ? 1.751 2.383 13.020 1.00 89.38 335 VAL A CA 1
ATOM 2523 C C . VAL A 1 335 ? 0.255 2.061 13.091 1.00 89.38 335 VAL A C 1
ATOM 2525 O O . VAL A 1 335 ? -0.579 2.944 12.884 1.00 89.38 335 VAL A O 1
ATOM 2528 N N . PRO A 1 336 ? -0.130 0.808 13.407 1.00 89.38 336 PRO A N 1
ATOM 2529 C CA . PRO A 1 336 ? -1.516 0.358 13.290 1.00 89.38 336 PRO A CA 1
ATOM 2530 C C . PRO A 1 336 ? -2.418 0.795 14.460 1.00 89.38 336 PRO A C 1
ATOM 2532 O O . PRO A 1 336 ? -3.343 0.087 14.859 1.00 89.38 336 PRO A O 1
ATOM 2535 N N . TYR A 1 337 ? -2.179 1.994 14.995 1.00 91.69 337 TYR A N 1
ATOM 2536 C CA . TYR A 1 337 ? -3.026 2.692 15.955 1.00 91.69 337 TYR A CA 1
ATOM 2537 C C . TYR A 1 337 ? -3.168 4.170 15.565 1.00 91.69 337 TYR A C 1
ATOM 2539 O O . TYR A 1 337 ? -2.229 4.810 15.105 1.00 91.69 337 TYR A O 1
ATOM 2547 N N . ALA A 1 338 ? -4.343 4.748 15.807 1.00 92.00 338 ALA A N 1
ATOM 2548 C CA . ALA A 1 338 ? -4.661 6.111 15.392 1.00 92.00 338 ALA A CA 1
ATOM 2549 C C . ALA A 1 338 ? -3.921 7.183 16.206 1.00 92.00 338 ALA A C 1
ATOM 2551 O O . ALA A 1 338 ? -3.583 8.243 15.685 1.00 92.00 338 ALA A O 1
ATOM 2552 N N . ASN A 1 339 ? -3.728 6.952 17.507 1.00 91.50 339 ASN A N 1
ATOM 2553 C CA . ASN A 1 339 ? -3.049 7.895 18.394 1.00 91.50 339 ASN A CA 1
ATOM 2554 C C . ASN A 1 339 ? -2.567 7.202 19.675 1.00 91.50 339 ASN A C 1
ATOM 2556 O O . ASN A 1 339 ? -3.240 6.307 20.186 1.00 91.50 339 ASN A O 1
ATOM 2560 N N . ARG A 1 340 ? -1.463 7.667 20.260 1.00 90.19 340 ARG A N 1
ATOM 2561 C CA . ARG A 1 340 ? -1.056 7.293 21.617 1.00 90.19 340 ARG A CA 1
ATOM 2562 C C . ARG A 1 340 ? -1.700 8.249 22.623 1.00 90.19 340 ARG A C 1
ATOM 2564 O O . ARG A 1 340 ? -1.351 9.423 22.698 1.00 90.19 340 ARG A O 1
ATOM 2571 N N . ARG A 1 341 ? -2.659 7.750 23.406 1.00 89.56 341 ARG A N 1
ATOM 2572 C CA . ARG A 1 341 ? -3.419 8.545 24.392 1.00 89.56 341 ARG A CA 1
ATOM 2573 C C . ARG A 1 341 ? -2.755 8.581 25.769 1.00 89.56 341 ARG A C 1
ATOM 2575 O O . ARG A 1 341 ? -3.016 9.503 26.536 1.00 89.56 341 ARG A O 1
ATOM 2582 N N . ALA A 1 342 ? -1.958 7.569 26.095 1.00 87.00 342 ALA A N 1
ATOM 2583 C CA . ALA A 1 342 ? -1.092 7.483 27.272 1.00 87.00 342 ALA A CA 1
ATOM 2584 C C . ALA A 1 342 ? 0.084 6.534 26.948 1.00 87.00 342 ALA A C 1
ATOM 2586 O O . ALA A 1 342 ? 0.014 5.866 25.914 1.00 87.00 342 ALA A O 1
ATOM 2587 N N . PRO A 1 343 ? 1.145 6.450 27.777 1.00 84.38 343 PRO A N 1
ATOM 2588 C CA . PRO A 1 343 ? 2.282 5.558 27.522 1.00 84.38 343 PRO A CA 1
ATOM 2589 C C . PRO A 1 343 ? 1.890 4.103 27.234 1.00 84.38 343 PRO A C 1
ATOM 2591 O O . PRO A 1 343 ? 2.478 3.482 26.360 1.00 84.38 343 PRO A O 1
ATOM 2594 N N . ASP A 1 344 ? 0.859 3.599 27.906 1.00 85.69 344 ASP A N 1
ATOM 2595 C CA . ASP A 1 344 ? 0.343 2.233 27.814 1.00 85.69 344 ASP A CA 1
ATOM 2596 C C . ASP A 1 344 ? -0.977 2.129 27.034 1.00 85.69 344 ASP A C 1
ATOM 2598 O O . ASP A 1 344 ? -1.509 1.033 26.903 1.00 85.69 344 ASP A O 1
ATOM 2602 N N . ARG A 1 345 ? -1.532 3.238 26.518 1.00 90.31 345 ARG A N 1
ATOM 2603 C CA . ARG A 1 345 ? -2.890 3.287 25.946 1.00 90.31 345 ARG A CA 1
ATOM 2604 C C . ARG A 1 345 ? -2.913 3.858 24.536 1.00 90.31 345 ARG A C 1
ATOM 2606 O O . ARG A 1 345 ? -2.667 5.050 24.320 1.00 90.31 345 ARG A O 1
ATOM 2613 N N . HIS A 1 346 ? -3.338 3.027 23.594 1.00 93.06 346 HIS A N 1
ATOM 2614 C CA . HIS A 1 346 ? -3.333 3.312 22.163 1.00 93.06 346 HIS A CA 1
ATOM 2615 C C . HIS A 1 346 ? -4.759 3.335 21.614 1.00 93.06 346 HIS A C 1
ATOM 2617 O O . HIS A 1 346 ? -5.570 2.472 21.931 1.00 93.06 346 HIS A O 1
ATOM 2623 N N . GLN A 1 347 ? -5.090 4.348 20.818 1.00 95.31 347 GLN A N 1
ATOM 2624 C CA . GLN A 1 347 ? -6.387 4.486 20.166 1.00 95.31 347 GLN A CA 1
ATOM 2625 C C . GLN A 1 347 ? -6.450 3.609 18.913 1.00 95.31 347 GLN A C 1
ATOM 2627 O O . GLN A 1 347 ? -5.568 3.685 18.065 1.00 95.31 347 GLN A O 1
ATOM 2632 N N . LEU A 1 348 ? -7.521 2.835 18.768 1.00 95.69 348 LEU A N 1
ATOM 2633 C CA . LEU A 1 348 ? -7.752 1.977 17.609 1.00 95.69 348 LEU A CA 1
ATOM 2634 C C . LEU A 1 348 ? -8.361 2.747 16.433 1.00 95.69 348 LEU A C 1
ATOM 2636 O O . LEU A 1 348 ? -9.075 3.739 16.617 1.00 95.69 348 LEU A O 1
ATOM 2640 N N . TYR A 1 349 ? -8.130 2.236 15.226 1.00 95.81 349 TYR A N 1
ATOM 2641 C CA . TYR A 1 349 ? -8.915 2.610 14.054 1.00 95.81 349 TYR A CA 1
ATOM 2642 C C . TYR A 1 349 ? -10.295 1.939 14.088 1.00 95.81 349 TYR A C 1
ATOM 2644 O O . TYR A 1 349 ? -10.500 0.923 14.755 1.00 95.81 349 TYR A O 1
ATOM 2652 N N . SER A 1 350 ? -11.253 2.516 13.367 1.00 94.69 350 SER A N 1
ATOM 2653 C CA . SER A 1 350 ? -12.619 1.994 13.260 1.00 94.69 350 SER A CA 1
ATOM 2654 C C . SER A 1 350 ? -13.060 1.924 11.804 1.00 94.69 350 SER A C 1
ATOM 2656 O O . SER A 1 350 ? -12.453 2.566 10.945 1.00 94.69 350 SER A O 1
ATOM 2658 N N . ILE A 1 351 ? -14.095 1.130 11.547 1.00 93.12 351 ILE A N 1
ATOM 2659 C CA . ILE A 1 351 ? -14.782 1.062 10.254 1.00 93.12 351 ILE A CA 1
ATOM 2660 C C . ILE A 1 351 ? -16.180 1.688 10.356 1.00 93.12 351 ILE A C 1
ATOM 2662 O O . ILE A 1 351 ? -16.684 1.854 11.469 1.00 93.12 351 ILE A O 1
ATOM 2666 N N . PRO A 1 352 ? -16.845 2.000 9.229 1.00 90.12 352 PRO A N 1
ATOM 2667 C CA . PRO A 1 352 ? -18.180 2.593 9.247 1.00 90.12 352 PRO A CA 1
ATOM 2668 C C . PRO A 1 352 ? -19.261 1.716 9.907 1.00 90.12 352 PRO A C 1
ATOM 2670 O O . PRO A 1 352 ? -20.256 2.251 10.378 1.00 90.12 352 PRO A O 1
ATOM 2673 N N . THR A 1 353 ? -19.089 0.401 10.036 1.00 90.69 353 THR A N 1
ATOM 2674 C CA . THR A 1 353 ? -20.057 -0.457 10.747 1.00 90.69 353 THR A CA 1
ATOM 2675 C C . THR A 1 353 ? -20.239 -0.048 12.216 1.00 90.69 353 THR A C 1
ATOM 2677 O O . THR A 1 353 ? -19.297 0.405 12.870 1.00 90.69 353 THR A O 1
ATOM 2680 N N . TYR A 1 354 ? -21.445 -0.224 12.755 1.00 92.94 354 TYR A N 1
ATOM 2681 C CA . TYR A 1 354 ? -21.769 0.099 14.146 1.00 92.94 354 TYR A CA 1
ATOM 2682 C C . TYR A 1 354 ? -21.386 -1.008 15.131 1.00 92.94 354 TYR A C 1
ATOM 2684 O O . TYR A 1 354 ? -21.163 -2.162 14.763 1.00 92.94 354 TYR A O 1
ATOM 2692 N N . VAL A 1 355 ? -21.320 -0.644 16.410 1.00 93.25 355 VAL A N 1
ATOM 2693 C CA . VAL A 1 355 ? -21.237 -1.600 17.516 1.00 93.25 355 VAL A CA 1
ATOM 2694 C C . VAL A 1 355 ? -22.642 -1.990 17.954 1.00 93.25 355 VAL A C 1
ATOM 2696 O O . VAL A 1 355 ? -23.464 -1.121 18.249 1.00 93.25 355 VAL A O 1
ATOM 2699 N N . TYR A 1 356 ? -22.874 -3.298 18.045 1.00 91.69 356 TYR A N 1
ATOM 2700 C CA . TYR A 1 356 ? -24.124 -3.876 18.523 1.00 91.69 356 TYR A CA 1
ATOM 2701 C C . TYR A 1 356 ? -23.959 -4.473 19.925 1.00 91.69 356 TYR A C 1
ATOM 2703 O O . TYR A 1 356 ? -22.882 -4.956 20.286 1.00 91.69 356 TYR A O 1
ATOM 2711 N N . THR A 1 357 ? -25.023 -4.460 20.725 1.00 90.62 357 THR A N 1
ATOM 2712 C CA . THR A 1 357 ? -25.099 -5.219 21.983 1.00 90.62 357 THR A CA 1
ATOM 2713 C C . THR A 1 357 ? -25.418 -6.691 21.712 1.00 90.62 357 THR A C 1
ATOM 2715 O O . THR A 1 357 ? -25.776 -7.074 20.599 1.00 90.62 357 THR A O 1
ATOM 2718 N N . SER A 1 358 ? -25.338 -7.547 22.734 1.00 88.00 358 SER A N 1
ATOM 2719 C CA . SER A 1 358 ? -25.793 -8.944 22.636 1.00 88.00 358 SER A CA 1
ATOM 2720 C C . SER A 1 358 ? -27.287 -9.095 22.312 1.00 88.00 358 SER A C 1
ATOM 2722 O O . SER A 1 358 ? -27.692 -10.154 21.840 1.00 88.00 358 SER A O 1
ATOM 2724 N N . ALA A 1 359 ? -28.091 -8.053 22.547 1.00 86.19 359 ALA A N 1
ATOM 2725 C CA . ALA A 1 359 ? -29.505 -8.000 22.182 1.00 86.19 359 ALA A CA 1
ATOM 2726 C C . ALA A 1 359 ? -29.745 -7.467 20.754 1.00 86.19 359 ALA A C 1
ATOM 2728 O O . ALA A 1 359 ? -30.882 -7.476 20.292 1.00 86.19 359 ALA A O 1
ATOM 2729 N N . GLY A 1 360 ? -28.690 -7.035 20.051 1.00 87.19 360 GLY A N 1
ATOM 2730 C CA . GLY A 1 360 ? -28.777 -6.451 18.711 1.00 87.19 360 GLY A CA 1
ATOM 2731 C C . GLY A 1 360 ? -29.040 -4.941 18.689 1.00 87.19 360 GLY A C 1
ATOM 2732 O O . GLY A 1 360 ? -29.274 -4.393 17.617 1.00 87.19 360 GLY A O 1
ATOM 2733 N N . ASP A 1 361 ? -28.984 -4.251 19.834 1.00 91.06 361 ASP A N 1
ATOM 2734 C CA . ASP A 1 361 ? -29.161 -2.792 19.885 1.00 91.06 361 ASP A CA 1
ATOM 2735 C C . ASP A 1 361 ? -27.920 -2.067 19.364 1.00 91.06 361 ASP A C 1
ATOM 2737 O O . ASP A 1 361 ? -26.797 -2.491 19.644 1.00 91.06 361 ASP A O 1
ATOM 2741 N N . ILE A 1 362 ? -28.102 -0.926 18.698 1.00 93.94 362 ILE A N 1
ATOM 2742 C CA . ILE A 1 362 ? -26.988 -0.085 18.245 1.00 93.94 362 ILE A CA 1
ATOM 2743 C C . ILE A 1 362 ? -26.528 0.815 19.390 1.00 93.94 362 ILE A C 1
ATOM 2745 O O . ILE A 1 362 ? -27.315 1.558 19.976 1.00 93.94 362 ILE A O 1
ATOM 2749 N N . VAL A 1 363 ? -25.232 0.795 19.686 1.00 94.50 363 VAL A N 1
ATOM 2750 C CA . VAL A 1 363 ? -24.625 1.663 20.701 1.00 94.50 363 VAL A CA 1
ATOM 2751 C C . VAL A 1 363 ? -24.471 3.081 20.142 1.00 94.50 363 VAL A C 1
ATOM 2753 O O . VAL A 1 363 ? -23.825 3.278 19.109 1.00 94.50 363 VAL A O 1
ATOM 2756 N N . VAL A 1 364 ? -25.019 4.086 20.834 1.00 94.88 364 VAL A N 1
ATOM 2757 C CA . VAL A 1 364 ? -24.962 5.496 20.409 1.00 94.88 364 VAL A CA 1
ATOM 2758 C C . VAL A 1 364 ? -24.490 6.417 21.533 1.00 94.88 364 VAL A C 1
ATOM 2760 O O . VAL A 1 364 ? -24.694 6.143 22.711 1.00 94.88 364 VAL A O 1
ATOM 2763 N N . THR A 1 365 ? -23.882 7.547 21.186 1.00 94.12 365 THR A N 1
ATOM 2764 C CA . THR A 1 365 ? -23.605 8.652 22.117 1.00 94.12 365 THR A CA 1
ATOM 2765 C C . THR A 1 365 ? -24.354 9.900 21.674 1.00 94.12 365 THR A C 1
ATOM 2767 O O . THR A 1 365 ? -24.798 9.989 20.532 1.00 94.12 365 THR A O 1
ATOM 2770 N N . LYS A 1 366 ? -24.510 10.887 22.562 1.00 91.50 366 LYS A N 1
ATOM 2771 C CA . LYS A 1 366 ? -25.068 12.176 22.140 1.00 91.50 366 LYS A CA 1
ATOM 2772 C C . LYS A 1 366 ? -24.157 12.840 21.109 1.00 91.50 366 LYS A C 1
ATOM 2774 O O . LYS A 1 366 ? -22.928 12.735 21.198 1.00 91.50 366 LYS A O 1
ATOM 2779 N N . ARG A 1 367 ? -24.750 13.527 20.136 1.00 90.62 367 ARG A N 1
ATOM 2780 C CA . ARG A 1 367 ? -24.017 14.180 19.045 1.00 90.62 367 ARG A CA 1
ATOM 2781 C C . ARG A 1 367 ? -23.230 15.408 19.503 1.00 90.62 367 ARG A C 1
ATOM 2783 O O . ARG A 1 367 ? -22.177 15.690 18.945 1.00 90.62 367 ARG A O 1
ATOM 2790 N N . ASP A 1 368 ? -23.713 16.104 20.531 1.00 91.75 368 ASP A N 1
ATOM 2791 C CA . ASP A 1 368 ? -23.041 17.250 21.157 1.00 91.75 368 ASP A CA 1
ATOM 2792 C C . ASP A 1 368 ? -21.879 16.847 22.087 1.00 91.75 368 ASP A C 1
ATOM 2794 O O . ASP A 1 368 ? -21.059 17.688 22.464 1.00 91.75 368 ASP A O 1
ATOM 2798 N N . ALA A 1 369 ? -21.773 15.561 22.436 1.00 91.00 369 ALA A N 1
ATOM 2799 C CA . ALA A 1 369 ? -20.659 15.024 23.204 1.00 91.00 369 ALA A CA 1
ATOM 2800 C C . ALA A 1 369 ? -19.395 14.861 22.334 1.00 91.00 369 ALA A C 1
ATOM 2802 O O . ALA A 1 369 ? -19.488 14.683 21.114 1.00 91.00 369 ALA A O 1
ATOM 2803 N N . PRO A 1 370 ? -18.191 14.852 22.942 1.00 93.69 370 PRO A N 1
ATOM 2804 C CA . PRO A 1 370 ? -16.963 14.531 22.224 1.00 93.69 370 PRO A CA 1
ATOM 2805 C C . PRO A 1 370 ? -17.072 13.205 21.463 1.00 93.69 370 PRO A C 1
ATOM 2807 O O . PRO A 1 370 ? -17.602 12.223 21.993 1.00 93.69 370 PRO A O 1
ATOM 2810 N N . SER A 1 371 ? -16.522 13.158 20.248 1.00 93.12 371 SER A N 1
ATOM 2811 C CA . SER A 1 371 ? -16.608 11.967 19.401 1.00 93.12 371 SER A CA 1
ATOM 2812 C C . SER A 1 371 ? -16.055 10.731 20.120 1.00 93.12 371 SER A C 1
ATOM 2814 O O . SER A 1 371 ? -14.958 10.797 20.694 1.00 93.12 371 SER A O 1
ATOM 2816 N N . PRO A 1 372 ? -16.798 9.612 20.113 1.00 95.31 372 PRO A N 1
ATOM 2817 C CA . PRO A 1 372 ? -16.374 8.397 20.782 1.00 95.31 372 PRO A CA 1
ATOM 2818 C C . PRO A 1 372 ? -15.141 7.793 20.102 1.00 95.31 372 PRO A C 1
ATOM 2820 O O . PRO A 1 372 ? -15.016 7.816 18.877 1.00 95.31 372 PRO A O 1
ATOM 2823 N N . TYR A 1 373 ? -14.236 7.216 20.890 1.00 96.25 373 TYR A N 1
ATOM 2824 C CA . TYR A 1 373 ? -13.066 6.508 20.378 1.00 96.25 373 TYR A CA 1
ATOM 2825 C C . TYR A 1 373 ? -12.727 5.283 21.225 1.00 96.25 373 TYR A C 1
ATOM 2827 O O . TYR A 1 373 ? -12.936 5.255 22.437 1.00 96.25 373 TYR A O 1
ATOM 2835 N N . TRP A 1 374 ? -12.162 4.269 20.576 1.00 97.25 374 TRP A N 1
ATOM 2836 C CA . TRP A 1 374 ? -11.743 3.029 21.220 1.00 97.25 374 TRP A CA 1
ATOM 2837 C C . TRP A 1 374 ? -10.257 3.048 21.539 1.00 97.25 374 TRP A C 1
ATOM 2839 O O . TRP A 1 374 ? -9.458 3.538 20.743 1.00 97.25 374 TRP A O 1
ATOM 2849 N N . THR A 1 375 ? -9.873 2.473 22.671 1.00 95.88 375 THR A N 1
ATOM 2850 C CA . THR A 1 375 ? -8.473 2.287 23.054 1.00 95.88 375 THR A CA 1
ATOM 2851 C C . THR A 1 375 ? -8.187 0.862 23.489 1.00 95.88 375 THR A C 1
ATOM 2853 O O . THR A 1 375 ? -9.082 0.191 24.001 1.00 95.88 375 THR A O 1
ATOM 2856 N N . VAL A 1 376 ? -6.929 0.452 23.369 1.00 93.25 376 VAL A N 1
ATOM 2857 C CA . VAL A 1 376 ? -6.361 -0.746 23.994 1.00 93.25 376 VAL A CA 1
ATOM 2858 C C . VAL A 1 376 ? -5.246 -0.319 24.936 1.00 93.25 376 VAL A C 1
ATOM 2860 O O . VAL A 1 376 ? -4.437 0.541 24.576 1.00 93.25 376 VAL A O 1
ATOM 2863 N N . SER A 1 377 ? -5.242 -0.875 26.142 1.00 89.06 377 SER A N 1
ATOM 2864 C CA . SER A 1 377 ? -4.149 -0.739 27.103 1.00 89.06 377 SER A CA 1
ATOM 2865 C C . SER A 1 377 ? -3.211 -1.947 27.071 1.00 89.06 377 SER A C 1
ATOM 2867 O O . SER A 1 377 ? -3.599 -3.027 26.621 1.00 89.06 377 SER A O 1
ATOM 2869 N N . GLY A 1 378 ? -1.983 -1.757 27.560 1.00 80.38 378 GLY A N 1
ATOM 2870 C CA . GLY A 1 378 ? -0.942 -2.789 27.619 1.00 80.38 378 GLY A CA 1
ATOM 2871 C C . GLY A 1 378 ? -1.342 -4.070 28.350 1.00 80.38 378 GLY A C 1
ATOM 2872 O O . GLY A 1 378 ? -0.912 -5.154 27.983 1.00 80.38 378 GLY A O 1
ATOM 2873 N N . ASP A 1 379 ? -2.255 -3.964 29.315 1.00 81.50 379 ASP A N 1
ATOM 2874 C CA . ASP A 1 379 ? -2.841 -5.093 30.046 1.00 81.50 379 ASP A CA 1
ATOM 2875 C C . ASP A 1 379 ? -3.911 -5.875 29.246 1.00 81.50 379 ASP A C 1
ATOM 2877 O O . ASP A 1 379 ? -4.636 -6.705 29.799 1.00 81.50 379 ASP A O 1
ATOM 2881 N N . GLY A 1 380 ? -4.067 -5.587 27.950 1.00 86.19 380 GLY A N 1
ATOM 2882 C CA . GLY A 1 380 ? -5.022 -6.260 27.072 1.00 86.19 380 GLY A CA 1
ATOM 2883 C C . GLY A 1 380 ? -6.479 -5.850 27.299 1.00 86.19 380 GLY A C 1
ATOM 2884 O O . GLY A 1 380 ? -7.396 -6.566 26.879 1.00 86.19 380 GLY A O 1
ATOM 2885 N N . ARG A 1 381 ? -6.750 -4.710 27.950 1.00 91.56 381 ARG A N 1
ATOM 2886 C CA . ARG A 1 381 ? -8.117 -4.176 28.067 1.00 91.56 381 ARG A CA 1
ATOM 2887 C C . ARG A 1 381 ? -8.457 -3.261 26.897 1.00 91.56 381 ARG A C 1
ATOM 2889 O O . ARG A 1 381 ? -7.713 -2.352 26.549 1.00 91.56 381 ARG A O 1
ATOM 2896 N N . ARG A 1 382 ? -9.643 -3.460 26.320 1.00 94.56 382 ARG A N 1
ATOM 2897 C CA . ARG A 1 382 ? -10.244 -2.576 25.314 1.00 94.56 382 ARG A CA 1
ATOM 2898 C C . ARG A 1 382 ? -11.330 -1.727 25.968 1.00 94.56 382 ARG A C 1
ATOM 2900 O O . ARG A 1 382 ? -12.187 -2.265 26.669 1.00 94.56 382 ARG A O 1
ATOM 2907 N N . ALA A 1 383 ? -11.323 -0.423 25.713 1.00 96.44 383 ALA A N 1
ATOM 2908 C CA . ALA A 1 383 ? -12.270 0.522 26.300 1.00 96.44 383 ALA A CA 1
ATOM 2909 C C . ALA A 1 383 ? -12.775 1.556 25.286 1.00 96.44 383 ALA A C 1
ATOM 2911 O O . ALA A 1 383 ? -12.034 1.973 24.397 1.00 96.44 383 ALA A O 1
ATOM 2912 N N . LEU A 1 384 ? -14.034 1.960 25.435 1.00 97.56 384 LEU A N 1
ATOM 2913 C CA . LEU A 1 384 ? -14.680 3.047 24.705 1.00 97.56 384 LEU A CA 1
ATOM 2914 C C . LEU A 1 384 ? -14.641 4.308 25.563 1.00 97.56 384 LEU A C 1
ATOM 2916 O O . LEU A 1 384 ? -15.069 4.280 26.715 1.00 97.56 384 LEU A O 1
ATOM 2920 N N . TYR A 1 385 ? -14.193 5.417 24.989 1.00 96.75 385 TYR A N 1
ATOM 2921 C CA . TYR A 1 385 ? -14.165 6.719 25.645 1.00 96.75 385 TYR A CA 1
ATOM 2922 C C . TYR A 1 385 ? -14.956 7.757 24.855 1.00 96.75 385 TYR A C 1
ATOM 2924 O O . TYR A 1 385 ? -14.959 7.739 23.627 1.00 96.75 385 TYR A O 1
ATOM 2932 N N . SER A 1 386 ? -15.558 8.708 25.566 1.00 95.00 386 SER A N 1
ATOM 2933 C CA . SER A 1 386 ? -16.008 9.991 25.020 1.00 95.00 386 SER A CA 1
ATOM 2934 C C . SER A 1 386 ? -15.424 11.095 25.900 1.00 95.00 386 SER A C 1
ATOM 2936 O O . SER A 1 386 ? -15.718 11.197 27.093 1.00 95.00 386 SER A O 1
ATOM 2938 N N . GLY A 1 387 ? -14.493 11.873 25.341 1.00 89.31 387 GLY A N 1
ATOM 2939 C CA . GLY A 1 387 ? -13.677 12.801 26.125 1.00 89.31 387 GLY A CA 1
ATOM 2940 C C . GLY A 1 387 ? -12.876 12.068 27.210 1.00 89.31 387 GLY A C 1
ATOM 2941 O O . GLY A 1 387 ? -12.085 11.183 26.904 1.00 89.31 387 GLY A O 1
ATOM 2942 N N . GLY A 1 388 ? -13.067 12.441 28.479 1.00 88.56 388 GLY A N 1
ATOM 2943 C CA . GLY A 1 388 ? -12.413 11.792 29.625 1.00 88.56 388 GLY A CA 1
ATOM 2944 C C . GLY A 1 388 ? -13.195 10.628 30.243 1.00 88.56 388 GLY A C 1
ATOM 2945 O O . GLY A 1 388 ? -12.672 9.963 31.136 1.00 88.56 388 GLY A O 1
ATOM 2946 N N . GLN A 1 389 ? -14.433 10.382 29.805 1.00 93.62 389 GLN A N 1
ATOM 2947 C CA . GLN A 1 389 ? -15.314 9.384 30.408 1.00 93.62 389 GLN A CA 1
ATOM 2948 C C . GLN A 1 389 ? -15.158 8.029 29.715 1.00 93.62 389 GLN A C 1
ATOM 2950 O O . GLN A 1 389 ? -15.242 7.943 28.490 1.00 93.62 389 GLN A O 1
ATOM 2955 N N . CYS A 1 390 ? -14.940 6.975 30.507 1.00 95.75 390 CYS A N 1
ATOM 2956 C CA . CYS A 1 390 ? -14.989 5.593 30.038 1.00 95.75 390 CYS A CA 1
ATOM 2957 C C . CYS A 1 390 ? -16.454 5.162 29.954 1.00 95.75 390 CYS A C 1
ATOM 2959 O O . CYS A 1 390 ? -17.159 5.224 30.952 1.00 95.75 390 CYS A O 1
ATOM 2961 N N . LEU A 1 391 ? -16.898 4.761 28.769 1.00 95.88 391 LEU A N 1
ATOM 2962 C CA . LEU A 1 391 ? -18.284 4.395 28.485 1.00 95.88 391 LEU A CA 1
ATOM 2963 C C . LEU A 1 391 ? -18.499 2.880 28.445 1.00 95.88 391 LEU A C 1
ATOM 2965 O O . LEU A 1 391 ? -19.610 2.404 28.640 1.00 95.88 391 LEU A O 1
ATOM 2969 N N . ALA A 1 392 ? -17.449 2.117 28.153 1.00 96.50 392 ALA A N 1
ATOM 2970 C CA . ALA A 1 392 ? -17.460 0.660 28.186 1.00 96.50 392 ALA A CA 1
ATOM 2971 C C . ALA A 1 392 ? -16.022 0.160 28.309 1.00 96.50 392 ALA A C 1
ATOM 2973 O O . ALA A 1 392 ? -15.111 0.764 27.744 1.00 96.50 392 ALA A O 1
ATOM 2974 N N . ALA A 1 393 ? -15.803 -0.962 28.991 1.00 96.44 393 ALA A N 1
ATOM 2975 C CA . ALA A 1 393 ? -14.494 -1.606 29.030 1.00 96.44 393 ALA A CA 1
ATOM 2976 C C . ALA A 1 393 ? -14.613 -3.117 29.228 1.00 96.44 393 ALA A C 1
ATOM 2978 O O . ALA A 1 393 ? -15.452 -3.593 29.989 1.00 96.44 393 ALA A O 1
ATOM 2979 N N . GLY A 1 394 ? -13.715 -3.866 28.598 1.00 94.62 394 GLY A N 1
ATOM 2980 C CA . GLY A 1 394 ? -13.654 -5.319 28.706 1.00 94.62 394 GLY A CA 1
ATOM 2981 C C . GLY A 1 394 ? -12.336 -5.876 28.166 1.00 94.62 394 GLY A C 1
ATOM 2982 O O . GLY A 1 394 ? -11.584 -5.148 27.511 1.00 94.62 394 GLY A O 1
ATOM 2983 N N . PRO A 1 395 ? -12.022 -7.149 28.446 1.00 92.94 395 PRO A N 1
ATOM 2984 C CA . PRO A 1 395 ? -10.813 -7.783 27.930 1.00 92.94 395 PRO A CA 1
ATOM 2985 C C . PRO A 1 395 ? -10.889 -7.906 26.407 1.00 92.94 395 PRO A C 1
ATOM 2987 O O . PRO A 1 395 ? -11.934 -8.257 25.866 1.00 92.94 395 PRO A O 1
ATOM 2990 N N . ILE A 1 396 ? -9.785 -7.648 25.709 1.00 90.94 396 ILE A N 1
ATOM 2991 C CA . ILE A 1 396 ? -9.738 -7.657 24.239 1.00 90.94 396 ILE A CA 1
ATOM 2992 C C . ILE A 1 396 ? -10.061 -9.022 23.622 1.00 90.94 396 ILE A C 1
ATOM 2994 O O . ILE A 1 396 ? -10.479 -9.095 22.473 1.00 90.94 396 ILE A O 1
ATOM 2998 N N . THR A 1 397 ? -9.906 -10.090 24.402 1.00 90.38 397 THR A N 1
ATOM 2999 C CA . THR A 1 397 ? -10.235 -11.472 24.041 1.00 90.38 397 THR A CA 1
ATOM 3000 C C . THR A 1 397 ? -11.738 -11.763 24.052 1.00 90.38 397 THR A C 1
ATOM 3002 O O . THR A 1 397 ? -12.154 -12.789 23.516 1.00 90.38 397 THR A O 1
ATOM 3005 N N . ALA A 1 398 ? -12.561 -10.890 24.643 1.00 90.94 398 ALA A N 1
ATOM 3006 C CA . ALA A 1 398 ? -14.010 -11.045 24.662 1.00 90.94 398 ALA A CA 1
ATOM 3007 C C . ALA A 1 398 ? -14.680 -10.328 23.471 1.00 90.94 398 ALA A C 1
ATOM 3009 O O . ALA A 1 398 ? -14.230 -9.250 23.055 1.00 90.94 398 ALA A O 1
ATOM 3010 N N . PRO A 1 399 ? -15.788 -10.879 22.935 1.00 90.88 399 PRO A N 1
ATOM 3011 C CA . PRO A 1 399 ? -16.603 -10.197 21.936 1.00 90.88 399 PRO A CA 1
ATOM 3012 C C . PRO A 1 399 ? -17.074 -8.831 22.439 1.00 90.88 399 PRO A C 1
ATOM 3014 O O . PRO A 1 399 ? -17.488 -8.686 23.586 1.00 90.88 399 PRO A O 1
ATOM 3017 N N . ILE A 1 400 ? -17.065 -7.824 21.566 1.00 92.12 400 ILE A N 1
ATOM 3018 C CA . ILE A 1 400 ? -17.463 -6.459 21.943 1.00 92.12 400 ILE A CA 1
ATOM 3019 C C . ILE A 1 400 ? -18.936 -6.378 22.379 1.00 92.12 400 ILE A C 1
ATOM 3021 O O . ILE A 1 400 ? -19.295 -5.562 23.223 1.00 92.12 400 ILE A O 1
ATOM 3025 N N . THR A 1 401 ? -19.769 -7.278 21.850 1.00 91.38 401 THR A N 1
ATOM 3026 C CA . THR A 1 401 ? -21.198 -7.398 22.160 1.00 91.38 401 THR A CA 1
ATOM 3027 C C . THR A 1 401 ? -21.462 -7.809 23.611 1.00 91.38 401 THR A C 1
ATOM 3029 O O . THR A 1 401 ? -22.570 -7.611 24.105 1.00 91.38 401 THR A O 1
ATOM 3032 N N . SER A 1 402 ? -20.463 -8.364 24.314 1.00 91.19 402 SER A N 1
ATOM 3033 C CA . SER A 1 402 ? -20.584 -8.776 25.716 1.00 91.19 402 SER A CA 1
ATOM 3034 C C . SER A 1 402 ? -20.252 -7.663 26.713 1.00 91.19 402 SER A C 1
ATOM 3036 O O . SER A 1 402 ? -20.236 -7.917 27.917 1.00 91.19 402 SER A O 1
ATOM 3038 N N . TYR A 1 403 ? -19.893 -6.466 26.245 1.00 93.94 403 TYR A N 1
ATOM 3039 C CA . TYR A 1 403 ? -19.469 -5.374 27.117 1.00 93.94 403 TYR A CA 1
ATOM 3040 C C . TYR A 1 403 ? -20.691 -4.662 27.706 1.00 93.94 403 TYR A C 1
ATOM 3042 O O . TYR A 1 403 ? -21.731 -4.532 27.060 1.00 93.94 403 TYR A O 1
ATOM 3050 N N . SER A 1 404 ? -20.548 -4.153 28.928 1.00 92.88 404 SER A N 1
ATOM 3051 C CA . SER A 1 404 ? -21.531 -3.242 29.514 1.00 92.88 404 SER A CA 1
ATOM 3052 C C . SER A 1 404 ? -21.265 -1.821 29.023 1.00 92.88 404 SER A C 1
ATOM 3054 O O . SER A 1 404 ? -20.168 -1.299 29.224 1.00 92.88 404 SER A O 1
ATOM 3056 N N . PHE A 1 405 ? -22.266 -1.212 28.386 1.00 94.12 405 PHE A N 1
ATOM 3057 C CA . PHE A 1 405 ? -22.200 0.153 27.861 1.00 94.12 405 PHE A CA 1
ATOM 3058 C C . PHE A 1 405 ? -23.004 1.115 28.737 1.00 94.12 405 PHE A C 1
ATOM 3060 O O . PHE A 1 405 ? -24.216 0.937 28.878 1.00 94.12 405 PHE A O 1
ATOM 3067 N N . GLU A 1 406 ? -22.337 2.151 29.248 1.00 93.81 406 GLU A N 1
ATOM 3068 C CA . GLU A 1 406 ? -22.901 3.323 29.937 1.00 93.81 406 GLU A CA 1
ATOM 3069 C C . GLU A 1 406 ? -23.341 4.404 28.931 1.00 93.81 406 GLU A C 1
ATOM 3071 O O . GLU A 1 406 ? -23.127 5.603 29.119 1.00 93.81 406 GLU A O 1
ATOM 3076 N N . THR A 1 407 ? -23.925 3.985 27.809 1.00 92.75 407 THR A N 1
ATOM 3077 C CA . THR A 1 407 ? -24.419 4.878 26.757 1.00 92.75 407 THR A CA 1
ATOM 3078 C C . THR A 1 407 ? -25.859 4.541 26.401 1.00 92.75 407 THR A C 1
ATOM 3080 O O . THR A 1 407 ? -26.275 3.393 26.588 1.00 92.75 407 THR A O 1
ATOM 3083 N N . PRO A 1 408 ? -26.615 5.500 25.840 1.00 92.94 408 PRO A N 1
ATOM 3084 C CA . PRO A 1 408 ? -27.880 5.180 25.206 1.00 92.94 408 PRO A CA 1
ATOM 3085 C C . PRO A 1 408 ? -27.707 4.150 24.083 1.00 92.94 408 PRO A C 1
ATOM 3087 O O . PRO A 1 408 ? -26.612 3.962 23.532 1.00 92.94 408 PRO A O 1
ATOM 3090 N N . ARG A 1 409 ? -28.801 3.471 23.756 1.00 93.50 409 ARG A N 1
ATOM 3091 C CA . ARG A 1 409 ? -28.861 2.421 22.741 1.00 93.50 409 ARG A CA 1
ATOM 3092 C C . ARG A 1 409 ? -30.088 2.626 21.875 1.00 93.50 409 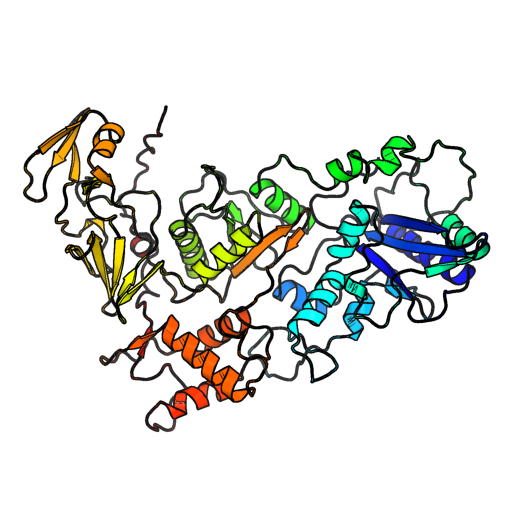ARG A C 1
ATOM 3094 O O . ARG A 1 409 ? -31.126 3.051 22.369 1.00 93.50 409 ARG A O 1
ATOM 3101 N N . VAL A 1 410 ? -29.967 2.324 20.591 1.00 92.94 410 VAL A N 1
ATOM 3102 C CA . VAL A 1 410 ? -31.097 2.324 19.664 1.00 92.94 410 VAL A CA 1
ATOM 3103 C C . VAL A 1 410 ? -31.585 0.892 19.519 1.00 92.94 410 VAL A C 1
ATOM 3105 O O . VAL A 1 410 ? -30.865 0.032 19.007 1.00 92.94 410 VAL A O 1
ATOM 3108 N N . THR A 1 411 ? -32.810 0.653 19.971 1.00 90.62 411 THR A N 1
ATOM 3109 C CA . THR A 1 411 ? -33.482 -0.646 19.922 1.00 90.62 411 THR A CA 1
ATOM 3110 C C . THR A 1 411 ? -34.591 -0.606 18.882 1.00 90.62 411 THR A C 1
ATOM 3112 O O . THR A 1 411 ? -35.371 0.347 18.817 1.00 90.62 411 THR A O 1
ATOM 3115 N N . THR A 1 412 ? -34.696 -1.664 18.080 1.00 86.12 412 THR A N 1
ATOM 3116 C CA . THR A 1 412 ? -35.785 -1.796 17.107 1.00 86.12 412 THR A CA 1
ATOM 3117 C C . THR A 1 412 ? -37.047 -2.312 17.800 1.00 86.12 412 THR A C 1
ATOM 3119 O O . THR A 1 412 ? -37.051 -3.400 18.374 1.00 86.12 412 THR A O 1
ATOM 3122 N N . HIS A 1 413 ? -38.135 -1.546 17.728 1.00 81.94 413 HIS A N 1
ATOM 3123 C CA . HIS A 1 413 ? -39.459 -1.890 18.246 1.00 81.94 413 HIS A CA 1
ATOM 3124 C C . HIS A 1 413 ? -40.499 -1.846 17.120 1.00 81.94 413 HIS A C 1
ATOM 3126 O O . HIS A 1 413 ? -41.089 -0.800 16.831 1.00 81.94 413 HIS A O 1
ATOM 3132 N N . GLY A 1 414 ? -40.752 -3.001 16.495 1.00 80.31 414 GLY A N 1
ATOM 3133 C CA . GLY A 1 414 ? -41.638 -3.088 15.330 1.00 80.31 414 GLY A CA 1
ATOM 3134 C C . GLY A 1 414 ? -41.093 -2.245 14.177 1.00 80.31 414 GLY A C 1
ATOM 3135 O O . GLY A 1 414 ? -39.938 -2.411 13.802 1.00 80.31 414 GLY A O 1
ATOM 3136 N N . ASP A 1 415 ? -41.901 -1.305 13.683 1.00 81.19 415 ASP A N 1
ATOM 3137 C CA . ASP A 1 415 ? -41.529 -0.377 12.602 1.00 81.19 415 ASP A CA 1
ATOM 3138 C C . ASP A 1 415 ? -40.892 0.933 13.118 1.00 81.19 415 ASP A C 1
ATOM 3140 O O . ASP A 1 415 ? -40.810 1.921 12.392 1.00 81.19 415 ASP A O 1
ATOM 3144 N N . SER A 1 416 ? -40.507 0.990 14.397 1.00 86.19 416 SER A N 1
ATOM 3145 C CA . SER A 1 416 ? -39.959 2.191 15.039 1.00 86.19 416 SER A CA 1
ATOM 3146 C C . SER A 1 416 ? -38.664 1.900 15.788 1.00 86.19 416 SER A C 1
ATOM 3148 O O . SER A 1 416 ? -38.410 0.769 16.200 1.00 86.19 416 SER A O 1
ATOM 3150 N N . LEU A 1 417 ? -37.847 2.930 15.984 1.00 89.62 417 LEU A N 1
ATOM 3151 C CA . LEU A 1 417 ? -36.605 2.859 16.745 1.00 89.62 417 LEU A CA 1
ATOM 3152 C C . LEU A 1 417 ? -36.784 3.600 18.066 1.00 89.62 417 LEU A C 1
ATOM 3154 O O . LEU A 1 417 ? -37.164 4.766 18.065 1.00 89.62 417 LEU A O 1
ATOM 3158 N N . ALA A 1 418 ? -36.508 2.958 19.195 1.00 91.75 418 ALA A N 1
ATOM 3159 C CA . ALA A 1 418 ? -36.510 3.625 20.494 1.00 91.75 418 ALA A CA 1
ATOM 3160 C C . ALA A 1 418 ? -35.077 3.873 20.954 1.00 91.75 418 ALA A C 1
ATOM 3162 O O . ALA A 1 418 ? -34.245 2.967 20.884 1.00 91.75 418 ALA A O 1
ATOM 3163 N N . VAL A 1 419 ? -34.800 5.073 21.465 1.00 92.31 419 VAL A N 1
ATOM 3164 C CA . VAL A 1 419 ? -33.548 5.321 22.184 1.00 92.31 419 VAL A CA 1
ATOM 3165 C C . VAL A 1 419 ? -33.788 5.017 23.654 1.00 92.31 419 VAL A C 1
ATOM 3167 O O . VAL A 1 419 ? -34.563 5.702 24.327 1.00 92.31 419 VAL A O 1
ATOM 3170 N N . THR A 1 420 ? -33.130 3.977 24.144 1.00 92.25 420 THR A N 1
ATOM 3171 C CA . THR A 1 420 ? -33.136 3.577 25.549 1.00 92.25 420 THR A CA 1
ATOM 3172 C C . THR A 1 420 ? -31.882 4.099 26.226 1.00 92.25 420 THR A C 1
ATOM 3174 O O . THR A 1 420 ? -30.806 4.150 25.628 1.00 92.25 420 THR A O 1
ATOM 3177 N N . ASP A 1 421 ? -32.009 4.562 27.460 1.00 88.62 421 ASP A N 1
ATOM 3178 C CA . ASP A 1 421 ? -30.848 4.929 28.257 1.00 88.62 421 ASP A CA 1
ATOM 3179 C C . ASP A 1 421 ? -30.161 3.686 28.863 1.00 88.62 421 ASP A C 1
ATOM 3181 O O . ASP A 1 421 ? -30.653 2.565 28.705 1.00 88.62 421 ASP A O 1
ATOM 3185 N N . PRO A 1 422 ? -28.992 3.839 29.515 1.00 83.81 422 PRO A N 1
ATOM 3186 C CA . PRO A 1 422 ? -28.289 2.702 30.109 1.00 83.81 422 PRO A CA 1
ATOM 3187 C C . PRO A 1 422 ? -29.103 1.945 31.168 1.00 83.81 422 PRO A C 1
ATOM 3189 O O . PRO A 1 422 ? -28.851 0.758 31.377 1.00 83.81 422 PRO A O 1
ATOM 3192 N N . ASP A 1 423 ? -30.054 2.622 31.821 1.00 84.38 423 ASP A N 1
ATOM 3193 C CA . ASP A 1 423 ? -30.922 2.063 32.860 1.00 84.38 423 ASP A CA 1
ATOM 3194 C C . ASP A 1 423 ? -32.139 1.323 32.262 1.00 84.38 423 ASP A C 1
ATOM 3196 O O . ASP A 1 423 ? -32.811 0.559 32.960 1.00 84.38 423 ASP A O 1
ATOM 3200 N N . GLY A 1 424 ? -32.368 1.470 30.952 1.00 80.06 424 GLY A N 1
ATOM 3201 C CA . GLY A 1 424 ? -33.410 0.792 30.180 1.00 80.06 424 GLY A CA 1
ATOM 3202 C C . GLY A 1 424 ? -34.666 1.631 29.945 1.00 80.06 424 GLY A C 1
ATOM 3203 O O . GLY A 1 424 ? -35.629 1.124 29.365 1.00 80.06 424 GLY A O 1
ATOM 3204 N N . ASP A 1 425 ? -34.670 2.901 30.351 1.00 87.06 425 ASP A N 1
ATOM 3205 C CA . ASP A 1 425 ? -35.805 3.796 30.163 1.00 87.06 425 ASP A CA 1
ATOM 3206 C C . ASP A 1 425 ? -35.824 4.360 28.734 1.00 87.06 425 ASP A C 1
ATOM 3208 O O . ASP A 1 425 ? -34.819 4.842 28.199 1.00 87.06 425 ASP A O 1
ATOM 3212 N N . ILE A 1 426 ? -36.998 4.316 28.096 1.00 88.19 426 ILE A N 1
ATOM 3213 C CA . ILE A 1 426 ? -37.207 4.884 26.758 1.00 88.19 426 ILE A CA 1
ATOM 3214 C C . ILE A 1 426 ? -37.223 6.408 26.870 1.00 88.19 426 ILE A C 1
ATOM 3216 O O . ILE A 1 426 ? -38.088 6.983 27.534 1.00 88.19 426 ILE A O 1
ATOM 3220 N N . ARG A 1 427 ? -36.299 7.069 26.171 1.00 85.25 427 ARG A N 1
ATOM 3221 C CA . ARG A 1 427 ? -36.234 8.536 26.103 1.00 85.25 427 ARG A CA 1
ATOM 3222 C C . ARG A 1 427 ? -37.090 9.105 24.989 1.00 85.25 427 ARG A C 1
ATOM 3224 O O . ARG A 1 427 ? -37.768 10.111 25.172 1.00 85.25 427 ARG A O 1
ATOM 3231 N N . GLU A 1 428 ? -37.045 8.451 23.842 1.00 88.00 428 GLU A N 1
ATOM 3232 C CA . GLU A 1 428 ? -37.642 8.931 22.604 1.00 88.00 428 GLU A CA 1
ATOM 3233 C C . GLU A 1 428 ? -37.896 7.767 21.650 1.00 88.00 428 GLU A C 1
ATOM 3235 O O . GLU A 1 428 ? -37.346 6.669 21.791 1.00 88.00 428 GLU A O 1
ATOM 3240 N N . THR A 1 429 ? -38.753 8.015 20.666 1.00 88.38 429 THR A N 1
ATOM 3241 C CA . THR A 1 429 ? -39.067 7.064 19.605 1.00 88.38 429 THR A CA 1
ATOM 3242 C C . THR A 1 429 ? -38.982 7.781 18.268 1.00 88.38 429 THR A C 1
ATOM 3244 O O . THR A 1 429 ? -39.610 8.819 18.069 1.00 88.38 429 THR A O 1
ATOM 3247 N N . ASN A 1 430 ? -38.217 7.197 17.360 1.00 88.19 430 ASN A N 1
ATOM 3248 C CA . ASN A 1 430 ? -37.872 7.704 16.046 1.00 88.19 430 ASN A CA 1
ATOM 3249 C C . ASN A 1 430 ? -38.380 6.744 14.967 1.00 88.19 430 ASN A C 1
ATOM 3251 O O . ASN A 1 430 ? -38.657 5.570 15.232 1.00 88.19 430 ASN A O 1
ATOM 3255 N N . ARG A 1 431 ? -38.532 7.242 13.738 1.00 85.62 431 ARG A N 1
ATOM 3256 C CA . ARG A 1 431 ? -39.023 6.430 12.613 1.00 85.62 431 ARG A CA 1
ATOM 3257 C C . ARG A 1 431 ? -37.887 5.790 11.823 1.00 85.62 431 ARG A C 1
ATOM 3259 O O . ARG A 1 431 ? -38.124 4.815 11.123 1.00 85.62 431 ARG A O 1
ATOM 3266 N N . SER A 1 432 ? -36.675 6.328 11.932 1.00 84.81 432 SER A N 1
ATOM 3267 C CA . SER A 1 432 ? -35.500 5.863 11.198 1.00 84.81 432 SER A CA 1
ATOM 3268 C C . SER A 1 432 ? -34.198 6.161 11.945 1.00 84.81 432 SER A C 1
ATOM 3270 O O . SER A 1 432 ? -34.168 6.979 12.867 1.00 84.81 432 SER A O 1
ATOM 3272 N N . LEU A 1 433 ? -33.102 5.511 11.531 1.00 82.31 433 LEU A N 1
ATOM 3273 C CA . LEU A 1 433 ? -31.762 5.819 12.046 1.00 82.31 433 LEU A CA 1
ATOM 3274 C C . LEU A 1 433 ? -31.310 7.230 11.653 1.00 82.31 433 LEU A C 1
ATOM 3276 O O . LEU A 1 433 ? -30.565 7.853 12.406 1.00 82.31 433 LEU A O 1
ATOM 3280 N N . ALA A 1 434 ? -31.779 7.739 10.510 1.00 85.75 434 ALA A N 1
ATOM 3281 C CA . ALA A 1 434 ? -31.507 9.100 10.065 1.00 85.75 434 ALA A CA 1
ATOM 3282 C C . ALA A 1 434 ? -32.100 10.135 11.031 1.00 85.75 434 ALA A C 1
ATOM 3284 O O . ALA A 1 434 ? -31.411 11.087 11.384 1.00 85.75 434 ALA A O 1
ATOM 3285 N N . ASP A 1 435 ? -33.315 9.901 11.539 1.00 85.31 435 ASP A N 1
ATOM 3286 C CA . ASP A 1 435 ? -33.923 10.769 12.558 1.00 85.31 435 ASP A CA 1
ATOM 3287 C C . ASP A 1 435 ? -33.109 10.741 13.864 1.00 85.31 435 ASP A C 1
ATOM 3289 O O . ASP A 1 435 ? -32.853 11.777 14.473 1.00 85.31 435 ASP A O 1
ATOM 3293 N N . CYS A 1 436 ? -32.624 9.560 14.273 1.00 85.62 436 CYS A N 1
ATOM 3294 C CA . CYS A 1 436 ? -31.739 9.443 15.437 1.00 85.62 436 CYS A CA 1
ATOM 3295 C C . CYS A 1 436 ? -30.405 10.176 15.239 1.00 85.62 436 CYS A C 1
ATOM 3297 O O . CYS A 1 436 ? -29.791 10.597 16.220 1.00 85.62 436 CYS A O 1
ATOM 3299 N N . ALA A 1 437 ? -29.934 10.311 13.995 1.00 86.62 437 ALA A N 1
ATOM 3300 C CA . ALA A 1 437 ? -28.638 10.903 13.705 1.00 86.62 437 ALA A CA 1
ATOM 3301 C C . ALA A 1 437 ? -28.583 12.395 14.058 1.00 86.62 437 ALA A C 1
ATOM 3303 O O . ALA A 1 437 ? -27.491 12.905 14.289 1.00 86.62 437 ALA A O 1
ATOM 3304 N N . ASP A 1 438 ? -29.714 13.105 14.133 1.00 86.50 438 ASP A N 1
ATOM 3305 C CA . ASP A 1 438 ? -29.752 14.525 14.506 1.00 86.50 438 ASP A CA 1
ATOM 3306 C C . ASP A 1 438 ? -29.266 14.761 15.944 1.00 86.50 438 ASP A C 1
ATOM 3308 O O . ASP A 1 438 ? -28.451 15.658 16.182 1.00 86.50 438 ASP A O 1
ATOM 3312 N N . GLU A 1 439 ? -29.682 13.911 16.884 1.00 90.56 439 GLU A N 1
ATOM 3313 C CA . GLU A 1 439 ? -29.356 14.041 18.311 1.00 90.56 439 GLU A CA 1
ATOM 3314 C C . GLU A 1 439 ? -28.258 13.081 18.786 1.00 90.56 439 GLU A C 1
ATOM 3316 O O . GLU A 1 439 ? -27.557 13.360 19.768 1.00 90.56 439 GLU A O 1
ATOM 3321 N N . TYR A 1 440 ? -28.054 11.972 18.073 1.00 92.50 440 TYR A N 1
ATOM 3322 C CA . TYR A 1 440 ? -27.121 10.917 18.450 1.00 92.50 440 TYR A CA 1
ATOM 3323 C C . TYR A 1 440 ? -26.123 10.616 17.335 1.00 92.50 440 TYR A C 1
ATOM 3325 O O . TYR A 1 440 ? -26.374 10.790 16.149 1.00 92.50 440 TYR A O 1
ATOM 3333 N N . GLN A 1 441 ? -24.955 10.124 17.727 1.00 93.62 441 GLN A N 1
ATOM 3334 C CA . GLN A 1 441 ? -23.956 9.571 16.823 1.00 93.62 441 GLN A CA 1
ATOM 3335 C C . GLN A 1 441 ? -23.718 8.107 17.190 1.00 93.62 441 GLN A C 1
ATOM 3337 O O . GLN A 1 441 ? -23.503 7.767 18.355 1.00 93.62 441 GLN A O 1
ATOM 3342 N N . ALA A 1 442 ? -23.762 7.226 16.196 1.00 92.62 442 ALA A N 1
ATOM 3343 C CA . ALA A 1 442 ? -23.514 5.810 16.418 1.00 92.62 442 ALA A CA 1
ATOM 3344 C C . ALA A 1 442 ? -22.028 5.531 16.670 1.00 92.62 442 ALA A C 1
ATOM 3346 O O . ALA A 1 442 ? -21.141 6.104 16.028 1.00 92.62 442 ALA A O 1
ATOM 3347 N N . VAL A 1 443 ? -21.754 4.621 17.604 1.00 94.56 443 VAL A N 1
ATOM 3348 C CA . VAL A 1 443 ? -20.393 4.196 17.924 1.00 94.56 443 VAL A CA 1
ATOM 3349 C C . VAL A 1 443 ? -19.902 3.247 16.835 1.00 94.56 443 VAL A C 1
ATOM 3351 O O . VAL A 1 443 ? -20.480 2.187 16.599 1.00 94.56 443 VAL A O 1
ATOM 3354 N N . ARG A 1 444 ? -18.809 3.633 16.175 1.00 94.69 444 ARG A N 1
ATOM 3355 C CA . ARG A 1 444 ? -18.183 2.857 15.099 1.00 94.69 444 ARG A CA 1
ATOM 3356 C C . ARG A 1 444 ? -17.403 1.659 15.643 1.00 94.69 444 ARG A C 1
ATOM 3358 O O . ARG A 1 444 ? -16.823 1.718 16.734 1.00 94.69 444 ARG A O 1
ATOM 3365 N N . ARG A 1 445 ? -17.381 0.571 14.872 1.00 94.81 445 ARG A N 1
ATOM 3366 C CA . ARG A 1 445 ? -16.761 -0.707 15.234 1.00 94.81 445 ARG A CA 1
ATOM 3367 C C . ARG A 1 445 ? -15.234 -0.591 15.202 1.00 94.81 445 ARG A C 1
ATOM 3369 O O . ARG A 1 445 ? -14.686 -0.224 14.160 1.00 94.81 445 ARG A O 1
ATOM 3376 N N . PRO A 1 446 ? -14.525 -0.893 16.306 1.00 96.19 446 PRO A N 1
ATOM 3377 C CA . PRO A 1 446 ? -13.072 -0.826 16.341 1.00 96.19 446 PRO A CA 1
ATOM 3378 C C . PRO A 1 446 ? -12.438 -2.055 15.701 1.00 96.19 446 PRO A C 1
ATOM 3380 O O . PRO A 1 446 ? -12.926 -3.174 15.871 1.00 96.19 446 PRO A O 1
ATOM 3383 N N . ILE A 1 447 ? -11.293 -1.848 15.058 1.00 95.06 447 ILE A N 1
ATOM 3384 C CA . ILE A 1 447 ? -10.453 -2.920 14.532 1.00 95.06 447 ILE A CA 1
ATOM 3385 C C . ILE A 1 447 ? -9.179 -2.993 15.365 1.00 95.06 447 ILE A C 1
ATOM 3387 O O . ILE A 1 447 ? -8.464 -2.005 15.531 1.00 95.06 447 ILE A O 1
ATOM 3391 N N . VAL A 1 448 ? -8.914 -4.178 15.904 1.00 94.00 448 VAL A N 1
ATOM 3392 C CA . VAL A 1 448 ? -7.699 -4.496 16.646 1.00 94.00 448 VAL A CA 1
ATOM 3393 C C . VAL A 1 448 ? -6.680 -5.055 15.648 1.00 94.00 448 VAL A C 1
ATOM 3395 O O . VAL A 1 448 ? -6.973 -6.056 14.983 1.00 94.00 448 VAL A O 1
ATOM 3398 N N . PRO A 1 449 ? -5.495 -4.445 15.494 1.00 92.00 449 PRO A N 1
ATOM 3399 C CA . PRO A 1 449 ? -4.436 -5.074 14.716 1.00 92.00 449 PRO A CA 1
ATOM 3400 C C . PRO A 1 449 ? -3.989 -6.367 15.399 1.00 92.00 449 PRO A C 1
ATOM 3402 O O . PRO A 1 449 ? -4.081 -6.496 16.611 1.00 92.00 449 PRO A O 1
ATOM 3405 N N . ARG A 1 450 ? -3.521 -7.349 14.635 1.00 88.62 450 ARG A N 1
ATOM 3406 C CA . ARG A 1 450 ? -2.992 -8.610 15.186 1.00 88.62 450 ARG A CA 1
ATOM 3407 C C . ARG A 1 450 ? -1.474 -8.658 15.240 1.00 88.62 450 ARG A C 1
ATOM 3409 O O . ARG A 1 450 ? -0.912 -9.534 15.884 1.00 88.62 450 ARG A O 1
ATOM 3416 N N . LEU A 1 451 ? -0.823 -7.722 14.561 1.00 84.81 451 LEU A N 1
ATOM 3417 C CA . LEU A 1 451 ? 0.619 -7.548 14.562 1.00 84.81 451 LEU A CA 1
ATOM 3418 C C . LEU A 1 451 ? 0.941 -6.126 15.032 1.00 84.81 451 LEU A C 1
ATOM 3420 O O . LEU A 1 451 ? 0.186 -5.203 14.719 1.00 84.81 451 LEU A O 1
ATOM 3424 N N . PRO A 1 452 ? 2.062 -5.925 15.746 1.00 80.06 452 PRO A N 1
ATOM 3425 C CA . PRO A 1 452 ? 2.473 -4.594 16.191 1.00 80.06 452 PRO A CA 1
ATOM 3426 C C . PRO A 1 452 ? 2.791 -3.650 15.019 1.00 80.06 452 PRO A C 1
ATOM 3428 O O . PRO A 1 452 ? 2.715 -2.437 15.186 1.00 80.06 452 PRO A O 1
ATOM 3431 N N . LEU A 1 453 ? 3.133 -4.222 13.860 1.00 85.19 453 LEU A N 1
ATOM 3432 C CA . LEU A 1 453 ? 3.380 -3.578 12.571 1.00 85.19 453 LEU A CA 1
ATOM 3433 C C . LEU A 1 453 ? 3.117 -4.595 11.451 1.00 85.19 453 LEU A C 1
ATOM 3435 O O . LEU A 1 453 ? 3.369 -5.790 11.634 1.00 85.19 453 LEU A O 1
ATOM 3439 N N . PHE A 1 454 ? 2.661 -4.141 10.282 1.00 85.81 454 PHE A N 1
ATOM 3440 C CA . PHE A 1 454 ? 2.438 -5.032 9.135 1.00 85.81 454 PHE A CA 1
ATOM 3441 C C . PHE A 1 454 ? 3.620 -5.089 8.164 1.00 85.81 454 PHE A C 1
ATOM 3443 O O . PHE A 1 454 ? 3.737 -6.102 7.475 1.00 85.81 454 PHE A O 1
ATOM 3450 N N . CYS A 1 455 ? 4.551 -4.122 8.259 1.00 72.62 455 CYS A N 1
ATOM 3451 C CA . CYS A 1 455 ? 5.608 -3.768 7.290 1.00 72.62 455 CYS A CA 1
ATOM 3452 C C . CYS A 1 455 ? 6.521 -4.891 6.769 1.00 72.62 455 CYS A C 1
ATOM 3454 O O . CYS A 1 455 ? 7.316 -4.676 5.857 1.00 72.62 455 CYS A O 1
ATOM 3456 N N . ALA A 1 456 ? 6.456 -6.104 7.306 1.00 70.31 456 ALA A N 1
ATOM 3457 C CA . ALA A 1 456 ? 7.269 -7.215 6.832 1.00 70.31 456 ALA A CA 1
ATOM 3458 C C . ALA A 1 456 ? 6.769 -7.832 5.511 1.00 70.31 456 ALA A C 1
ATOM 3460 O O . ALA A 1 456 ? 7.583 -8.389 4.772 1.00 70.31 456 ALA A O 1
ATOM 3461 N N . LYS A 1 457 ? 5.463 -7.771 5.210 1.00 78.81 457 LYS A N 1
ATOM 3462 C CA . LYS A 1 457 ? 4.843 -8.561 4.125 1.00 78.81 457 LYS A CA 1
ATOM 3463 C C . LYS A 1 457 ? 3.842 -7.783 3.273 1.00 78.81 457 LYS A C 1
ATOM 3465 O O . LYS A 1 457 ? 2.889 -8.355 2.753 1.00 78.81 457 LYS A O 1
ATOM 3470 N N . GLU A 1 458 ? 4.076 -6.498 3.079 1.00 86.75 458 GLU A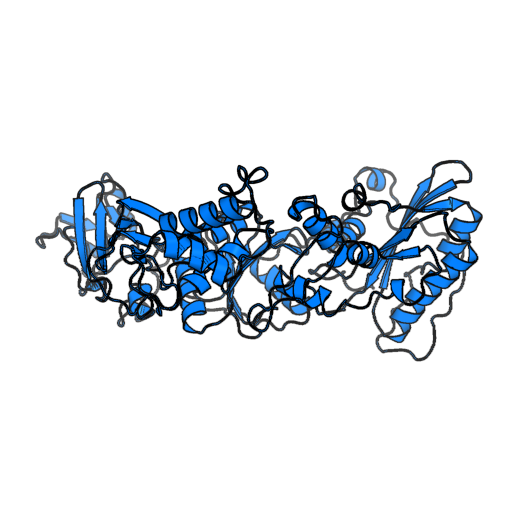 N 1
ATOM 3471 C CA . GLU A 1 458 ? 3.309 -5.681 2.155 1.00 86.75 458 GLU A CA 1
ATOM 3472 C C . GLU A 1 458 ? 4.181 -4.900 1.173 1.00 86.75 458 GLU A C 1
ATOM 3474 O O . GLU A 1 458 ? 5.357 -4.572 1.398 1.00 86.75 458 GLU A O 1
ATOM 3479 N N . THR A 1 459 ? 3.549 -4.574 0.051 1.00 88.44 459 THR A N 1
ATOM 3480 C CA . THR A 1 459 ? 4.031 -3.606 -0.927 1.00 88.44 459 THR A CA 1
ATOM 3481 C C . THR A 1 459 ? 2.927 -2.596 -1.165 1.00 88.44 459 THR A C 1
ATOM 3483 O O . THR A 1 459 ? 1.791 -2.966 -1.444 1.00 88.44 459 THR A O 1
ATOM 3486 N N . ILE A 1 460 ? 3.270 -1.316 -1.048 1.00 89.81 460 ILE A N 1
ATOM 3487 C CA . ILE A 1 460 ? 2.345 -0.202 -1.245 1.00 89.81 460 ILE A CA 1
ATOM 3488 C C . ILE A 1 460 ? 2.811 0.557 -2.476 1.00 89.81 460 ILE A C 1
ATOM 3490 O O . ILE A 1 460 ? 3.937 1.053 -2.503 1.00 89.81 460 ILE A O 1
ATOM 3494 N N . ALA A 1 461 ? 1.957 0.656 -3.486 1.00 90.25 461 ALA A N 1
ATOM 3495 C CA . ALA A 1 461 ? 2.235 1.387 -4.709 1.00 90.25 461 ALA A CA 1
ATOM 3496 C C . ALA A 1 461 ? 1.116 2.368 -5.035 1.00 90.25 461 ALA A C 1
ATOM 3498 O O . ALA A 1 461 ? -0.033 2.164 -4.660 1.00 90.25 461 ALA A O 1
ATOM 3499 N N . TYR A 1 462 ? 1.457 3.421 -5.768 1.00 87.94 462 TYR A N 1
ATOM 3500 C CA . TYR A 1 462 ? 0.489 4.348 -6.332 1.00 87.94 462 TYR A CA 1
ATOM 3501 C C . TYR A 1 462 ? 0.522 4.308 -7.854 1.00 87.94 462 TYR A C 1
ATOM 3503 O O . TYR A 1 462 ? 1.545 3.979 -8.463 1.00 87.94 462 TYR A O 1
ATOM 3511 N N . ARG A 1 463 ? -0.602 4.661 -8.474 1.00 85.69 463 ARG A N 1
ATOM 3512 C CA . ARG A 1 463 ? -0.694 4.848 -9.919 1.00 85.69 463 ARG A CA 1
ATOM 3513 C C . ARG A 1 463 ? -0.023 6.160 -10.332 1.00 85.69 463 ARG A C 1
ATOM 3515 O O . ARG A 1 463 ? -0.410 7.230 -9.877 1.00 85.69 463 ARG A O 1
ATOM 3522 N N . ASP A 1 464 ? 0.930 6.069 -11.253 1.00 77.31 464 ASP A N 1
ATOM 3523 C CA . ASP A 1 464 ? 1.519 7.200 -11.975 1.00 77.31 464 ASP A CA 1
ATOM 3524 C C . ASP A 1 464 ? 1.410 6.933 -13.482 1.00 77.31 464 ASP A C 1
ATOM 3526 O O . ASP A 1 464 ? 2.174 6.154 -14.064 1.00 77.31 464 ASP A O 1
ATOM 3530 N N . GLY A 1 465 ? 0.373 7.495 -14.108 1.00 73.81 465 GLY A N 1
ATOM 3531 C CA . GLY A 1 465 ? 0.024 7.209 -15.500 1.00 73.81 465 GLY A CA 1
ATOM 3532 C C . GLY A 1 465 ? -0.252 5.718 -15.745 1.00 73.81 465 GLY A C 1
ATOM 3533 O O . GLY A 1 465 ? -1.251 5.178 -15.263 1.00 73.81 465 GLY A O 1
ATOM 3534 N N . SER A 1 466 ? 0.635 5.078 -16.514 1.00 72.00 466 SER A N 1
ATOM 3535 C CA . SER A 1 466 ? 0.614 3.655 -16.902 1.00 72.00 466 SER A CA 1
ATOM 3536 C C . SER A 1 466 ? 1.419 2.742 -15.960 1.00 72.00 466 SER A C 1
ATOM 3538 O O . SER A 1 466 ? 1.708 1.586 -16.284 1.00 72.00 466 SER A O 1
ATOM 3540 N N . SER A 1 467 ? 1.894 3.278 -14.837 1.00 74.31 467 SER A N 1
ATOM 3541 C CA . SER A 1 467 ? 2.855 2.599 -13.968 1.00 74.31 467 SER A CA 1
ATOM 3542 C C . SER A 1 467 ? 2.350 2.517 -12.538 1.00 74.31 467 SER A C 1
ATOM 3544 O O . SER A 1 467 ? 1.653 3.408 -12.058 1.00 74.31 467 SER A O 1
ATOM 3546 N N . LEU A 1 468 ? 2.735 1.440 -11.857 1.00 81.38 468 LEU A N 1
ATOM 3547 C CA . LEU A 1 468 ? 2.609 1.313 -10.413 1.00 81.38 468 LEU A CA 1
ATOM 3548 C C . LEU A 1 468 ? 3.969 1.599 -9.791 1.00 81.38 468 LEU A C 1
ATOM 3550 O O . LEU A 1 468 ? 4.943 0.896 -10.064 1.00 81.38 468 LEU A O 1
ATOM 3554 N N . VAL A 1 469 ? 4.030 2.645 -8.975 1.00 78.31 469 VAL A N 1
ATOM 3555 C CA . VAL A 1 469 ? 5.267 3.136 -8.373 1.00 78.31 469 VAL A CA 1
ATOM 3556 C C . VAL A 1 469 ? 5.208 2.919 -6.869 1.00 78.31 469 VAL A C 1
ATOM 3558 O O . VAL A 1 469 ? 4.294 3.389 -6.198 1.00 78.31 469 VAL A O 1
ATOM 3561 N N . GLU A 1 470 ? 6.201 2.226 -6.316 1.00 79.19 470 GLU A N 1
ATOM 3562 C CA . GLU A 1 470 ? 6.396 2.188 -4.867 1.00 79.19 470 GLU A CA 1
ATOM 3563 C C . GLU A 1 470 ? 6.966 3.550 -4.420 1.00 79.19 470 GLU A C 1
ATOM 3565 O O . GLU A 1 470 ? 8.016 3.961 -4.929 1.00 79.19 470 GLU A O 1
ATOM 3570 N N . PRO A 1 471 ? 6.314 4.290 -3.499 1.00 72.31 471 PRO A N 1
ATOM 3571 C CA . PRO A 1 471 ? 6.804 5.599 -3.102 1.00 72.31 471 PRO A CA 1
ATOM 3572 C C . PRO A 1 471 ? 8.190 5.489 -2.487 1.00 72.31 471 PRO A C 1
ATOM 3574 O O . PRO A 1 471 ? 8.429 4.645 -1.618 1.00 72.31 471 PRO A O 1
ATOM 3577 N N . ILE A 1 472 ? 9.062 6.423 -2.866 1.00 62.84 472 ILE A N 1
ATOM 3578 C CA . ILE A 1 472 ? 10.365 6.595 -2.231 1.00 62.84 472 ILE A CA 1
ATOM 3579 C C . ILE A 1 472 ? 10.159 6.721 -0.726 1.00 62.84 472 ILE A C 1
ATOM 3581 O O . ILE A 1 472 ? 9.301 7.468 -0.245 1.00 62.84 472 ILE A O 1
ATOM 3585 N N . ARG A 1 473 ? 10.929 5.933 0.010 1.00 66.31 473 ARG A N 1
ATOM 3586 C CA . ARG A 1 473 ? 10.844 5.842 1.457 1.00 66.31 473 ARG A CA 1
ATOM 3587 C C . ARG A 1 473 ? 11.726 6.959 2.023 1.00 66.31 473 ARG A C 1
ATOM 3589 O O . ARG A 1 473 ? 12.945 6.828 2.040 1.00 66.31 473 ARG A O 1
ATOM 3596 N N . SER A 1 474 ? 11.114 8.103 2.336 1.00 51.97 474 SER A N 1
ATOM 3597 C CA . SER A 1 474 ? 11.754 9.202 3.075 1.00 51.97 474 SER A CA 1
ATOM 3598 C C . SER A 1 474 ? 11.273 9.132 4.510 1.00 51.97 474 SER A C 1
ATOM 3600 O O . SER A 1 474 ? 10.076 8.961 4.734 1.00 51.97 474 SER A O 1
ATOM 3602 N N . GLN A 1 475 ? 12.188 9.247 5.463 1.00 58.41 475 GLN A N 1
ATOM 3603 C CA . GLN A 1 475 ? 11.842 9.248 6.876 1.00 58.41 475 GLN A CA 1
ATOM 3604 C C . GLN A 1 475 ? 11.931 10.651 7.454 1.00 58.41 475 GLN A C 1
ATOM 3606 O O . GLN A 1 475 ? 12.980 11.285 7.365 1.00 58.41 475 GLN A O 1
ATOM 3611 N N . SER A 1 476 ? 10.929 11.029 8.239 1.00 55.66 476 SER A N 1
ATOM 3612 C CA . SER A 1 476 ? 11.022 12.157 9.170 1.00 55.66 476 SER A CA 1
ATOM 3613 C C . SER A 1 476 ? 12.077 11.935 10.273 1.00 55.66 476 SER A C 1
ATOM 3615 O O . SER A 1 476 ? 12.682 12.896 10.751 1.00 55.66 476 SER A O 1
ATOM 3617 N N . TRP A 1 477 ? 12.363 10.683 10.673 1.00 61.56 477 TRP A N 1
ATOM 3618 C CA . TRP A 1 477 ? 13.332 10.386 11.740 1.00 61.56 477 TRP A CA 1
ATOM 3619 C C . TRP A 1 477 ? 14.795 10.266 11.267 1.00 61.56 477 TRP A C 1
ATOM 3621 O O . TRP A 1 477 ? 15.689 10.619 12.042 1.00 61.56 477 TRP A O 1
ATOM 3631 N N . ALA A 1 478 ? 15.069 9.869 10.014 1.00 54.16 478 ALA A N 1
ATOM 3632 C CA . ALA A 1 478 ? 16.423 9.897 9.432 1.00 54.16 478 ALA A CA 1
ATOM 3633 C C . ALA A 1 478 ? 16.787 11.180 8.676 1.00 54.16 478 ALA A C 1
ATOM 3635 O O . ALA A 1 478 ? 17.972 11.361 8.388 1.00 54.16 478 ALA A O 1
ATOM 3636 N N . GLU A 1 479 ? 15.858 12.092 8.383 1.00 52.44 479 GLU A N 1
ATOM 3637 C CA . GLU A 1 479 ? 16.174 13.357 7.691 1.00 52.44 479 GLU A CA 1
ATOM 3638 C C . GLU A 1 479 ? 17.233 14.202 8.438 1.00 52.44 479 GLU A C 1
ATOM 3640 O O . GLU A 1 479 ? 18.049 14.875 7.810 1.00 52.44 479 GLU A O 1
ATOM 3645 N N . ASN A 1 480 ? 17.348 14.044 9.764 1.00 49.47 480 ASN A N 1
ATOM 3646 C CA . ASN A 1 480 ? 18.396 14.661 10.594 1.00 49.47 480 ASN A CA 1
ATOM 3647 C C . ASN A 1 480 ? 19.630 13.765 10.847 1.00 49.47 480 ASN A C 1
ATOM 3649 O O . ASN A 1 480 ? 20.473 14.103 11.676 1.00 49.47 480 ASN A O 1
ATOM 3653 N N . SER A 1 481 ? 19.735 12.610 10.184 1.00 49.34 481 SER A N 1
ATOM 3654 C CA . SER A 1 481 ? 20.746 11.575 10.470 1.00 49.34 481 SER A CA 1
ATOM 3655 C C . SER A 1 481 ? 21.855 11.438 9.426 1.00 49.34 481 SER A C 1
ATOM 3657 O O . SER A 1 481 ? 22.783 10.666 9.632 1.00 49.34 481 SER A O 1
ATOM 3659 N N . THR A 1 482 ? 21.836 12.223 8.344 1.00 52.69 482 THR A N 1
ATOM 3660 C CA . THR A 1 482 ? 22.881 12.199 7.296 1.00 52.69 482 THR A CA 1
ATOM 3661 C C . THR A 1 482 ? 24.279 12.590 7.795 1.00 52.69 482 THR A C 1
ATOM 3663 O O . THR A 1 482 ? 25.258 12.391 7.080 1.00 52.69 482 THR A O 1
ATOM 3666 N N . ARG A 1 483 ? 24.386 13.126 9.019 1.00 58.94 483 ARG A N 1
ATOM 3667 C CA . ARG A 1 483 ? 25.649 13.454 9.703 1.00 58.94 483 ARG A CA 1
ATOM 3668 C C . ARG A 1 483 ? 26.013 12.506 10.850 1.00 58.94 483 ARG A C 1
ATOM 3670 O O . ARG A 1 483 ? 27.060 12.709 11.455 1.00 58.94 483 ARG A O 1
ATOM 3677 N N . LEU A 1 484 ? 25.161 11.535 11.177 1.00 67.38 484 LEU A N 1
ATOM 3678 C CA . LEU A 1 484 ? 25.432 10.581 12.251 1.00 67.38 484 LEU A CA 1
ATOM 3679 C C . LEU A 1 484 ? 26.392 9.497 11.765 1.00 67.38 484 LEU A C 1
ATOM 3681 O O . LEU A 1 484 ? 26.366 9.099 10.596 1.00 67.38 484 LEU A O 1
ATOM 3685 N N . SER A 1 485 ? 27.223 8.999 12.676 1.00 76.62 485 SER A N 1
ATOM 3686 C CA . SER A 1 485 ? 27.934 7.746 12.453 1.00 76.62 485 SER A CA 1
ATOM 3687 C C . SER A 1 485 ? 26.937 6.597 12.253 1.00 76.62 485 SER A C 1
ATOM 3689 O O . SER A 1 485 ? 25.766 6.666 12.635 1.00 76.62 485 SER A O 1
ATOM 3691 N N . TRP A 1 486 ? 27.402 5.513 11.632 1.00 76.44 486 TRP A N 1
ATOM 3692 C CA . TRP A 1 486 ? 26.582 4.322 11.407 1.00 76.44 486 TRP A CA 1
ATOM 3693 C C . TRP A 1 486 ? 26.005 3.743 12.713 1.00 76.44 486 TRP A C 1
ATOM 3695 O O . TRP A 1 486 ? 24.852 3.311 12.739 1.00 76.44 486 TRP A O 1
ATOM 3705 N N . GLU A 1 487 ? 26.790 3.771 13.789 1.00 78.25 487 GLU A N 1
ATOM 3706 C CA . GLU A 1 487 ? 26.404 3.279 15.116 1.00 78.25 487 GLU A CA 1
ATOM 3707 C C . GLU A 1 487 ? 25.308 4.156 15.732 1.00 78.25 487 GLU A C 1
ATOM 3709 O O . GLU A 1 487 ? 24.235 3.646 16.046 1.00 78.25 487 GLU A O 1
ATOM 3714 N N . GLU A 1 488 ? 25.498 5.479 15.766 1.00 80.44 488 GLU A N 1
ATOM 3715 C CA . GLU A 1 488 ? 24.483 6.433 16.248 1.00 80.44 488 GLU A CA 1
ATOM 3716 C C . GLU A 1 488 ? 23.176 6.349 15.442 1.00 80.44 488 GLU A C 1
ATOM 3718 O O . GLU A 1 488 ? 22.077 6.481 15.986 1.00 80.44 488 GLU A O 1
ATOM 3723 N N . HIS A 1 489 ? 23.270 6.113 14.129 1.00 81.31 489 HIS A N 1
ATOM 3724 C CA . HIS A 1 489 ? 22.099 5.902 13.282 1.00 81.31 489 HIS A CA 1
ATOM 3725 C C . HIS A 1 489 ? 21.347 4.615 13.663 1.00 81.31 489 HIS A C 1
ATOM 3727 O O . HIS A 1 489 ? 20.116 4.630 13.744 1.00 81.31 489 HIS A O 1
ATOM 3733 N N . CYS A 1 490 ? 22.063 3.516 13.926 1.00 81.88 490 CYS A N 1
ATOM 3734 C CA . CYS A 1 490 ? 21.458 2.266 14.393 1.00 81.88 490 CYS A CA 1
ATOM 3735 C C . CYS A 1 490 ? 20.816 2.421 15.771 1.00 81.88 490 CYS A C 1
ATOM 3737 O O . CYS A 1 490 ? 19.681 1.991 15.958 1.00 81.88 490 CYS A O 1
ATOM 3739 N N . GLU A 1 491 ? 21.503 3.058 16.718 1.00 85.06 491 GLU A N 1
ATOM 3740 C CA . GLU A 1 491 ? 20.976 3.307 18.062 1.00 85.06 491 GLU A CA 1
ATOM 3741 C C . GLU A 1 491 ? 19.703 4.145 18.022 1.00 85.06 491 GLU A C 1
ATOM 3743 O O . GLU A 1 491 ? 18.711 3.814 18.674 1.00 85.06 491 GLU A O 1
ATOM 3748 N N . ARG A 1 492 ? 19.695 5.206 17.209 1.00 86.12 492 ARG A N 1
ATOM 3749 C CA . ARG A 1 492 ? 18.503 6.024 16.999 1.00 86.12 492 ARG A CA 1
ATOM 3750 C C . ARG A 1 492 ? 17.360 5.208 16.405 1.00 86.12 492 ARG A C 1
ATOM 3752 O O . ARG A 1 492 ? 16.236 5.344 16.871 1.00 86.12 492 ARG A O 1
ATOM 3759 N N . ALA A 1 493 ? 17.637 4.351 15.425 1.00 87.12 493 ALA A N 1
ATOM 3760 C CA . ALA A 1 493 ? 16.620 3.488 14.835 1.00 87.12 493 ALA A CA 1
ATOM 3761 C C . ALA A 1 493 ? 16.029 2.514 15.865 1.00 87.12 493 ALA A C 1
ATOM 3763 O O . ALA A 1 493 ? 14.811 2.371 15.939 1.00 87.12 493 ALA A O 1
ATOM 3764 N N . VAL A 1 494 ? 16.874 1.881 16.688 1.00 88.44 494 VAL A N 1
ATOM 3765 C CA . VAL A 1 494 ? 16.434 0.996 17.780 1.00 88.44 494 VAL A CA 1
ATOM 3766 C C . VAL A 1 494 ? 15.586 1.771 18.791 1.00 88.44 494 VAL A C 1
ATOM 3768 O O . VAL A 1 494 ? 14.524 1.292 19.176 1.00 88.44 494 VAL A O 1
ATOM 3771 N N . ASN A 1 495 ? 15.996 2.987 19.166 1.00 87.44 495 ASN A N 1
ATOM 3772 C CA . ASN A 1 495 ? 15.223 3.861 20.053 1.00 87.44 495 ASN A CA 1
ATOM 3773 C C . ASN A 1 495 ? 13.853 4.201 19.481 1.00 87.44 495 ASN A C 1
ATOM 3775 O O . ASN A 1 495 ? 12.851 3.999 20.155 1.00 87.44 495 ASN A O 1
ATOM 3779 N N . THR A 1 496 ? 13.802 4.668 18.234 1.00 88.62 496 THR A N 1
ATOM 3780 C CA . THR A 1 496 ? 12.541 5.000 17.568 1.00 88.62 496 THR A CA 1
ATOM 3781 C C . THR A 1 496 ? 11.631 3.779 17.478 1.00 88.62 496 THR A C 1
ATOM 3783 O O . THR A 1 496 ? 10.441 3.890 17.766 1.00 88.62 496 THR A O 1
ATOM 3786 N N . PHE A 1 497 ? 12.174 2.603 17.152 1.00 88.94 497 PHE A N 1
ATOM 3787 C CA . PHE A 1 497 ? 11.398 1.366 17.113 1.00 88.94 497 PHE A CA 1
ATOM 3788 C C . PHE A 1 497 ? 10.832 0.996 18.489 1.00 88.94 497 PHE A C 1
ATOM 3790 O O . PHE A 1 497 ? 9.633 0.763 18.621 1.00 88.94 497 PHE A O 1
ATOM 3797 N N . LEU A 1 498 ? 11.666 1.002 19.531 1.00 87.62 498 LEU A N 1
ATOM 3798 C CA . LEU A 1 498 ? 11.231 0.737 20.901 1.00 87.62 498 LEU A CA 1
ATOM 3799 C C . LEU A 1 498 ? 10.161 1.747 21.336 1.00 87.62 498 LEU A C 1
ATOM 3801 O O . LEU A 1 498 ? 9.083 1.364 21.776 1.00 87.62 498 LEU A O 1
ATOM 3805 N N . GLU A 1 499 ? 10.412 3.042 21.187 1.00 86.81 499 GLU A N 1
ATOM 3806 C CA . GLU A 1 499 ? 9.463 4.090 21.563 1.00 86.81 499 GLU A CA 1
ATOM 3807 C C . GLU A 1 499 ? 8.142 4.005 20.804 1.00 86.81 499 GLU A C 1
ATOM 3809 O O . GLU A 1 499 ? 7.120 4.370 21.374 1.00 86.81 499 GLU A O 1
ATOM 3814 N N . THR A 1 500 ? 8.135 3.528 19.559 1.00 87.38 500 THR A N 1
ATOM 3815 C CA . THR A 1 500 ? 6.916 3.433 18.741 1.00 87.38 500 THR A CA 1
ATOM 3816 C C . THR A 1 500 ? 6.119 2.168 19.054 1.00 87.38 500 THR A C 1
ATOM 3818 O O . THR A 1 500 ? 4.910 2.246 19.254 1.00 87.38 500 THR A O 1
ATOM 3821 N N . TYR A 1 501 ? 6.779 1.012 19.156 1.00 87.44 501 TYR A N 1
ATOM 3822 C CA . TYR A 1 501 ? 6.097 -0.288 19.169 1.00 87.44 501 TYR A CA 1
ATOM 3823 C C . TYR A 1 501 ? 6.088 -1.009 20.516 1.00 87.44 501 TYR A C 1
ATOM 3825 O O . TYR A 1 501 ? 5.496 -2.083 20.631 1.00 87.44 501 TYR A O 1
ATOM 3833 N N . THR A 1 502 ? 6.727 -0.452 21.538 1.00 86.44 502 THR A N 1
ATOM 3834 C CA . THR A 1 502 ? 6.777 -1.077 22.863 1.00 86.44 502 THR A CA 1
ATOM 3835 C C . THR A 1 502 ? 6.313 -0.116 23.944 1.00 86.44 502 THR A C 1
ATOM 3837 O O . THR A 1 502 ? 6.372 1.107 23.782 1.00 86.44 502 THR A O 1
ATOM 3840 N N . ILE A 1 503 ? 5.852 -0.686 25.047 1.00 85.81 503 ILE A N 1
ATOM 3841 C CA . ILE A 1 503 ? 5.431 0.015 26.256 1.00 85.81 503 ILE A CA 1
ATOM 3842 C C . ILE A 1 503 ? 6.287 -0.453 27.436 1.00 85.81 503 ILE A C 1
ATOM 3844 O O . ILE A 1 503 ? 6.838 -1.551 27.366 1.00 85.81 503 ILE A O 1
ATOM 3848 N N . PRO A 1 504 ? 6.426 0.354 28.500 1.00 82.19 504 PRO A N 1
ATOM 3849 C CA . PRO A 1 504 ? 7.056 -0.104 29.733 1.00 82.19 504 PRO A CA 1
ATOM 3850 C C . PRO A 1 504 ? 6.243 -1.243 30.362 1.00 82.19 504 PRO A C 1
ATOM 3852 O O . PRO A 1 504 ? 5.024 -1.113 30.483 1.00 82.19 504 PRO A O 1
ATOM 3855 N N . ASP A 1 505 ? 6.908 -2.320 30.773 1.00 74.56 505 ASP A N 1
ATOM 3856 C CA . ASP A 1 505 ? 6.285 -3.472 31.426 1.00 74.56 505 ASP A CA 1
ATOM 3857 C C . ASP A 1 505 ? 7.170 -3.993 32.560 1.00 74.56 505 ASP A C 1
ATOM 3859 O O . ASP A 1 505 ? 8.318 -4.377 32.347 1.00 74.56 505 ASP A O 1
ATOM 3863 N N . ASP A 1 506 ? 6.618 -3.999 33.772 1.00 63.09 506 ASP A N 1
ATOM 3864 C CA . ASP A 1 506 ? 7.284 -4.505 34.976 1.00 63.09 506 ASP A CA 1
ATOM 3865 C C . ASP A 1 506 ? 6.915 -5.980 35.257 1.00 63.09 506 ASP A C 1
ATOM 3867 O O . ASP A 1 506 ? 7.442 -6.606 36.184 1.00 63.09 506 ASP A O 1
ATOM 3871 N N . THR A 1 507 ? 5.979 -6.549 34.487 1.00 54.56 507 THR A N 1
ATOM 3872 C CA . THR A 1 507 ? 5.355 -7.854 34.724 1.00 54.56 507 THR A CA 1
ATOM 3873 C C . THR A 1 507 ? 5.673 -8.842 33.607 1.00 54.56 507 THR A C 1
ATOM 3875 O O . THR A 1 507 ? 5.126 -8.829 32.517 1.00 54.56 507 THR A O 1
ATOM 3878 N N . ARG A 1 508 ? 6.593 -9.750 33.922 1.00 50.44 508 ARG A N 1
ATOM 3879 C CA . ARG A 1 508 ? 7.198 -10.724 33.012 1.00 50.44 508 ARG A CA 1
ATOM 3880 C C . ARG A 1 508 ? 6.185 -11.704 32.392 1.00 50.44 508 ARG A C 1
ATOM 3882 O O . ARG A 1 508 ? 5.585 -12.484 33.128 1.00 50.44 508 ARG A O 1
ATOM 3889 N N . ASP A 1 509 ? 6.179 -11.814 31.063 1.00 48.56 509 ASP A N 1
ATOM 3890 C CA . ASP A 1 509 ? 5.969 -13.095 30.375 1.00 48.56 509 ASP A CA 1
ATOM 3891 C C . ASP A 1 509 ? 6.946 -13.223 29.188 1.00 48.56 509 ASP A C 1
ATOM 3893 O O . ASP A 1 509 ? 6.852 -12.545 28.168 1.00 48.56 509 ASP A O 1
ATOM 3897 N N . SER A 1 510 ? 7.974 -14.062 29.345 1.00 44.53 510 SER A N 1
ATOM 3898 C CA . SER A 1 510 ? 9.158 -14.133 28.468 1.00 44.53 510 SER A CA 1
ATOM 3899 C C . SER A 1 510 ? 8.925 -14.854 27.131 1.00 44.53 510 SER A C 1
ATOM 3901 O O . SER A 1 510 ? 9.883 -15.264 26.475 1.00 44.53 510 SER A O 1
ATOM 3903 N N . SER A 1 511 ? 7.670 -15.112 26.759 1.00 44.94 511 SER A N 1
ATOM 3904 C CA . SER A 1 511 ? 7.314 -15.916 25.584 1.00 44.94 511 SER A CA 1
ATOM 3905 C C . SER A 1 511 ? 7.110 -15.082 24.310 1.00 44.94 511 SER A C 1
ATOM 3907 O O . SER A 1 511 ? 7.303 -15.598 23.208 1.00 44.94 511 SER A O 1
ATOM 3909 N N . GLU A 1 512 ? 6.825 -13.780 24.431 1.00 51.41 512 GLU A N 1
ATOM 3910 C CA . GLU A 1 512 ? 6.569 -12.881 23.288 1.00 51.41 512 GLU A CA 1
ATOM 3911 C C . GLU A 1 512 ? 7.846 -12.296 22.650 1.00 51.41 512 GLU A C 1
ATOM 3913 O O . GLU A 1 512 ? 7.825 -11.649 21.597 1.00 51.41 512 GLU A O 1
ATOM 3918 N N . THR A 1 513 ? 8.999 -12.548 23.266 1.00 54.22 513 THR A N 1
ATOM 3919 C CA . THR A 1 513 ? 10.270 -11.887 22.964 1.00 54.22 513 THR A CA 1
ATOM 3920 C C . THR A 1 513 ? 10.995 -12.430 21.725 1.00 54.22 513 THR A C 1
ATOM 3922 O O . THR A 1 513 ? 11.944 -11.813 21.234 1.00 54.22 513 THR A O 1
ATOM 3925 N N . GLY A 1 514 ? 10.529 -13.551 21.162 1.00 56.34 514 GLY A N 1
ATOM 3926 C CA . GLY A 1 514 ? 11.250 -14.335 20.150 1.00 56.34 514 GLY A CA 1
ATOM 3927 C C . GLY A 1 514 ? 11.393 -13.713 18.752 1.00 56.34 514 GLY A C 1
ATOM 3928 O O . GLY A 1 514 ? 12.213 -14.191 17.972 1.00 56.34 514 GLY A O 1
ATOM 3929 N N . ARG A 1 515 ? 10.637 -12.656 18.411 1.00 73.44 515 ARG A N 1
ATOM 3930 C CA . ARG A 1 515 ? 10.648 -12.044 17.059 1.00 73.44 515 ARG A CA 1
ATOM 3931 C C . ARG A 1 515 ? 11.012 -10.561 17.012 1.00 73.44 515 ARG A C 1
ATOM 3933 O O . ARG A 1 515 ? 10.934 -9.956 15.947 1.00 73.44 515 ARG A O 1
ATOM 3940 N N . PHE A 1 516 ? 11.454 -9.965 18.123 1.00 79.38 516 PHE A N 1
ATOM 3941 C CA . PHE A 1 516 ? 11.773 -8.531 18.168 1.00 79.38 516 PHE A CA 1
ATOM 3942 C C . PHE A 1 516 ? 12.764 -8.107 17.080 1.00 79.38 516 PHE A C 1
ATOM 3944 O O . PHE A 1 516 ? 12.474 -7.204 16.299 1.00 79.38 516 PHE A O 1
ATOM 3951 N N . ILE A 1 517 ? 13.910 -8.789 16.982 1.00 81.69 517 ILE A N 1
ATOM 3952 C CA . ILE A 1 517 ? 14.931 -8.422 15.995 1.00 81.69 517 ILE A CA 1
ATOM 3953 C C . ILE A 1 517 ? 14.440 -8.675 14.566 1.00 81.69 517 ILE A C 1
ATOM 3955 O O . ILE A 1 517 ? 14.770 -7.912 13.666 1.00 81.69 517 ILE A O 1
ATOM 3959 N N . GLU A 1 518 ? 13.625 -9.706 14.343 1.00 81.12 518 GLU A N 1
ATOM 3960 C CA . GLU A 1 518 ? 13.026 -9.964 13.031 1.00 81.12 518 GLU A CA 1
ATOM 3961 C C . GLU A 1 518 ? 12.140 -8.789 12.593 1.00 81.12 518 GLU A C 1
ATOM 3963 O O . GLU A 1 518 ? 12.351 -8.238 11.510 1.00 81.12 518 GLU A O 1
ATOM 3968 N N . TYR A 1 519 ? 11.225 -8.347 13.461 1.00 82.94 519 TYR A N 1
ATOM 3969 C CA . TYR A 1 519 ? 10.357 -7.202 13.192 1.00 82.94 519 TYR A CA 1
ATOM 3970 C C . TYR A 1 519 ? 11.135 -5.893 13.074 1.00 82.94 519 TYR A C 1
ATOM 3972 O O . TYR A 1 519 ? 10.879 -5.130 12.147 1.00 82.94 519 TYR A O 1
ATOM 3980 N N . PHE A 1 520 ? 12.121 -5.654 13.945 1.00 87.38 520 PHE A N 1
ATOM 3981 C CA . PHE A 1 520 ? 12.986 -4.479 13.853 1.00 87.38 520 PHE A CA 1
ATOM 3982 C C . PHE A 1 520 ? 13.723 -4.442 12.519 1.00 87.38 520 PHE A C 1
ATOM 3984 O O . PHE A 1 520 ? 13.754 -3.407 11.866 1.00 87.38 520 PHE A O 1
ATOM 3991 N N . LEU A 1 521 ? 14.321 -5.556 12.092 1.00 84.62 521 LEU A N 1
ATOM 3992 C CA . LEU A 1 521 ? 15.069 -5.596 10.841 1.00 84.62 521 LEU A CA 1
ATOM 3993 C C . LEU A 1 521 ? 14.149 -5.437 9.627 1.00 84.62 521 LEU A C 1
ATOM 3995 O O . LEU A 1 521 ? 14.529 -4.752 8.680 1.00 84.62 521 LEU A O 1
ATOM 3999 N N . ALA A 1 522 ? 12.952 -6.031 9.658 1.00 80.62 522 ALA A N 1
ATOM 4000 C CA . ALA A 1 522 ? 11.947 -5.849 8.614 1.00 80.62 522 ALA A CA 1
ATOM 4001 C C . ALA A 1 522 ? 11.477 -4.389 8.537 1.00 80.62 522 ALA A C 1
ATOM 4003 O O . ALA A 1 522 ? 11.459 -3.803 7.454 1.00 80.62 522 ALA A O 1
ATOM 4004 N N . TRP A 1 523 ? 11.176 -3.778 9.684 1.00 85.88 523 TRP A N 1
ATOM 4005 C CA . TRP A 1 523 ? 10.860 -2.358 9.796 1.00 85.88 523 TRP A CA 1
ATOM 4006 C C . TRP A 1 523 ? 12.005 -1.488 9.300 1.00 85.88 523 TRP A C 1
ATOM 4008 O O . TRP A 1 523 ? 11.797 -0.670 8.415 1.00 85.88 523 TRP A O 1
ATOM 4018 N N . TYR A 1 524 ? 13.228 -1.711 9.772 1.00 81.88 524 TYR A N 1
ATOM 4019 C CA . TYR A 1 524 ? 14.406 -0.946 9.379 1.00 81.88 524 TYR A CA 1
ATOM 4020 C C . TYR A 1 524 ? 14.621 -1.004 7.863 1.00 81.88 524 TYR A C 1
ATOM 4022 O O . TYR A 1 524 ? 14.755 0.031 7.211 1.00 81.88 524 TYR A O 1
ATOM 4030 N N . ASP A 1 525 ? 14.568 -2.204 7.277 1.00 75.81 525 ASP A N 1
ATOM 4031 C CA . ASP A 1 525 ? 14.660 -2.382 5.830 1.00 75.81 525 ASP A CA 1
ATOM 4032 C C . ASP A 1 525 ? 13.536 -1.647 5.096 1.00 75.81 525 ASP A C 1
ATOM 4034 O O . ASP A 1 525 ? 13.765 -1.091 4.018 1.00 75.81 525 ASP A O 1
ATOM 4038 N N . LYS A 1 526 ? 12.316 -1.622 5.642 1.00 73.62 526 LYS A N 1
ATOM 4039 C CA . LYS A 1 526 ? 11.234 -0.829 5.061 1.00 73.62 526 LYS A CA 1
ATOM 4040 C C . LYS A 1 526 ? 11.438 0.664 5.242 1.00 73.62 526 LYS A C 1
ATOM 4042 O O . LYS A 1 526 ? 11.122 1.402 4.326 1.00 73.62 526 LYS A O 1
ATOM 4047 N N . GLN A 1 527 ? 12.034 1.116 6.326 1.00 74.44 527 GLN A N 1
ATOM 4048 C CA . GLN A 1 527 ? 12.144 2.535 6.602 1.00 74.44 527 GLN A CA 1
ATOM 4049 C C . GLN A 1 527 ? 13.300 3.205 5.867 1.00 74.44 527 GLN A C 1
ATOM 4051 O O . GLN A 1 527 ? 13.200 4.389 5.562 1.00 74.44 527 GLN A O 1
ATOM 4056 N N . THR A 1 528 ? 14.414 2.520 5.601 1.00 70.12 528 THR A N 1
ATOM 4057 C CA . THR A 1 528 ? 15.634 3.177 5.099 1.00 70.12 528 THR A CA 1
ATOM 4058 C C . THR A 1 528 ? 16.231 2.532 3.850 1.00 70.12 528 THR A C 1
ATOM 4060 O O . THR A 1 528 ? 16.027 1.356 3.546 1.00 70.12 528 THR A O 1
ATOM 4063 N N . THR A 1 529 ? 17.009 3.331 3.116 1.00 64.94 529 THR A N 1
ATOM 4064 C CA . THR A 1 529 ? 17.922 2.868 2.061 1.00 64.94 529 THR A CA 1
ATOM 4065 C C . THR A 1 529 ? 19.341 2.615 2.584 1.00 64.94 529 THR A C 1
ATOM 4067 O O . THR A 1 529 ? 20.210 2.220 1.808 1.00 64.94 529 THR A O 1
ATOM 4070 N N . CYS A 1 530 ? 19.611 2.883 3.868 1.00 64.56 530 CYS A N 1
ATOM 4071 C CA . CYS A 1 530 ? 20.889 2.582 4.509 1.00 64.56 530 CYS A CA 1
ATOM 4072 C C . CYS A 1 530 ? 21.152 1.071 4.552 1.00 64.56 530 CYS A C 1
ATOM 4074 O O . CYS A 1 530 ? 20.260 0.239 4.372 1.00 64.56 530 CYS A O 1
ATOM 4076 N N . ARG A 1 531 ? 22.413 0.707 4.806 1.00 67.25 531 ARG A N 1
ATOM 4077 C CA . ARG A 1 531 ? 22.816 -0.688 5.008 1.00 67.25 531 A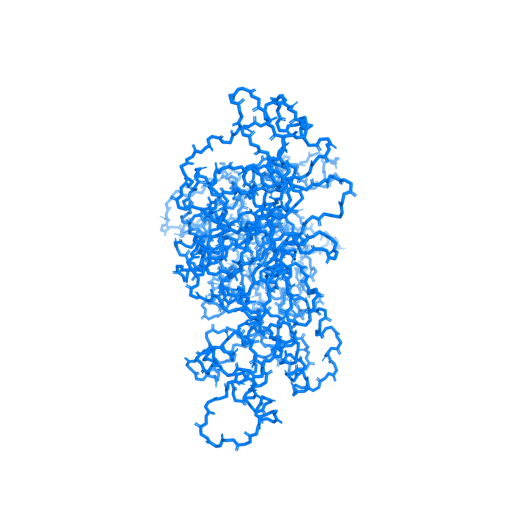RG A CA 1
ATOM 4078 C C . ARG A 1 531 ? 21.974 -1.302 6.132 1.00 67.25 531 ARG A C 1
ATOM 4080 O O . ARG A 1 531 ? 21.877 -0.710 7.186 1.00 67.25 531 ARG A O 1
ATOM 4087 N N . ARG A 1 532 ? 21.419 -2.502 5.956 1.00 73.44 532 ARG A N 1
ATOM 4088 C CA . ARG A 1 532 ? 20.753 -3.230 7.052 1.00 73.44 532 ARG A CA 1
ATOM 4089 C C . ARG A 1 532 ? 21.749 -3.539 8.186 1.00 73.44 532 ARG A C 1
ATOM 4091 O O . ARG A 1 532 ? 22.828 -4.068 7.880 1.00 73.44 532 ARG A O 1
ATOM 4098 N N . PRO A 1 533 ? 21.425 -3.272 9.466 1.00 76.56 533 PRO A N 1
ATOM 4099 C CA . PRO A 1 533 ? 22.277 -3.659 10.580 1.00 76.56 533 PRO A CA 1
ATOM 4100 C C . PRO A 1 533 ? 22.349 -5.178 10.710 1.00 76.56 533 PRO A C 1
ATOM 4102 O O . PRO A 1 533 ? 21.390 -5.901 10.435 1.00 76.56 533 PRO A O 1
ATOM 4105 N N . ALA A 1 534 ? 23.518 -5.674 11.115 1.00 78.62 534 ALA A N 1
ATOM 4106 C CA . ALA A 1 534 ? 23.664 -7.081 11.452 1.00 78.62 534 ALA A CA 1
ATOM 4107 C C . ALA A 1 534 ? 22.866 -7.376 12.727 1.00 78.62 534 ALA A C 1
ATOM 4109 O O . ALA A 1 534 ? 22.820 -6.544 13.632 1.00 78.62 534 ALA A O 1
ATOM 4110 N N . GLN A 1 535 ? 22.301 -8.582 12.827 1.00 79.38 535 GLN A N 1
ATOM 4111 C CA . GLN A 1 535 ? 21.574 -9.015 14.023 1.00 79.38 535 GLN A CA 1
ATOM 4112 C C . GLN A 1 535 ? 22.411 -8.822 15.297 1.00 79.38 535 GLN A C 1
ATOM 4114 O O . GLN A 1 535 ? 21.887 -8.349 16.296 1.00 79.38 535 GLN A O 1
ATOM 4119 N N . MET A 1 536 ? 23.718 -9.099 15.238 1.00 74.81 536 MET A N 1
ATOM 4120 C CA . MET A 1 536 ? 24.642 -8.886 16.359 1.00 74.81 536 MET A CA 1
ATOM 4121 C C . MET A 1 536 ? 24.859 -7.413 16.714 1.00 74.81 536 MET A C 1
ATOM 4123 O O . MET A 1 536 ? 25.022 -7.097 17.881 1.00 74.81 536 MET A O 1
ATOM 4127 N N . THR A 1 537 ? 24.810 -6.490 15.752 1.00 79.44 537 THR A N 1
ATOM 4128 C CA . THR A 1 537 ? 24.895 -5.053 16.058 1.00 79.44 537 THR A CA 1
ATOM 4129 C C . THR A 1 537 ? 23.668 -4.597 16.841 1.00 79.44 537 THR A C 1
ATOM 4131 O O . THR A 1 537 ? 23.800 -3.920 17.853 1.00 79.44 537 THR A O 1
ATOM 4134 N N . VAL A 1 538 ? 22.476 -5.013 16.401 1.00 82.44 538 VAL A N 1
ATOM 4135 C CA . VAL A 1 538 ? 21.220 -4.730 17.114 1.00 82.44 538 VAL A CA 1
ATOM 4136 C C . VAL A 1 538 ? 21.247 -5.368 18.501 1.00 82.44 538 VAL A C 1
ATOM 4138 O O . VAL A 1 538 ? 20.879 -4.724 19.475 1.00 82.44 538 VAL A O 1
ATOM 4141 N N . ALA A 1 539 ? 21.745 -6.603 18.592 1.00 77.12 539 ALA A N 1
ATOM 4142 C CA . ALA A 1 539 ? 21.928 -7.318 19.846 1.00 77.12 539 ALA A CA 1
ATOM 4143 C C . ALA A 1 539 ? 22.766 -6.527 20.847 1.00 77.12 539 ALA A C 1
ATOM 4145 O O . ALA A 1 539 ? 22.298 -6.298 21.949 1.00 77.12 539 ALA A O 1
ATOM 4146 N N . CYS A 1 540 ? 23.957 -6.064 20.455 1.00 77.12 540 CYS A N 1
ATOM 4147 C CA . CYS A 1 540 ? 24.835 -5.295 21.336 1.00 77.12 540 CYS A CA 1
ATOM 4148 C C . CYS A 1 540 ? 24.162 -4.013 21.846 1.00 77.12 540 CYS A C 1
ATOM 4150 O O . CYS A 1 540 ? 24.184 -3.762 23.044 1.00 77.12 540 CYS A O 1
ATOM 4152 N N . ILE A 1 541 ? 23.483 -3.264 20.967 1.00 81.56 541 ILE A N 1
ATOM 4153 C CA . ILE A 1 541 ? 22.758 -2.035 21.344 1.00 81.56 541 ILE A CA 1
ATOM 4154 C C . ILE A 1 541 ? 21.657 -2.322 22.380 1.00 81.56 541 ILE A C 1
ATOM 4156 O O . ILE A 1 541 ? 21.396 -1.498 23.258 1.00 81.56 541 ILE A O 1
ATOM 4160 N N . LEU A 1 542 ? 20.986 -3.472 22.269 1.00 77.44 542 LEU A N 1
ATOM 4161 C CA . LEU A 1 542 ? 19.980 -3.911 23.239 1.00 77.44 542 LEU A CA 1
ATOM 4162 C C . LEU A 1 542 ? 20.625 -4.438 24.529 1.00 77.44 542 LEU A C 1
ATOM 4164 O O . LEU A 1 542 ? 20.131 -4.150 25.613 1.00 77.44 542 LEU A O 1
ATOM 4168 N N . SER A 1 543 ? 21.730 -5.180 24.429 1.00 69.19 543 SER A N 1
ATOM 4169 C CA . SER A 1 543 ? 22.452 -5.759 25.566 1.00 69.19 543 SER A CA 1
ATOM 4170 C C . SER A 1 543 ? 23.108 -4.706 26.454 1.00 69.19 543 SER A C 1
ATOM 4172 O O . SER A 1 543 ? 23.106 -4.887 27.664 1.00 69.19 543 SER A O 1
ATOM 4174 N N . ASP A 1 544 ? 23.565 -3.576 25.907 1.00 64.75 544 ASP A N 1
ATOM 4175 C CA . ASP A 1 544 ? 24.032 -2.429 26.707 1.00 64.75 544 ASP A CA 1
ATOM 4176 C C . ASP A 1 544 ? 22.923 -1.843 27.611 1.00 64.75 544 ASP A C 1
ATOM 4178 O O . ASP A 1 544 ? 23.192 -1.036 28.502 1.00 64.75 544 ASP A O 1
ATOM 4182 N N . ARG A 1 545 ? 21.666 -2.260 27.402 1.00 62.38 545 ARG A N 1
ATOM 4183 C CA . ARG A 1 545 ? 20.483 -1.868 28.183 1.00 62.38 545 ARG A CA 1
ATOM 4184 C C . ARG A 1 545 ? 19.933 -2.984 29.067 1.00 62.38 545 ARG A C 1
ATOM 4186 O O . ARG A 1 545 ? 19.026 -2.726 29.851 1.00 62.38 545 ARG A O 1
ATOM 4193 N N . LEU A 1 546 ? 20.458 -4.201 28.945 1.00 55.34 546 LEU A N 1
ATOM 4194 C CA . LEU A 1 546 ? 20.038 -5.371 29.710 1.00 55.34 546 LEU A CA 1
ATOM 4195 C C . LEU A 1 546 ? 21.099 -5.695 30.776 1.00 55.34 546 LEU A C 1
ATOM 4197 O O . LEU A 1 546 ? 22.296 -5.618 30.497 1.00 55.34 546 LEU A O 1
ATOM 4201 N N . PRO A 1 547 ? 20.716 -6.081 32.005 1.00 49.25 547 PRO A N 1
ATOM 4202 C CA . PRO A 1 547 ? 21.682 -6.603 32.963 1.00 49.25 547 PRO A CA 1
ATOM 4203 C C . PRO A 1 547 ? 22.326 -7.876 32.395 1.00 49.25 547 PRO A C 1
ATOM 4205 O O . PRO A 1 547 ? 21.641 -8.758 31.884 1.00 49.25 547 PRO A O 1
ATOM 4208 N N . SER A 1 548 ? 23.658 -7.952 32.465 1.00 43.22 548 SER A N 1
ATOM 4209 C CA . SER A 1 548 ? 24.478 -9.000 31.853 1.00 43.22 548 SER A CA 1
ATOM 4210 C C . SER A 1 548 ? 24.057 -10.404 32.305 1.00 43.22 548 SER A C 1
ATOM 4212 O O . SER A 1 548 ? 24.468 -10.869 33.371 1.00 43.22 548 SER A O 1
ATOM 4214 N N . VAL A 1 549 ? 23.262 -11.093 31.492 1.00 46.72 549 VAL A N 1
ATOM 4215 C CA . VAL A 1 549 ? 23.046 -12.534 31.613 1.00 46.72 549 VAL A CA 1
ATOM 4216 C C . VAL A 1 549 ? 23.666 -13.166 30.378 1.00 46.72 549 VAL A C 1
ATOM 4218 O O . VAL A 1 549 ? 23.130 -13.077 29.275 1.00 46.72 549 VAL A O 1
ATOM 4221 N N . GLU A 1 550 ? 24.857 -13.732 30.565 1.00 47.22 550 GLU A N 1
ATOM 4222 C CA . GLU A 1 550 ? 25.528 -14.535 29.547 1.00 47.22 550 GLU A CA 1
ATOM 4223 C C . GLU A 1 550 ? 24.592 -15.687 29.120 1.00 47.22 550 GLU A C 1
ATOM 4225 O O . GLU A 1 550 ? 23.928 -16.297 29.958 1.00 47.22 550 GLU A O 1
ATOM 4230 N N . ASP A 1 551 ? 24.531 -15.949 27.810 1.00 48.25 551 ASP A N 1
ATOM 4231 C CA . ASP A 1 551 ? 23.841 -17.067 27.134 1.00 48.25 551 ASP A CA 1
ATOM 4232 C C . ASP A 1 551 ? 22.363 -16.925 26.709 1.00 48.25 551 ASP A C 1
ATOM 4234 O O . ASP A 1 551 ? 21.804 -17.886 26.171 1.00 48.25 551 ASP A O 1
ATOM 4238 N N . ILE A 1 552 ? 21.722 -15.754 26.817 1.00 53.59 552 ILE A N 1
ATOM 4239 C CA . ILE A 1 552 ? 20.364 -15.559 26.260 1.00 53.59 552 ILE A CA 1
ATOM 4240 C C . ILE A 1 552 ? 20.449 -14.853 24.894 1.00 53.59 552 ILE A C 1
ATOM 4242 O O . ILE A 1 552 ? 21.126 -13.828 24.783 1.00 53.59 552 ILE A O 1
ATOM 4246 N N . PRO A 1 553 ? 19.796 -15.367 23.826 1.00 55.44 553 PRO A N 1
ATOM 4247 C CA . PRO A 1 553 ? 19.720 -14.646 22.562 1.00 55.44 553 PRO A CA 1
ATOM 4248 C C . PRO A 1 553 ? 19.110 -13.256 22.797 1.00 55.44 553 PRO A C 1
ATOM 4250 O O . PRO A 1 553 ? 18.177 -13.135 23.582 1.00 55.44 553 PRO A O 1
ATOM 4253 N N . PRO A 1 554 ? 19.609 -12.210 22.126 1.00 56.66 554 PRO A N 1
ATOM 4254 C CA . PRO A 1 554 ? 19.162 -10.836 22.328 1.00 56.66 554 PRO A CA 1
ATOM 4255 C C . PRO A 1 554 ? 17.660 -10.715 22.063 1.00 56.66 554 PRO A C 1
ATOM 4257 O O . PRO A 1 554 ? 17.186 -10.834 20.929 1.00 56.66 554 PRO A O 1
ATOM 4260 N N . THR A 1 555 ? 16.920 -10.502 23.137 1.00 64.94 555 THR A N 1
ATOM 4261 C CA . THR A 1 555 ? 15.481 -10.293 23.155 1.00 64.94 555 THR A CA 1
ATOM 4262 C C . THR A 1 555 ? 15.164 -8.801 23.323 1.00 64.94 555 THR A C 1
ATOM 4264 O O . THR A 1 555 ? 16.057 -7.987 23.559 1.00 64.94 555 THR A O 1
ATOM 4267 N N . MET A 1 556 ? 13.897 -8.416 23.146 1.00 70.50 556 MET A N 1
ATOM 4268 C CA . MET A 1 556 ? 13.381 -7.109 23.589 1.00 70.50 556 MET A CA 1
ATOM 4269 C C . MET A 1 556 ? 13.854 -6.805 25.028 1.00 70.50 556 MET A C 1
ATOM 4271 O O . MET A 1 556 ? 13.976 -7.758 25.804 1.00 70.50 556 MET A O 1
ATOM 4275 N N . PRO A 1 557 ? 14.142 -5.533 25.378 1.00 71.62 557 PRO A N 1
ATOM 4276 C CA . PRO A 1 557 ? 14.540 -5.157 26.733 1.00 71.62 557 PRO A CA 1
ATOM 4277 C C . PRO A 1 557 ? 13.562 -5.683 27.795 1.00 71.62 557 PRO A C 1
ATOM 4279 O O . PRO A 1 557 ? 12.356 -5.663 27.565 1.00 71.62 557 PRO A O 1
ATOM 4282 N N . ASP A 1 558 ? 14.078 -6.140 28.940 1.00 69.06 558 ASP A N 1
ATOM 4283 C CA . ASP A 1 558 ? 13.296 -6.798 30.004 1.00 69.06 558 ASP A CA 1
ATOM 4284 C C . ASP A 1 558 ? 12.245 -5.880 30.656 1.00 69.06 558 ASP A C 1
ATOM 4286 O O . ASP A 1 558 ? 11.344 -6.372 31.328 1.00 69.06 558 ASP A O 1
ATOM 4290 N N . ASP A 1 559 ? 12.366 -4.564 30.469 1.00 73.25 559 ASP A N 1
ATOM 4291 C CA . ASP A 1 559 ? 11.459 -3.523 30.962 1.00 73.25 559 ASP A CA 1
ATOM 4292 C C . ASP A 1 559 ? 10.376 -3.136 29.942 1.00 73.25 559 ASP A C 1
ATOM 4294 O O . ASP A 1 559 ? 9.711 -2.106 30.098 1.00 73.25 559 ASP A O 1
ATOM 4298 N N . ARG A 1 560 ? 10.240 -3.893 28.844 1.00 79.62 560 ARG A N 1
ATOM 4299 C CA . ARG A 1 560 ? 9.353 -3.555 27.729 1.00 79.62 560 ARG A CA 1
ATOM 4300 C C . ARG A 1 560 ? 8.592 -4.755 27.182 1.00 79.62 560 ARG A C 1
ATOM 4302 O O . ARG A 1 560 ? 9.151 -5.827 26.965 1.00 79.62 560 ARG A O 1
ATOM 4309 N N . SER A 1 561 ? 7.334 -4.517 26.828 1.00 81.25 561 SER A N 1
ATOM 4310 C CA . SER A 1 561 ? 6.501 -5.436 26.051 1.00 81.25 561 SER A CA 1
ATOM 4311 C C . SER A 1 561 ? 5.961 -4.755 24.798 1.00 81.25 561 SER A C 1
ATOM 4313 O O . SER A 1 561 ? 6.027 -3.528 24.650 1.00 81.25 561 SER A O 1
ATOM 4315 N N . TRP A 1 562 ? 5.465 -5.542 23.841 1.00 84.19 562 TRP A N 1
ATOM 4316 C CA . TRP A 1 562 ? 4.759 -4.969 22.700 1.00 84.19 562 TRP A CA 1
ATOM 4317 C C . TRP A 1 562 ? 3.559 -4.175 23.204 1.00 84.19 562 TRP A C 1
ATOM 4319 O O . TRP A 1 562 ? 2.857 -4.607 24.111 1.00 84.19 562 TRP A O 1
ATOM 4329 N N . TRP A 1 563 ? 3.259 -3.043 22.566 1.00 84.12 563 TRP A N 1
ATOM 4330 C CA . TRP A 1 563 ? 2.058 -2.275 22.918 1.00 84.12 563 TRP A CA 1
ATOM 4331 C C . TRP A 1 563 ? 0.750 -3.072 22.729 1.00 84.12 563 TRP A C 1
ATOM 4333 O O . TRP A 1 563 ? -0.307 -2.650 23.199 1.00 84.12 563 TRP A O 1
ATOM 4343 N N . LEU A 1 564 ? 0.827 -4.201 22.016 1.00 79.19 564 LEU A N 1
ATOM 4344 C CA . LEU A 1 564 ? -0.279 -5.011 21.545 1.00 79.19 564 LEU A CA 1
ATOM 4345 C C . LEU A 1 564 ? -0.039 -6.513 21.841 1.00 79.19 564 LEU A C 1
ATOM 4347 O O . LEU A 1 564 ? 0.736 -7.150 21.124 1.00 79.19 564 LEU A O 1
ATOM 4351 N N . PRO A 1 565 ? -0.754 -7.105 22.814 1.00 65.19 565 PRO A N 1
ATOM 4352 C CA . PRO A 1 565 ? -0.604 -8.512 23.206 1.00 65.19 565 PRO A CA 1
ATOM 4353 C C . PRO A 1 565 ? -1.575 -9.445 22.444 1.00 65.19 565 PRO A C 1
ATOM 4355 O O . PRO A 1 565 ? -2.423 -10.102 23.048 1.00 65.19 565 PRO A O 1
ATOM 4358 N N . THR A 1 566 ? -1.579 -9.436 21.100 1.00 66.62 566 THR A N 1
ATOM 4359 C CA . THR A 1 566 ? -2.735 -9.970 20.331 1.00 66.62 566 THR A CA 1
ATOM 4360 C C . THR A 1 566 ? -2.436 -10.875 19.135 1.00 66.62 566 THR A C 1
ATOM 4362 O O . THR A 1 566 ? -3.335 -11.113 18.321 1.00 66.62 566 THR A O 1
ATOM 4365 N N . ILE A 1 567 ? -1.218 -11.403 19.002 1.00 66.06 567 ILE A N 1
ATOM 4366 C CA . ILE A 1 567 ? -0.860 -12.277 17.865 1.00 66.06 567 ILE A CA 1
ATOM 4367 C C . ILE A 1 567 ? -1.811 -13.489 17.762 1.00 66.06 567 ILE A C 1
ATOM 4369 O O . ILE A 1 567 ? -2.221 -13.872 16.660 1.00 66.06 567 ILE A O 1
ATOM 4373 N N . ASP A 1 568 ? -2.269 -14.003 18.905 1.00 75.44 568 ASP A N 1
ATOM 4374 C CA . ASP A 1 568 ? -3.143 -15.177 18.992 1.00 75.44 568 ASP A CA 1
ATOM 4375 C C . ASP A 1 568 ? -4.652 -14.861 18.978 1.00 75.44 568 ASP A C 1
ATOM 4377 O O . ASP A 1 568 ? -5.474 -15.778 19.055 1.00 75.44 568 ASP A O 1
ATOM 4381 N N . LEU A 1 569 ? -5.062 -13.590 18.844 1.00 84.56 569 LEU A N 1
ATOM 4382 C CA . LEU A 1 569 ? -6.487 -13.265 18.693 1.00 84.56 569 LEU A CA 1
ATOM 4383 C C . LEU A 1 569 ? -7.044 -13.878 17.404 1.00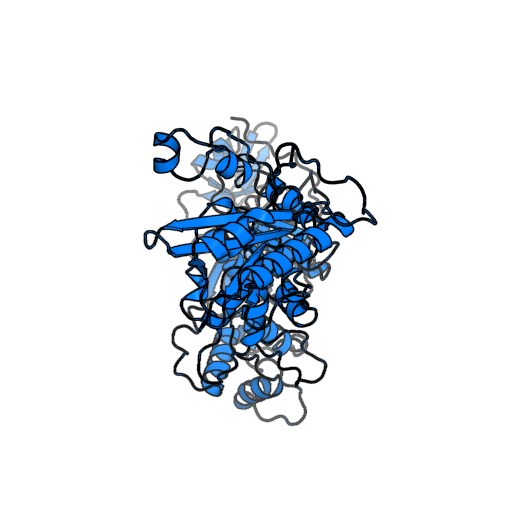 84.56 569 LEU A C 1
ATOM 4385 O O . LEU A 1 569 ? -6.413 -13.800 16.349 1.00 84.56 569 LEU A O 1
ATOM 4389 N N . SER A 1 570 ? -8.260 -14.427 17.453 1.00 89.69 570 SER A N 1
ATOM 4390 C CA . SER A 1 570 ? -8.967 -14.825 16.233 1.00 89.69 570 SER A CA 1
ATOM 4391 C C . SER A 1 570 ? -9.314 -13.594 15.385 1.00 89.69 570 SER A C 1
ATOM 4393 O O . SER A 1 570 ? -9.478 -12.487 15.906 1.00 89.69 570 SER A O 1
ATOM 4395 N N . LEU A 1 571 ? -9.458 -13.777 14.066 1.00 91.00 571 LEU A N 1
ATOM 4396 C CA . LEU A 1 571 ? -9.874 -12.687 13.173 1.00 91.00 571 LEU A CA 1
ATOM 4397 C C . LEU A 1 571 ? -11.237 -12.109 13.571 1.00 91.00 571 LEU A C 1
ATOM 4399 O O . LEU A 1 571 ? -11.411 -10.899 13.508 1.00 91.00 571 LEU A O 1
ATOM 4403 N N . GLU A 1 572 ? -12.172 -12.944 14.026 1.00 90.56 572 GLU A N 1
ATOM 4404 C CA . GLU A 1 572 ? -13.495 -12.503 14.486 1.00 90.56 572 GLU A CA 1
ATOM 4405 C C . GLU A 1 572 ? -13.388 -11.512 15.651 1.00 90.56 572 GLU A C 1
ATOM 4407 O O . GLU A 1 572 ? -13.967 -10.429 15.600 1.00 90.56 572 GLU A O 1
ATOM 4412 N N . ILE A 1 573 ? -12.580 -11.837 16.667 1.00 91.06 573 ILE A N 1
ATOM 4413 C CA . ILE A 1 573 ? -12.371 -10.966 17.830 1.00 91.06 573 ILE A CA 1
ATOM 4414 C C . ILE A 1 573 ? -11.601 -9.701 17.438 1.00 91.06 573 ILE A C 1
ATOM 4416 O O . ILE A 1 573 ? -11.969 -8.601 17.860 1.00 91.06 573 ILE A O 1
ATOM 4420 N N . ALA A 1 574 ? -10.570 -9.837 16.598 1.00 91.38 574 ALA A N 1
ATOM 4421 C CA . ALA A 1 574 ? -9.772 -8.710 16.127 1.00 91.38 574 ALA A CA 1
ATOM 4422 C C . ALA A 1 574 ? -10.594 -7.722 15.279 1.00 91.38 574 ALA A C 1
ATOM 4424 O O . ALA A 1 574 ? -10.415 -6.509 15.372 1.00 91.38 574 ALA A O 1
ATOM 4425 N N . HIS A 1 575 ? -11.534 -8.229 14.482 1.00 93.00 575 HIS A N 1
ATOM 4426 C CA . HIS A 1 575 ? -12.455 -7.423 13.677 1.00 93.00 575 HIS A CA 1
ATOM 4427 C C . HIS A 1 575 ? -13.701 -6.981 14.452 1.00 93.00 575 HIS A C 1
ATOM 4429 O O . HIS A 1 575 ? -14.548 -6.272 13.908 1.00 93.00 575 HIS A O 1
ATOM 4435 N N . SER A 1 576 ? -13.805 -7.372 15.727 1.00 88.75 576 SER A N 1
ATOM 4436 C CA . SER A 1 576 ? -14.955 -7.113 16.591 1.00 88.75 576 SER A CA 1
ATOM 4437 C C . SER A 1 576 ? -16.283 -7.611 15.998 1.00 88.75 576 SER A C 1
ATOM 4439 O O . SER A 1 576 ? -17.331 -7.024 16.266 1.00 88.75 576 SER A O 1
ATOM 4441 N N . CYS A 1 577 ? -16.241 -8.681 15.199 1.00 81.69 577 CYS A N 1
ATOM 4442 C CA . CYS A 1 577 ? -17.420 -9.350 14.655 1.00 81.69 577 CYS A CA 1
ATOM 4443 C C . CYS A 1 577 ? -18.088 -10.206 15.737 1.00 81.69 577 CYS A C 1
ATOM 4445 O O . CYS A 1 577 ? -17.418 -10.779 16.600 1.00 81.69 577 CYS A O 1
ATOM 4447 N N . SER A 1 578 ? -19.412 -10.334 15.669 1.00 59.47 578 SER A N 1
ATOM 4448 C CA . SER A 1 578 ? -20.117 -11.390 16.397 1.00 59.47 578 SER A CA 1
ATOM 4449 C C . SER A 1 578 ? -20.294 -12.597 15.475 1.00 59.47 578 SER A C 1
ATOM 4451 O O . SER A 1 578 ? -20.591 -12.436 14.294 1.00 59.47 578 SER A O 1
ATOM 4453 N N . SER A 1 579 ? -20.172 -13.814 16.003 1.00 43.75 579 SER A N 1
ATOM 4454 C CA . SER A 1 579 ? -20.441 -15.065 15.274 1.00 43.75 579 SER A CA 1
ATOM 4455 C C . SER A 1 579 ? -21.910 -15.232 14.833 1.00 43.75 579 SER A C 1
ATOM 4457 O O . SER A 1 579 ? -22.265 -16.251 14.245 1.00 43.75 579 SER A O 1
ATOM 4459 N N . ALA A 1 580 ? -22.757 -14.229 15.097 1.00 37.03 580 ALA A N 1
ATOM 4460 C CA . ALA A 1 580 ? -24.166 -14.146 14.731 1.00 37.03 580 ALA A CA 1
ATOM 4461 C C . ALA A 1 580 ? -24.466 -13.075 13.658 1.00 37.03 580 ALA A C 1
ATOM 4463 O O . ALA A 1 580 ? -25.636 -12.772 13.434 1.00 37.03 580 ALA A O 1
ATOM 4464 N N . GLU A 1 581 ? -23.457 -12.516 12.974 1.00 42.38 581 GLU A N 1
ATOM 4465 C CA . GLU A 1 581 ? -23.669 -11.717 11.754 1.00 42.38 581 GLU A CA 1
ATOM 4466 C C . GLU A 1 581 ? -24.105 -12.647 10.598 1.00 42.38 581 GLU A C 1
ATOM 4468 O O . GLU A 1 581 ? -23.352 -12.954 9.678 1.00 42.38 581 GLU A O 1
ATOM 4473 N N . ALA A 1 582 ? -25.348 -13.138 10.657 1.00 28.98 582 ALA A N 1
ATOM 4474 C CA . ALA A 1 582 ? -26.109 -13.398 9.439 1.00 28.98 582 ALA A CA 1
ATOM 4475 C C . ALA A 1 582 ? -26.239 -12.064 8.679 1.00 28.98 582 ALA A C 1
ATOM 4477 O O . ALA A 1 582 ? -26.221 -11.017 9.333 1.00 28.98 582 ALA A O 1
ATOM 4478 N N . PRO A 1 583 ? -26.356 -12.065 7.339 1.00 30.78 583 PRO A N 1
ATOM 4479 C CA . PRO A 1 583 ? -26.461 -10.834 6.572 1.00 30.78 583 PRO A CA 1
ATOM 4480 C C . PRO A 1 583 ? -27.760 -10.134 6.972 1.00 30.78 583 PRO A C 1
ATOM 4482 O O . PRO A 1 583 ? -28.838 -10.448 6.472 1.00 30.78 583 PRO A O 1
ATOM 4485 N N . HIS A 1 584 ? -27.671 -9.204 7.917 1.00 35.78 584 HIS A N 1
ATOM 4486 C CA . HIS A 1 584 ? -28.581 -8.084 7.922 1.00 35.78 584 HIS A CA 1
ATOM 4487 C C . HIS A 1 584 ? -28.242 -7.346 6.640 1.00 35.78 584 HIS A C 1
ATOM 4489 O O . HIS A 1 584 ? -27.133 -6.831 6.514 1.00 35.78 584 HIS A O 1
ATOM 4495 N N . GLU A 1 585 ? -29.147 -7.419 5.661 1.00 31.53 585 GLU A N 1
ATOM 4496 C CA . GLU A 1 585 ? -29.153 -6.493 4.537 1.00 31.53 585 GLU A CA 1
ATOM 4497 C C . GLU A 1 585 ? -28.835 -5.120 5.116 1.00 31.53 585 GLU A C 1
ATOM 4499 O O . GLU A 1 585 ? -29.557 -4.643 6.000 1.00 31.53 585 GLU A O 1
ATOM 4504 N N . ASP A 1 586 ? -27.708 -4.546 4.686 1.00 35.16 586 ASP A N 1
ATOM 4505 C CA . ASP A 1 586 ? -27.459 -3.129 4.861 1.00 35.16 586 ASP A CA 1
ATOM 4506 C C . ASP A 1 586 ? -28.754 -2.451 4.430 1.00 35.16 586 ASP A C 1
ATOM 4508 O O . ASP A 1 586 ? -29.163 -2.546 3.265 1.00 35.16 586 ASP A O 1
ATOM 4512 N N . ILE A 1 587 ? -29.446 -1.844 5.397 1.00 35.34 587 ILE A N 1
ATOM 4513 C CA . ILE A 1 587 ? -30.525 -0.912 5.114 1.00 35.34 587 ILE A CA 1
ATOM 4514 C C . ILE A 1 587 ? -29.804 0.231 4.423 1.00 35.34 587 ILE A C 1
ATOM 4516 O O . ILE A 1 587 ? -29.239 1.121 5.050 1.00 35.34 587 ILE A O 1
ATOM 4520 N N . SER A 1 588 ? -29.711 0.080 3.112 1.00 30.84 588 SER A N 1
ATOM 4521 C CA . SER A 1 588 ? -29.072 0.994 2.205 1.00 30.84 588 SER A CA 1
ATOM 4522 C C . SER A 1 588 ? -29.798 2.313 2.391 1.00 30.84 588 SER A C 1
ATOM 4524 O O . SER A 1 588 ? -31.029 2.361 2.331 1.00 30.84 588 SER A O 1
ATOM 4526 N N . ASP A 1 589 ? -29.031 3.370 2.637 1.00 34.81 589 ASP A N 1
ATOM 4527 C CA . ASP A 1 589 ? -29.502 4.746 2.577 1.00 34.81 589 ASP A CA 1
ATOM 4528 C C . ASP A 1 589 ? -30.030 5.005 1.154 1.00 34.81 589 ASP A C 1
ATOM 4530 O O . ASP A 1 589 ? -29.316 5.462 0.264 1.00 34.81 589 ASP A O 1
ATOM 4534 N N . HIS A 1 590 ? -31.288 4.647 0.899 1.00 24.91 590 HIS A N 1
ATOM 4535 C CA . HIS A 1 590 ? -32.039 5.117 -0.255 1.00 24.91 590 HIS A CA 1
ATOM 4536 C C . HIS A 1 590 ? -32.558 6.513 0.078 1.00 24.91 590 HIS A C 1
ATOM 4538 O O . HIS A 1 590 ? -33.638 6.673 0.649 1.00 24.91 590 HIS A O 1
ATOM 4544 N N . ASN A 1 591 ? -31.749 7.510 -0.285 1.00 29.45 591 ASN A N 1
ATOM 4545 C CA . ASN A 1 591 ? -32.260 8.805 -0.728 1.00 29.45 591 ASN A CA 1
ATOM 4546 C C . ASN A 1 591 ? -32.730 8.706 -2.180 1.00 29.45 591 ASN A C 1
ATOM 4548 O O . ASN A 1 591 ? -31.957 8.167 -3.006 1.00 29.45 591 ASN A O 1
#

Organism: NCBI:txid890420

pLDDT: mean 74.53, std 17.78, range [24.91, 97.56]

Foldseek 3Di:
DPDQQFLFFFQKKKKWFLDAFDDLVLLLQLLLQLQQVCLLALWDKDKDWDWDDPDPFKIKIIIMITTALAAQFQDPQLSVLVCLVVVDDDSSDVRHDPGIDILQVLLNVFADFPPPDPDDDSGTAGDGPDNPDARQPLSVLSVCSNRVVQVRVCVLQVHLSCVSCPPPSIGNIHIDTPSSVVSNVQSDDPVVPPDRDPDRDPDGDDGDDDDDPDPPVQDDPVRVVVGDDVVSVCSQFVPPDDPLVSVCRNCVSNVQHWAADDDDDQLAARIAQDPVFNGAGEFEAECPDPDDPNHHNWLLSLLLVLQVCVVVVGFYEYEYADPVRLVVSQVCQAAVFDDDPDLFKTWFTFDQDFDAAPLRWFFKAWPPWAAKTWMAGLVQKIFIDTVPDTQWIDHLLDQSNHIQGQGWTWDDDPQWTFTAGSVGDTPDIGRDVVRVVVTIDTHTFGFARLDLHSQLRYFGFYDDRSHTHGDRQDDPQCVVVPPPDPLVVLLSLLVVCCSRFKGFDPDDDPPQFVCPLVVSQSSVVSRGSDDRDDLVSNQVSQVVQEDDDPPDRRTHHPRIDTSHPHNPRDSCSSRSHDPPPDPPPPPPPDD